Protein AF-0000000069833484 (afdb_homodimer)

Foldseek 3Di:
DVVLLVPADPPHDLLSLLVNLLVQLVVPDPVSVVVSLVVLVVQLPDPQRVLPQSSLCSNLVSCVVVVVNVSSCCSNVVSNCVNVVPLDPVLQVDFLLLLFDDDAAAAELKHFQLVLLVPLVVDDDFKHWYWYDPPVDPHIATQAMATPLVSLLCLQVLPWAADPPDDPDDVLPPDDPVSRPPPPPPPPDGSVVHDDDPSSSGTIDRCNSRGDRDAAEEERGHRSSVVSCVCSVVVHQKYWYAYPDPVDHRTRGIDGPVSSDPVSSCVSVVVCVVVPPVVVVVVVPPPPDPPPPPD/DVVLLVPADPPHDLLSLLVNLLVQLVVPDPVSVVVSLVVLVVQLPDPQRVLPQSSLCSNLVSCVVVVVNVSSCCSNVVSNCVNVVPLDPVLQVDFLLLLFDDDAAAAELKHFQLVLLVPLVVDVDFKHWYWYDPPVDPHIATQAMATPLLSLLCLQVLPWAADPPDDPDDVLPPDDPVSRPPPPPPPPDGSVVHDDDPSSSNTIDRCNSRGDRDAAEEERGHRSSVVSCVCSVVVHQKYWYAYPDPVDHRTRGIDGPVSSDPVSSCVSVVVCVVVPPPVVVVVVPPPPDPPPPPD

Secondary structure (DSSP, 8-state):
-HHHHHHS-TTS-HHHHHHHHHHHHHHS-HHHHHHHHHHHHHHHH-TTTTT-HHHHHHHHHHHHHTT-HHHHHHHHHTS-TTTT----GGGGG-BGGGT--S----EESEEEHHHHHHHHHH---SEEEEEE-TTS-SS-EEEEEEEHHHHHHHHHHT--BS-TT--S-SGGGS--HHHHH----S----GGG----HHHHTSEEE-GGGSBSS--EEETTSBHHHHHHHHHHHT-S-EEEE-SSTTS-S--EEE-GGGGSHHHHHHH-GGGHHHHHHHHHHHHH----------/-HHHHHHS-TTS-HHHHHHHHHHHHHHS-HHHHHHHHHHHHHHHH-TTTTT-HHHHHHHHHHHHHTT-HHHHHHHHHTS-TTTT----GGGGG-BGGGT--S----EESEEEHHHHHHHHHH---SEEEEEE-TTS-SS-EEEEEEEHHHHHHHHHHT--BS-TT--S-SGGGS--HHHHH----S----GGG----HHHHTSEEE-GGGSBSS--EEETTSBHHHHHHHHHHHT-S-EEEE-SSTTS-S--EEE-GGGGSHHHHHHH-GGGHHHHHHHHHHHHH----------

Radius of gyration: 27.24 Å; Cα contacts (8 Å, |Δi|>4): 853; chains: 2; bounding box: 87×78×77 Å

pLDDT: mean 72.56, std 21.11, range [20.94, 98.06]

Structure (mmCIF, N/CA/C/O backbone):
data_AF-0000000069833484-model_v1
#
loop_
_entity.id
_entity.type
_entity.pdbx_description
1 polymer 'CBS domain-containing protein'
#
loop_
_atom_site.group_PDB
_atom_site.id
_atom_site.type_symbol
_atom_site.label_atom_id
_atom_site.label_alt_id
_atom_site.label_comp_id
_atom_site.label_asym_id
_atom_site.label_entity_id
_atom_site.label_seq_id
_atom_site.pdbx_PDB_ins_code
_atom_site.Cartn_x
_atom_site.Cartn_y
_atom_site.Cartn_z
_atom_site.occupancy
_atom_site.B_iso_or_equiv
_atom_site.auth_seq_id
_atom_site.auth_comp_id
_atom_site.auth_asym_id
_atom_site.auth_atom_id
_atom_site.pdbx_PDB_model_num
ATOM 1 N N . MET A 1 1 ? 12.836 12.969 -30.562 1 39.91 1 MET A N 1
ATOM 2 C CA . MET A 1 1 ? 12 11.773 -30.484 1 39.91 1 MET A CA 1
ATOM 3 C C . MET A 1 1 ? 12.836 10.508 -30.641 1 39.91 1 MET A C 1
ATOM 5 O O . MET A 1 1 ? 12.68 9.547 -29.891 1 39.91 1 MET A O 1
ATOM 9 N N . GLN A 1 2 ? 13.781 10.656 -31.484 1 46.72 2 GLN A N 1
ATOM 10 C CA . GLN A 1 2 ? 14.656 9.516 -31.719 1 46.72 2 GLN A CA 1
ATOM 11 C C . GLN A 1 2 ? 15.492 9.188 -30.5 1 46.72 2 GLN A C 1
ATOM 13 O O . GLN A 1 2 ? 15.742 8.016 -30.203 1 46.72 2 GLN A O 1
ATOM 18 N N . LEU A 1 3 ? 15.805 10.141 -29.75 1 40.72 3 LEU A N 1
ATOM 19 C CA . LEU A 1 3 ? 16.625 9.914 -28.562 1 40.72 3 LEU A CA 1
ATOM 20 C C . LEU A 1 3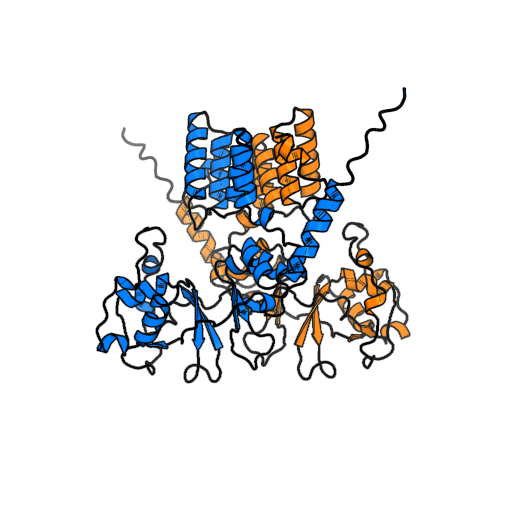 ? 15.852 9.148 -27.5 1 40.72 3 LEU A C 1
ATOM 22 O O . LEU A 1 3 ? 16.391 8.258 -26.844 1 40.72 3 LEU A O 1
ATOM 26 N N . VAL A 1 4 ? 14.672 9.508 -27.328 1 44.38 4 VAL A N 1
ATOM 27 C CA . VAL A 1 4 ? 13.844 8.781 -26.359 1 44.38 4 VAL A CA 1
ATOM 28 C C . VAL A 1 4 ? 13.727 7.32 -26.797 1 44.38 4 VAL A C 1
ATOM 30 O O . VAL A 1 4 ? 13.836 6.414 -25.953 1 44.38 4 VAL A O 1
ATOM 33 N N . ILE A 1 5 ? 13.609 7.148 -28.047 1 51.56 5 ILE A N 1
ATOM 34 C CA . ILE A 1 5 ? 13.414 5.816 -28.625 1 51.56 5 ILE A CA 1
ATOM 35 C C . ILE A 1 5 ? 14.68 4.98 -28.406 1 51.56 5 ILE A C 1
ATOM 37 O O . ILE A 1 5 ? 14.594 3.799 -28.078 1 51.56 5 ILE A O 1
ATOM 41 N N . ASP A 1 6 ? 15.727 5.656 -28.484 1 53.41 6 ASP A N 1
ATOM 42 C CA . ASP A 1 6 ? 17 4.941 -28.422 1 53.41 6 ASP A CA 1
ATOM 43 C C . ASP A 1 6 ? 17.391 4.629 -26.984 1 53.41 6 ASP A C 1
ATOM 45 O O . ASP A 1 6 ? 18.078 3.646 -26.719 1 53.41 6 ASP A O 1
ATOM 49 N N . GLU A 1 7 ? 16.922 5.387 -26.125 1 49.72 7 GLU A N 1
ATOM 50 C CA . GLU A 1 7 ? 17.359 5.262 -24.734 1 49.72 7 GLU A CA 1
ATOM 51 C C . GLU A 1 7 ? 16.531 4.207 -24 1 49.72 7 GLU A C 1
ATOM 53 O O . GLU A 1 7 ? 17.016 3.611 -23.031 1 49.72 7 GLU A O 1
ATOM 58 N N . ILE A 1 8 ? 15.383 4.039 -24.484 1 50.69 8 ILE A N 1
ATOM 59 C CA . ILE A 1 8 ? 14.547 3.057 -23.812 1 50.69 8 ILE A CA 1
ATOM 60 C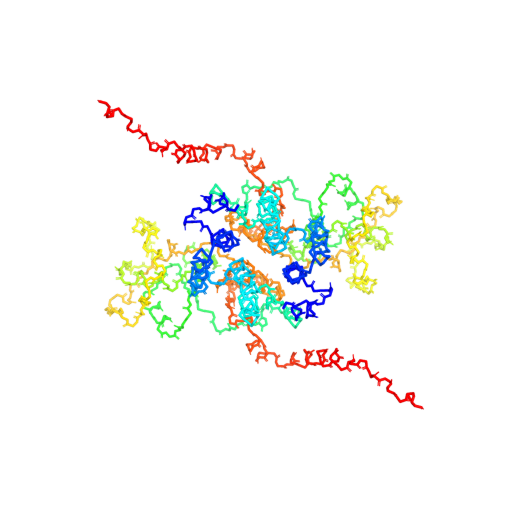 C . ILE A 1 8 ? 14.742 1.684 -24.453 1 50.69 8 ILE A C 1
ATOM 62 O O . ILE A 1 8 ? 14.383 1.475 -25.609 1 50.69 8 ILE A O 1
ATOM 66 N N . GLY A 1 9 ? 15.516 0.885 -23.781 1 49.94 9 GLY A N 1
ATOM 67 C CA . GLY A 1 9 ? 15.797 -0.454 -24.266 1 49.94 9 GLY A CA 1
ATOM 68 C C . GLY A 1 9 ? 14.578 -1.359 -24.266 1 49.94 9 GLY A C 1
ATOM 69 O O . GLY A 1 9 ? 13.578 -1.057 -23.609 1 49.94 9 GLY A O 1
ATOM 70 N N . PRO A 1 10 ? 14.594 -2.424 -25.141 1 53.91 10 PRO A N 1
ATOM 71 C CA . PRO A 1 10 ? 13.477 -3.365 -25.25 1 53.91 10 PRO A CA 1
ATOM 72 C C . PRO A 1 10 ? 13.117 -4.008 -23.906 1 53.91 10 PRO A C 1
ATOM 74 O O . PRO A 1 10 ? 11.977 -4.434 -23.719 1 53.91 10 PRO A O 1
ATOM 77 N N . GLY A 1 11 ? 13.914 -3.965 -22.984 1 54.5 11 GLY A N 1
ATOM 78 C CA . GLY A 1 11 ? 13.68 -4.574 -21.688 1 54.5 11 GLY A CA 1
ATOM 79 C C . GLY A 1 11 ? 13.227 -3.576 -20.641 1 54.5 11 GLY A C 1
ATOM 80 O O . GLY A 1 11 ? 13.172 -3.904 -19.453 1 54.5 11 GLY A O 1
ATOM 81 N N . ALA A 1 12 ? 12.93 -2.473 -21.156 1 54.59 12 ALA A N 1
ATOM 82 C CA . ALA A 1 12 ? 12.547 -1.417 -20.219 1 54.59 12 ALA A CA 1
ATOM 83 C C . ALA A 1 12 ? 11.18 -1.691 -19.609 1 54.59 12 ALA A C 1
ATOM 85 O O . ALA A 1 12 ? 10.375 -2.438 -20.172 1 54.59 12 ALA A O 1
ATOM 86 N N . ALA A 1 13 ? 10.953 -1.166 -18.406 1 57.19 13 ALA A N 1
ATOM 87 C CA . ALA A 1 13 ? 9.664 -1.297 -17.734 1 57.19 13 ALA A CA 1
ATOM 88 C C . ALA A 1 13 ? 8.523 -0.827 -18.641 1 57.19 13 ALA A C 1
ATOM 90 O O . ALA A 1 13 ? 8.734 -0.029 -19.547 1 57.19 13 ALA A O 1
ATOM 91 N N . THR A 1 14 ? 7.348 -1.363 -18.453 1 63.31 14 THR A N 1
ATOM 92 C CA . THR A 1 14 ? 6.176 -1.159 -19.297 1 63.31 14 THR A CA 1
ATOM 93 C C . THR A 1 14 ? 5.914 0.329 -19.516 1 63.31 14 THR A C 1
ATOM 95 O O . THR A 1 14 ? 5.68 0.77 -20.641 1 63.31 14 THR A O 1
ATOM 98 N N . PRO A 1 15 ? 6.02 1.162 -18.469 1 59.78 15 PRO A N 1
ATOM 99 C CA . PRO A 1 15 ? 5.766 2.586 -18.703 1 59.78 15 PRO A CA 1
ATOM 100 C C . PRO A 1 15 ? 6.762 3.215 -19.672 1 59.78 15 PRO A C 1
ATOM 102 O O . PRO A 1 15 ? 6.383 4.035 -20.5 1 59.78 15 PRO A O 1
ATOM 105 N N . LEU A 1 16 ? 7.98 2.787 -19.531 1 57.44 16 LEU A N 1
ATOM 106 C CA . LEU A 1 16 ? 8.992 3.328 -20.438 1 57.44 16 LEU A CA 1
ATOM 107 C C . LEU A 1 16 ? 8.773 2.83 -21.859 1 57.44 16 LEU A C 1
ATOM 109 O O . LEU A 1 16 ? 8.969 3.58 -22.812 1 57.44 16 LEU A O 1
ATOM 113 N N . GLN A 1 17 ? 8.484 1.567 -21.953 1 66.44 17 GLN A N 1
ATOM 114 C CA . GLN A 1 17 ? 8.156 1.037 -23.266 1 66.44 17 GLN A CA 1
ATOM 115 C C . GLN A 1 17 ? 6.984 1.794 -23.891 1 66.44 17 GLN A C 1
ATOM 117 O O . GLN A 1 17 ? 6.977 2.059 -25.094 1 66.44 17 GLN A O 1
ATOM 122 N N . ALA A 1 18 ? 6.078 2.104 -23.062 1 71.06 18 ALA A N 1
ATOM 123 C CA . ALA A 1 18 ? 4.922 2.854 -23.531 1 71.06 18 ALA A CA 1
ATOM 124 C C . ALA A 1 18 ? 5.336 4.227 -24.062 1 71.06 18 ALA A C 1
ATOM 126 O O . ALA A 1 18 ? 4.875 4.66 -25.125 1 71.06 18 ALA A O 1
ATOM 127 N N . VAL A 1 19 ? 6.191 4.859 -23.328 1 62.53 19 VAL A N 1
ATOM 128 C CA . VAL A 1 19 ? 6.664 6.18 -23.734 1 62.53 19 VAL A CA 1
ATOM 129 C C . VAL A 1 19 ? 7.445 6.07 -25.047 1 62.53 19 VAL A C 1
ATOM 131 O O . VAL A 1 19 ? 7.305 6.914 -25.922 1 62.53 19 VAL A O 1
ATOM 134 N N . ARG A 1 20 ? 8.258 5.113 -25.109 1 66.69 20 ARG A N 1
ATOM 135 C CA . ARG A 1 20 ? 8.977 4.867 -26.359 1 66.69 20 ARG A CA 1
ATOM 136 C C . ARG A 1 20 ? 8.016 4.691 -27.531 1 66.69 20 ARG A C 1
ATOM 138 O O . ARG A 1 20 ? 8.234 5.238 -28.609 1 66.69 20 ARG A O 1
ATOM 145 N N . LEU A 1 21 ? 7.016 3.908 -27.281 1 74.06 21 LEU A N 1
ATOM 146 C CA . LEU A 1 21 ? 6.035 3.662 -28.344 1 74.06 21 LEU A CA 1
ATOM 147 C C . LEU A 1 21 ? 5.332 4.953 -28.734 1 74.06 21 LEU A C 1
ATOM 149 O O . LEU A 1 21 ? 5.062 5.176 -29.922 1 74.06 21 LEU A O 1
ATOM 153 N N . LEU A 1 22 ? 5.082 5.75 -27.734 1 70.25 22 LEU A N 1
ATOM 154 C CA . LEU A 1 22 ? 4.48 7.047 -28.047 1 70.25 22 LEU A CA 1
ATOM 155 C C . LEU A 1 22 ? 5.43 7.906 -28.859 1 70.25 22 LEU A C 1
ATOM 157 O O . LEU A 1 22 ? 5.012 8.547 -29.828 1 70.25 22 LEU A O 1
ATOM 161 N N . ALA A 1 23 ? 6.625 7.91 -28.453 1 63.12 23 ALA A N 1
ATOM 162 C CA . ALA A 1 23 ? 7.625 8.664 -29.203 1 63.12 23 ALA A CA 1
ATOM 163 C C . ALA A 1 23 ? 7.73 8.164 -30.641 1 63.12 23 ALA A C 1
ATOM 165 O O . ALA A 1 23 ? 7.805 8.953 -31.578 1 63.12 23 ALA A O 1
ATOM 166 N N . VAL A 1 24 ? 7.828 6.875 -30.859 1 70.19 24 VAL A N 1
ATOM 167 C CA . VAL A 1 24 ? 7.887 6.277 -32.188 1 70.19 24 VAL A CA 1
ATOM 168 C C . VAL A 1 24 ? 6.648 6.664 -32.969 1 70.19 24 VAL A C 1
ATOM 170 O O . VAL A 1 24 ? 6.746 7 -34.156 1 70.19 24 VAL A O 1
ATOM 173 N N . TYR A 1 25 ? 5.496 6.629 -32.312 1 73.38 25 TYR A N 1
ATOM 174 C CA . TYR A 1 25 ? 4.238 6.988 -32.938 1 73.38 25 TYR A CA 1
ATOM 175 C C . TYR A 1 25 ? 4.258 8.438 -33.406 1 73.38 25 TYR A C 1
ATOM 177 O O . TYR A 1 25 ? 3.848 8.742 -34.531 1 73.38 25 TYR A O 1
ATOM 185 N N . LEU A 1 26 ? 4.719 9.25 -32.5 1 64.44 26 LEU A N 1
ATOM 186 C CA . LEU A 1 26 ? 4.652 10.68 -32.781 1 64.44 26 LEU A CA 1
ATOM 187 C C . LEU A 1 26 ? 5.738 11.094 -33.781 1 64.44 26 LEU A C 1
ATOM 189 O O . LEU A 1 26 ? 5.566 12.055 -34.531 1 64.44 26 LEU A O 1
ATOM 193 N N . SER A 1 27 ? 6.816 10.406 -33.688 1 61.88 27 SER A N 1
ATOM 194 C CA . SER A 1 27 ? 7.941 10.82 -34.531 1 61.88 27 SER A CA 1
ATOM 195 C C . SER A 1 27 ? 8.016 10 -35.812 1 61.88 27 SER A C 1
ATOM 197 O O . SER A 1 27 ? 8.633 10.422 -36.781 1 61.88 27 SER A O 1
ATOM 199 N N . GLY A 1 28 ? 7.43 8.883 -35.75 1 62.91 28 GLY A N 1
ATOM 200 C CA . GLY A 1 28 ? 7.586 7.953 -36.844 1 62.91 28 GLY A CA 1
ATOM 201 C C . GLY A 1 28 ? 6.695 8.281 -38.031 1 62.91 28 GLY A C 1
ATOM 202 O O . GLY A 1 28 ? 5.734 9.039 -37.906 1 62.91 28 GLY A O 1
ATOM 203 N N . GLY A 1 29 ? 7.207 8.039 -39.156 1 69.69 29 GLY A N 1
ATOM 204 C CA . GLY A 1 29 ? 6.375 8.078 -40.344 1 69.69 29 GLY A CA 1
ATOM 205 C C . GLY A 1 29 ? 5.25 7.059 -40.312 1 69.69 29 GLY A C 1
ATOM 206 O O . GLY A 1 29 ? 4.945 6.492 -39.25 1 69.69 29 GLY A O 1
ATOM 207 N N . ALA A 1 30 ? 4.543 6.898 -41.406 1 73.5 30 ALA A N 1
ATOM 208 C CA . ALA A 1 30 ? 3.41 5.984 -41.5 1 73.5 30 ALA A CA 1
ATOM 209 C C . ALA A 1 30 ? 3.785 4.594 -41 1 73.5 30 ALA A C 1
ATOM 211 O O . ALA A 1 30 ? 3.008 3.955 -40.281 1 73.5 30 ALA A O 1
ATOM 212 N N . GLY A 1 31 ? 4.914 4.172 -41.344 1 78.81 31 GLY A N 1
ATOM 213 C CA . GLY A 1 31 ? 5.383 2.869 -40.906 1 78.81 31 GLY A CA 1
ATOM 214 C C . GLY A 1 31 ? 5.641 2.811 -39.406 1 78.81 31 GLY A C 1
ATOM 215 O O . GLY A 1 31 ? 5.27 1.839 -38.75 1 78.81 31 GLY A O 1
ATOM 216 N N . GLY A 1 32 ? 6.305 3.812 -38.938 1 76.38 32 GLY A N 1
ATOM 217 C CA . GLY A 1 32 ? 6.547 3.904 -37.5 1 76.38 32 GLY A CA 1
ATOM 218 C C . GLY A 1 32 ? 5.27 3.939 -36.688 1 76.38 32 GLY A C 1
ATOM 219 O O . GLY A 1 32 ? 5.176 3.287 -35.656 1 76.38 32 GLY A O 1
ATOM 220 N N . LYS A 1 33 ? 4.312 4.664 -37.188 1 77.5 33 LYS A N 1
ATOM 221 C CA . LYS A 1 33 ? 3.018 4.746 -36.531 1 77.5 33 LYS A CA 1
ATOM 222 C C . LYS A 1 33 ? 2.355 3.375 -36.438 1 77.5 33 LYS A C 1
ATOM 224 O O . LYS A 1 33 ? 1.887 2.977 -35.344 1 77.5 33 LYS A O 1
ATOM 229 N N . GLU A 1 34 ? 2.396 2.732 -37.562 1 83.25 34 GLU A N 1
ATOM 230 C CA . GLU A 1 34 ? 1.765 1.418 -37.625 1 83.25 34 GLU A CA 1
ATOM 231 C C . GLU A 1 34 ? 2.465 0.435 -36.688 1 83.25 34 GLU A C 1
ATOM 233 O O . GLU A 1 34 ? 1.809 -0.357 -36 1 83.25 34 GLU A O 1
ATOM 238 N N . SER A 1 35 ? 3.734 0.513 -36.688 1 83.44 35 SER A N 1
ATOM 239 C CA . SER A 1 35 ? 4.512 -0.369 -35.844 1 83.44 35 SER A CA 1
ATOM 240 C C . SER A 1 35 ? 4.246 -0.075 -34.375 1 83.44 35 SER A C 1
ATOM 242 O O . SER A 1 35 ? 4.113 -0.996 -33.562 1 83.44 35 SER A O 1
ATOM 244 N N . ALA A 1 36 ? 4.172 1.163 -34 1 80.12 36 ALA A N 1
ATOM 245 C CA . ALA A 1 36 ? 3.9 1.571 -32.625 1 80.12 36 ALA A CA 1
ATOM 246 C C . ALA A 1 36 ? 2.52 1.099 -32.188 1 80.12 36 ALA A C 1
ATOM 248 O O . ALA A 1 36 ? 2.363 0.592 -31.062 1 80.12 36 ALA A O 1
ATOM 249 N N . ILE A 1 37 ? 1.583 1.216 -33.094 1 82.31 37 ILE A N 1
ATOM 250 C CA . ILE A 1 37 ? 0.22 0.812 -32.75 1 82.31 37 ILE A CA 1
ATOM 251 C C . ILE A 1 37 ? 0.161 -0.701 -32.562 1 82.31 37 ILE A C 1
ATOM 253 O O . ILE A 1 37 ? -0.467 -1.19 -31.625 1 82.31 37 ILE A O 1
ATOM 257 N N . ARG A 1 38 ? 0.78 -1.396 -33.469 1 86.19 38 ARG A N 1
ATOM 258 C CA . ARG A 1 38 ? 0.807 -2.85 -33.344 1 86.19 38 ARG A CA 1
ATOM 259 C C . ARG A 1 38 ? 1.414 -3.287 -32 1 86.19 38 ARG A C 1
ATOM 261 O O . ARG A 1 38 ? 0.869 -4.16 -31.328 1 86.19 38 ARG A O 1
ATOM 268 N N . LYS A 1 39 ? 2.506 -2.709 -31.672 1 84.31 39 LYS A N 1
ATOM 269 C CA . LYS A 1 39 ? 3.178 -3.076 -30.422 1 84.31 39 LYS A CA 1
ATOM 270 C C . LYS A 1 39 ? 2.346 -2.67 -29.219 1 84.31 39 LYS A C 1
ATOM 272 O O . LYS A 1 39 ? 2.303 -3.391 -28.219 1 84.31 39 LYS A O 1
ATOM 277 N N . LEU A 1 40 ? 1.738 -1.553 -29.281 1 81.06 40 LEU A N 1
ATOM 278 C CA . LEU A 1 40 ? 0.847 -1.105 -28.219 1 81.06 40 LEU A CA 1
ATOM 279 C C . LEU A 1 40 ? -0.273 -2.113 -27.984 1 81.06 40 LEU A C 1
ATOM 281 O O . LEU A 1 40 ? -0.575 -2.461 -26.844 1 81.06 40 LEU A O 1
ATOM 285 N N . ASN A 1 41 ? -0.803 -2.578 -29.094 1 81.75 41 ASN A N 1
ATOM 286 C CA . ASN A 1 41 ? -1.88 -3.559 -29 1 81.75 41 ASN A CA 1
ATOM 287 C C . ASN A 1 41 ? -1.395 -4.867 -28.375 1 81.75 41 ASN A C 1
ATOM 289 O O . ASN A 1 41 ? -2.113 -5.492 -27.594 1 81.75 41 ASN A O 1
ATOM 293 N N . GLU A 1 42 ? -0.273 -5.172 -28.688 1 83.12 42 GLU A N 1
ATOM 294 C CA . GLU A 1 42 ? 0.322 -6.379 -28.125 1 83.12 42 GLU A CA 1
ATOM 295 C C . GLU A 1 42 ? 0.49 -6.254 -26.609 1 83.12 42 GLU A C 1
ATOM 297 O O . GLU A 1 42 ? 0.167 -7.184 -25.875 1 83.12 42 GLU A O 1
ATOM 302 N N . LEU A 1 43 ? 0.992 -5.164 -26.219 1 77.5 43 LEU A N 1
ATOM 303 C CA . LEU A 1 43 ? 1.213 -4.945 -24.797 1 77.5 43 LEU A CA 1
ATOM 304 C C . LEU A 1 43 ? -0.113 -4.848 -24.047 1 77.5 43 LEU A C 1
ATOM 306 O O . LEU A 1 43 ? -0.238 -5.344 -22.922 1 77.5 43 LEU A O 1
ATOM 310 N N . LEU A 1 44 ? -1.067 -4.289 -24.703 1 75.06 44 LEU A N 1
ATOM 311 C CA . LEU A 1 44 ? -2.377 -4.109 -24.078 1 75.06 44 LEU A CA 1
ATOM 312 C C . LEU A 1 44 ? -3.082 -5.453 -23.906 1 75.06 44 LEU A C 1
ATOM 314 O O . LEU A 1 44 ? -3.887 -5.617 -22.984 1 75.06 44 LEU A O 1
ATOM 318 N N . ALA A 1 45 ? -2.727 -6.34 -24.703 1 73.31 45 ALA A N 1
ATOM 319 C CA . ALA A 1 45 ? -3.346 -7.664 -24.672 1 73.31 45 ALA A CA 1
ATOM 320 C C . ALA A 1 45 ? -2.691 -8.547 -23.609 1 73.31 45 ALA A C 1
ATOM 322 O O . ALA A 1 45 ? -3.221 -9.602 -23.266 1 73.31 45 ALA A O 1
ATOM 323 N N . ASP A 1 46 ? -1.554 -8.047 -23.156 1 67.06 46 ASP A N 1
ATOM 324 C CA . ASP A 1 46 ? -0.838 -8.82 -22.156 1 67.06 46 ASP A CA 1
ATOM 325 C C . ASP A 1 46 ? -1.466 -8.633 -20.766 1 67.06 46 ASP A C 1
ATOM 327 O O . ASP A 1 46 ? -1.605 -7.5 -20.297 1 67.06 46 ASP A O 1
ATOM 331 N N . ASP A 1 47 ? -1.826 -9.742 -20.125 1 60.28 47 ASP A N 1
ATOM 332 C CA . ASP A 1 47 ? -2.523 -9.719 -18.844 1 60.28 47 ASP A CA 1
ATOM 333 C C . ASP A 1 47 ? -1.651 -9.094 -17.75 1 60.28 47 ASP A C 1
ATOM 335 O O . ASP A 1 47 ? -2.166 -8.508 -16.797 1 60.28 47 ASP A O 1
ATOM 339 N N . ALA A 1 48 ? -0.312 -9.219 -17.953 1 56 48 ALA A N 1
ATOM 340 C CA . ALA A 1 48 ? 0.604 -8.773 -16.922 1 56 48 ALA A CA 1
ATOM 341 C C . ALA A 1 48 ? 0.831 -7.262 -17 1 56 48 ALA A C 1
ATOM 343 O O . ALA A 1 48 ? 0.948 -6.59 -15.969 1 56 48 ALA A O 1
ATOM 344 N N . VAL A 1 49 ? 0.815 -6.781 -18.266 1 61.38 49 VAL A N 1
ATOM 345 C CA . VAL A 1 49 ? 1.259 -5.395 -18.391 1 61.38 49 VAL A CA 1
ATOM 346 C C . VAL A 1 49 ? 0.135 -4.543 -18.969 1 61.38 49 VAL A C 1
ATOM 348 O O . VAL A 1 49 ? 0.183 -3.311 -18.906 1 61.38 49 VAL A O 1
ATOM 351 N N . GLY A 1 50 ? -0.889 -5.207 -19.453 1 64.62 50 GLY A N 1
ATOM 352 C CA . GLY A 1 50 ? -1.919 -4.5 -20.203 1 64.62 50 GLY A CA 1
ATOM 353 C C . GLY A 1 50 ? -2.686 -3.502 -19.359 1 64.62 50 GLY A C 1
ATOM 354 O O . GLY A 1 50 ? -3.266 -2.551 -19.875 1 64.62 50 GLY A O 1
ATOM 355 N N . SER A 1 51 ? -2.537 -3.758 -18.109 1 58.78 51 SER A N 1
ATOM 356 C CA . SER A 1 51 ? -3.297 -2.873 -17.234 1 58.78 51 SER A CA 1
ATOM 357 C C . SER A 1 51 ? -2.432 -1.725 -16.734 1 58.78 51 SER A C 1
ATOM 359 O O . SER A 1 51 ? -2.898 -0.888 -15.953 1 58.78 51 SER A O 1
ATOM 361 N N . ASN A 1 52 ? -1.262 -1.631 -17.203 1 58.94 52 ASN A N 1
ATOM 362 C CA . ASN A 1 52 ? -0.379 -0.548 -16.781 1 58.94 52 ASN A CA 1
ATOM 363 C C . ASN A 1 52 ? -0.946 0.817 -17.172 1 58.94 52 ASN A C 1
ATOM 365 O O . ASN A 1 52 ? -1.265 1.062 -18.328 1 58.94 52 ASN A O 1
ATOM 369 N N . PRO A 1 53 ? -1.074 1.69 -16.234 1 58.66 53 PRO A N 1
ATOM 370 C CA . PRO A 1 53 ? -1.762 2.957 -16.484 1 58.66 53 PRO A CA 1
ATOM 371 C C . PRO A 1 53 ? -1.053 3.811 -17.531 1 58.66 53 PRO A C 1
ATOM 373 O O . PRO A 1 53 ? -1.708 4.496 -18.328 1 58.66 53 PRO A O 1
ATOM 376 N N . ILE A 1 54 ? 0.214 3.719 -17.484 1 59.81 54 ILE A N 1
ATOM 377 C CA . ILE A 1 54 ? 0.945 4.52 -18.453 1 59.81 54 ILE A CA 1
ATOM 378 C C . ILE A 1 54 ? 0.736 3.949 -19.859 1 59.81 54 ILE A C 1
ATOM 380 O O . ILE A 1 54 ? 0.53 4.699 -20.812 1 59.81 54 ILE A O 1
ATOM 384 N N . LEU A 1 55 ? 0.8 2.676 -19.953 1 68.38 55 LEU A N 1
ATOM 385 C CA . LEU A 1 55 ? 0.535 2.018 -21.219 1 68.38 55 LEU A CA 1
ATOM 386 C C . LEU A 1 55 ? -0.854 2.377 -21.734 1 68.38 55 LEU A C 1
ATOM 388 O O . LEU A 1 55 ? -1.02 2.684 -22.922 1 68.38 55 LEU A O 1
ATOM 392 N N . ARG A 1 56 ? -1.726 2.326 -20.875 1 67.19 56 ARG A N 1
ATOM 393 C CA . ARG A 1 56 ? -3.102 2.615 -21.266 1 67.19 56 ARG A CA 1
ATOM 394 C C . ARG A 1 56 ? -3.264 4.082 -21.656 1 67.19 56 ARG A C 1
ATOM 396 O O . ARG A 1 56 ? -4.008 4.402 -22.578 1 67.19 56 ARG A O 1
ATOM 403 N N . LEU A 1 57 ? -2.641 4.938 -20.938 1 63.34 57 LEU A N 1
ATOM 404 C CA . LEU A 1 57 ? -2.68 6.352 -21.297 1 63.34 57 LEU A CA 1
ATOM 405 C C . LEU A 1 57 ? -2.068 6.586 -22.672 1 63.34 57 LEU A C 1
ATOM 407 O O . LEU A 1 57 ? -2.611 7.344 -23.469 1 63.34 57 LEU A O 1
ATOM 411 N N . VAL A 1 58 ? -0.908 5.996 -22.828 1 67.69 58 VAL A N 1
ATOM 412 C CA . VAL A 1 58 ? -0.257 6.133 -24.125 1 67.69 58 VAL A CA 1
ATOM 413 C C . VAL A 1 58 ? -1.165 5.574 -25.219 1 67.69 58 VAL A C 1
ATOM 415 O O . VAL A 1 58 ? -1.336 6.195 -26.266 1 67.69 58 VAL A O 1
ATOM 418 N N . ALA A 1 59 ? -1.729 4.406 -24.938 1 72.12 59 ALA A N 1
ATOM 419 C CA . ALA A 1 59 ? -2.662 3.822 -25.891 1 72.12 59 ALA A CA 1
ATOM 420 C C . ALA A 1 59 ? -3.83 4.766 -26.172 1 72.12 59 ALA A C 1
ATOM 422 O O . ALA A 1 59 ? -4.207 4.973 -27.328 1 72.12 59 ALA A O 1
ATOM 423 N N . GLY A 1 60 ? -4.367 5.254 -25.109 1 64.38 60 GLY A N 1
ATOM 424 C CA . GLY A 1 60 ? -5.449 6.215 -25.281 1 64.38 60 GLY A CA 1
ATOM 425 C C . GLY A 1 60 ? -5.055 7.414 -26.125 1 64.38 60 GLY A C 1
ATOM 426 O O . GLY A 1 60 ? -5.816 7.844 -27 1 64.38 60 GLY A O 1
ATOM 427 N N . THR A 1 61 ? -3.891 7.98 -25.797 1 61.53 61 THR A N 1
ATOM 428 C CA . THR A 1 61 ? -3.387 9.133 -26.531 1 61.53 61 THR A CA 1
ATOM 429 C C . THR A 1 61 ? -3.217 8.797 -28.016 1 61.53 61 THR A C 1
ATOM 431 O O . THR A 1 61 ? -3.596 9.586 -28.891 1 61.53 61 THR A O 1
ATOM 434 N N . VAL A 1 62 ? -2.621 7.668 -28.234 1 67.56 62 VAL A N 1
ATOM 435 C CA . VAL A 1 62 ? -2.389 7.242 -29.609 1 67.56 62 VAL A CA 1
ATOM 436 C C . VAL A 1 62 ? -3.725 7.035 -30.312 1 67.56 62 VAL A C 1
ATOM 438 O O . VAL A 1 62 ? -3.91 7.488 -31.453 1 67.56 62 VAL A O 1
ATOM 441 N N . LEU A 1 63 ? -4.605 6.395 -29.625 1 68.31 63 LEU A N 1
ATOM 442 C CA . LEU A 1 63 ? -5.902 6.121 -30.219 1 68.31 63 LEU A CA 1
ATOM 443 C C . LEU A 1 63 ? -6.691 7.41 -30.438 1 68.31 63 LEU A C 1
ATOM 445 O O . LEU A 1 63 ? -7.43 7.543 -31.406 1 68.31 63 LEU A O 1
ATOM 449 N N . MET A 1 64 ? -6.484 8.32 -29.516 1 57.88 64 MET A N 1
ATOM 450 C CA . MET A 1 64 ? -7.082 9.641 -29.688 1 57.88 64 MET A CA 1
ATOM 451 C C . MET A 1 64 ? -6.535 10.32 -30.938 1 57.88 64 MET A C 1
ATOM 453 O O . MET A 1 64 ? -7.285 10.961 -31.672 1 57.88 64 MET A O 1
ATOM 457 N N . HIS A 1 65 ? -5.277 10.188 -31.094 1 59.72 65 HIS A N 1
ATOM 458 C CA . HIS A 1 65 ? -4.641 10.781 -32.25 1 59.72 65 HIS A CA 1
ATOM 459 C C . HIS A 1 65 ? -5.137 10.125 -33.531 1 59.72 65 HIS A C 1
ATOM 461 O O . HIS A 1 65 ? -5.246 10.781 -34.594 1 59.72 65 HIS A O 1
ATOM 467 N N . GLU A 1 66 ? -5.41 8.875 -33.375 1 64.56 66 GLU A N 1
ATOM 468 C CA . GLU A 1 66 ? -5.918 8.125 -34.531 1 64.56 66 GLU A CA 1
ATOM 469 C C . GLU A 1 66 ? -7.418 8.344 -34.719 1 64.56 66 GLU A C 1
ATOM 471 O O . GLU A 1 66 ? -8.047 7.691 -35.531 1 64.56 66 GLU A O 1
ATOM 476 N N . ARG A 1 67 ? -8.047 9.172 -33.875 1 55 67 ARG A N 1
ATOM 477 C CA . ARG A 1 67 ? -9.461 9.539 -33.906 1 55 67 ARG A CA 1
ATOM 478 C C . ARG A 1 67 ? -10.344 8.344 -33.562 1 55 67 ARG A C 1
ATOM 480 O O . ARG A 1 67 ? -11.477 8.25 -34.062 1 55 67 ARG A O 1
ATOM 487 N N . ASP A 1 68 ? -9.703 7.324 -33 1 63 68 ASP A N 1
ATOM 488 C CA . ASP A 1 68 ? -10.477 6.238 -32.406 1 63 68 ASP A CA 1
ATOM 489 C C . ASP A 1 68 ? -10.836 6.555 -30.953 1 63 68 ASP A C 1
ATOM 491 O O . ASP A 1 68 ? -10.211 6.031 -30.031 1 63 68 ASP A O 1
ATOM 495 N N . TYR A 1 69 ? -11.836 7.406 -30.828 1 49.03 69 TYR A N 1
ATOM 496 C CA . TYR A 1 69 ? -12.211 7.938 -29.516 1 49.03 69 TYR A CA 1
ATOM 497 C C . TYR A 1 69 ? -12.773 6.836 -28.625 1 49.03 69 TYR A C 1
ATOM 499 O O . TYR A 1 69 ? -12.523 6.816 -27.422 1 49.03 69 TYR A O 1
ATOM 507 N N . ALA A 1 70 ? -13.555 6.004 -29.312 1 52.97 70 ALA A N 1
ATOM 508 C CA . ALA A 1 70 ? -14.094 4.887 -28.547 1 52.97 70 ALA A CA 1
ATOM 509 C C . ALA A 1 70 ? -12.969 4.02 -27.984 1 52.97 70 ALA A C 1
ATOM 511 O O . ALA A 1 70 ? -13.008 3.641 -26.797 1 52.97 70 ALA A O 1
ATOM 512 N N . GLY A 1 71 ? -12.039 3.701 -28.781 1 58.56 71 GLY A N 1
ATOM 513 C CA . GLY A 1 71 ? -10.891 2.932 -28.312 1 58.56 71 GLY A CA 1
ATOM 514 C C . GLY A 1 71 ? -10.086 3.65 -27.25 1 58.56 71 GLY A C 1
ATOM 515 O O . GLY A 1 71 ? -9.625 3.031 -26.297 1 58.56 71 GLY A O 1
ATOM 516 N N . ALA A 1 72 ? -9.891 4.898 -27.5 1 54.41 72 ALA A N 1
ATOM 517 C CA . ALA A 1 72 ? -9.156 5.707 -26.531 1 54.41 72 ALA A CA 1
ATOM 518 C C . ALA A 1 72 ? -9.828 5.676 -25.156 1 54.41 72 ALA A C 1
ATOM 520 O O . ALA A 1 72 ? -9.164 5.492 -24.141 1 54.41 72 ALA A O 1
ATOM 521 N N . LEU A 1 73 ? -11.148 5.789 -25.234 1 48.09 73 LEU A N 1
ATOM 522 C CA . LEU A 1 73 ? -11.914 5.785 -23.984 1 48.09 73 LEU A CA 1
ATOM 523 C C . LEU A 1 73 ? -11.844 4.418 -23.312 1 48.09 73 LEU A C 1
ATOM 525 O O . LEU A 1 73 ? -11.742 4.332 -22.078 1 48.09 73 LEU A O 1
ATOM 529 N N . LYS A 1 74 ? -12.031 3.396 -24.156 1 55.69 74 LYS A N 1
ATOM 530 C CA . LYS A 1 74 ? -11.961 2.025 -23.656 1 55.69 74 LYS A CA 1
ATOM 531 C C . LYS A 1 74 ? -10.641 1.77 -22.938 1 55.69 74 LYS A C 1
ATOM 533 O O . LYS A 1 74 ? -10.609 1.085 -21.906 1 55.69 74 LYS A O 1
ATOM 538 N N . HIS A 1 75 ? -9.633 2.176 -23.578 1 52.41 75 HIS A N 1
ATOM 539 C CA . HIS A 1 75 ? -8.312 1.878 -23.016 1 52.41 75 HIS A CA 1
ATOM 540 C C . HIS A 1 75 ? -7.957 2.855 -21.906 1 52.41 75 HIS A C 1
ATOM 542 O O . HIS A 1 75 ? -7.141 2.539 -21.031 1 52.41 75 HIS A O 1
ATOM 548 N N . THR A 1 76 ? -8.477 3.98 -22.141 1 46.44 76 THR A N 1
ATOM 549 C CA . THR A 1 76 ? -8.242 4.926 -21.047 1 46.44 76 THR A CA 1
ATOM 550 C C . THR A 1 76 ? -9.203 4.664 -19.891 1 46.44 76 THR A C 1
ATOM 552 O O . THR A 1 76 ? -8.852 4.875 -18.734 1 46.44 76 THR A O 1
ATOM 555 N N . ASN A 1 77 ? -10.484 4.371 -20.25 1 42.06 77 ASN A N 1
ATOM 556 C CA . ASN A 1 77 ? -11.484 4.066 -19.25 1 42.06 77 ASN A CA 1
ATOM 557 C C . ASN A 1 77 ? -11.258 2.689 -18.625 1 42.06 77 ASN A C 1
ATOM 559 O O . ASN A 1 77 ? -11.469 2.504 -17.422 1 42.06 77 ASN A O 1
ATOM 563 N N . SER A 1 78 ? -11.281 1.682 -19.562 1 39.31 78 SER A N 1
ATOM 564 C CA . SER A 1 78 ? -11.25 0.307 -19.062 1 39.31 78 SER A CA 1
ATOM 565 C C . SER A 1 78 ? -9.992 0.042 -18.25 1 39.31 78 SER A C 1
ATOM 567 O O . SER A 1 78 ? -10.016 -0.734 -17.297 1 39.31 78 SER A O 1
ATOM 569 N N . GLY A 1 79 ? -8.852 0.229 -18.828 1 34.91 79 GLY A N 1
ATOM 570 C CA . GLY A 1 79 ? -7.547 -0.113 -18.266 1 34.91 79 GLY A CA 1
ATOM 571 C C . GLY A 1 79 ? -7.047 0.897 -17.266 1 34.91 79 GLY A C 1
ATOM 572 O O . GLY A 1 79 ? -5.945 0.753 -16.719 1 34.91 79 GLY A O 1
ATOM 573 N N . PHE A 1 80 ? -7.367 2.104 -17.625 1 31.95 80 PHE A N 1
ATOM 574 C CA . PHE A 1 80 ? -6.863 3.008 -16.594 1 31.95 80 PHE A CA 1
ATOM 575 C C . PHE A 1 80 ? -7.508 2.717 -15.25 1 31.95 80 PHE A C 1
ATOM 577 O O . PHE A 1 80 ? -8.617 3.172 -14.977 1 31.95 80 PHE A O 1
ATOM 584 N N . PRO A 1 81 ? -7.273 1.745 -14.797 1 35.28 81 PRO A N 1
ATOM 585 C CA . PRO A 1 81 ? -7.805 1.589 -13.438 1 35.28 81 PRO A CA 1
ATOM 586 C C . PRO A 1 81 ? -7.855 2.906 -12.672 1 35.28 81 PRO A C 1
ATOM 588 O O . PRO A 1 81 ? -8.547 3.006 -11.648 1 35.28 81 PRO A O 1
ATOM 591 N N . TYR A 1 82 ? -7.023 3.779 -12.992 1 34.38 82 TYR A N 1
ATOM 592 C CA . TYR A 1 82 ? -6.977 5.102 -12.375 1 34.38 82 TYR A CA 1
ATOM 593 C C . TYR A 1 82 ? -8.188 5.934 -12.789 1 34.38 82 TYR A C 1
ATOM 595 O O . TYR A 1 82 ? -8.641 6.797 -12.031 1 34.38 82 TYR A O 1
ATOM 603 N N . LEU A 1 83 ? -8.734 5.84 -14.023 1 34.44 83 LEU A N 1
ATOM 604 C CA . LEU A 1 83 ? -10.008 6.469 -14.359 1 34.44 83 LEU A CA 1
ATOM 605 C C . LEU A 1 83 ? -11.172 5.703 -13.75 1 34.44 83 LEU A C 1
ATOM 607 O O . LEU A 1 83 ? -12.164 6.305 -13.328 1 34.44 83 LEU A O 1
ATOM 611 N N . GLU A 1 84 ? -11.242 4.422 -14.023 1 40.03 84 GLU A N 1
ATOM 612 C CA . GLU A 1 84 ? -12.258 3.641 -13.336 1 40.03 84 GLU A CA 1
ATOM 613 C C . GLU A 1 84 ? -11.945 3.508 -11.844 1 40.03 84 GLU A C 1
ATOM 615 O O . GLU A 1 84 ? -12.742 2.967 -11.078 1 40.03 84 GLU A O 1
ATOM 620 N N . GLY A 1 85 ? -10.719 3.584 -11.547 1 46.84 85 GLY A N 1
ATOM 621 C CA . GLY A 1 85 ? -10.125 3.498 -10.219 1 46.84 85 GLY A CA 1
ATOM 622 C C . GLY A 1 85 ? -10.742 4.469 -9.227 1 46.84 85 GLY A C 1
ATOM 623 O O . GLY A 1 85 ? -10.125 4.805 -8.219 1 46.84 85 GLY A O 1
ATOM 624 N N . HIS A 1 86 ? -11.727 5.051 -9.883 1 52.41 86 HIS A N 1
ATOM 625 C CA . HIS A 1 86 ? -12.445 5.949 -8.977 1 52.41 86 HIS A CA 1
ATOM 626 C C . HIS A 1 86 ? -13.031 5.188 -7.793 1 52.41 86 HIS A C 1
ATOM 628 O O . HIS A 1 86 ? -13.641 4.133 -7.969 1 52.41 86 HIS A O 1
ATOM 634 N N . VAL A 1 87 ? -12.398 5.379 -6.902 1 66.06 87 VAL A N 1
ATOM 635 C CA . VAL A 1 87 ? -13.047 4.918 -5.68 1 66.06 87 VAL A CA 1
ATOM 636 C C . VAL A 1 87 ? -14.508 5.375 -5.668 1 66.06 87 VAL A C 1
ATOM 638 O O . VAL A 1 87 ? -14.789 6.574 -5.715 1 66.06 87 VAL A O 1
ATOM 641 N N . GLU A 1 88 ? -15.391 4.406 -5.93 1 71.75 88 GLU A N 1
ATOM 642 C CA . GLU A 1 88 ? -16.797 4.75 -5.793 1 71.75 88 GLU A CA 1
ATOM 643 C C . GLU A 1 88 ? -17.109 5.277 -4.395 1 71.75 88 GLU A C 1
ATOM 645 O O . GLU A 1 88 ? -16.562 4.785 -3.408 1 71.75 88 GLU A O 1
ATOM 650 N N . PRO A 1 89 ? -17.953 6.219 -4.367 1 72.38 89 PRO A N 1
ATOM 651 C CA . PRO A 1 89 ? -18.25 6.824 -3.066 1 72.38 89 PRO A CA 1
ATOM 652 C C . PRO A 1 89 ? -18.656 5.797 -2.016 1 72.38 89 PRO A C 1
ATOM 654 O O . PRO A 1 89 ? -18.312 5.934 -0.842 1 72.38 89 PRO A O 1
ATOM 657 N N . TYR A 1 90 ? -19.359 4.801 -2.48 1 82 90 TYR A N 1
ATOM 658 C CA . TYR A 1 90 ? -19.844 3.824 -1.509 1 82 90 TYR A CA 1
ATOM 659 C C . TYR A 1 90 ? -18.688 3.055 -0.885 1 82 90 TYR A C 1
ATOM 661 O O . TYR A 1 90 ? -18.828 2.477 0.195 1 82 90 TYR A O 1
ATOM 669 N N . MET A 1 91 ? -17.594 3.02 -1.573 1 86.12 91 MET A N 1
ATOM 670 C CA . MET A 1 91 ? -16.438 2.277 -1.059 1 86.12 91 MET A CA 1
ATOM 671 C C . MET A 1 91 ? -15.891 2.934 0.203 1 86.12 91 MET A C 1
ATOM 673 O O . MET A 1 91 ? -15.242 2.275 1.017 1 86.12 91 MET A O 1
ATOM 677 N N . ARG A 1 92 ? -16.109 4.191 0.318 1 83.31 92 ARG A N 1
ATOM 678 C CA . ARG A 1 92 ? -15.633 4.91 1.493 1 83.31 92 ARG A CA 1
ATOM 679 C C . ARG A 1 92 ? -16.438 4.535 2.732 1 83.31 92 ARG A C 1
ATOM 681 O O . ARG A 1 92 ? -15.984 4.73 3.859 1 83.31 92 ARG A O 1
ATOM 688 N N . GLN A 1 93 ? -17.609 3.992 2.479 1 86.19 93 GLN A N 1
ATOM 689 C CA . GLN A 1 93 ? -18.5 3.625 3.578 1 86.19 93 GLN A CA 1
ATOM 690 C C . GLN A 1 93 ? -18.266 2.176 4.004 1 86.19 93 GLN A C 1
ATOM 692 O O . GLN A 1 93 ? -18.844 1.72 4.992 1 86.19 93 GLN A O 1
ATOM 697 N N . LEU A 1 94 ? -17.484 1.524 3.25 1 92.19 94 LEU A N 1
ATOM 698 C CA . LEU A 1 94 ? -17.234 0.111 3.52 1 92.19 94 LEU A CA 1
ATOM 699 C C . LEU A 1 94 ? -15.812 -0.113 3.994 1 92.19 94 LEU A C 1
ATOM 701 O O . LEU A 1 94 ? -14.898 0.621 3.604 1 92.19 94 LEU A O 1
ATOM 705 N N . SER A 1 95 ? -15.68 -1.075 4.832 1 93.5 95 SER A N 1
ATOM 706 C CA . SER A 1 95 ? -14.352 -1.554 5.195 1 93.5 95 SER A CA 1
ATOM 707 C C . SER A 1 95 ? -13.961 -2.773 4.371 1 93.5 95 SER A C 1
ATOM 709 O O . SER A 1 95 ? -14.805 -3.379 3.705 1 93.5 95 SER A O 1
ATOM 711 N N . VAL A 1 96 ? -12.719 -3.072 4.434 1 94.19 96 VAL A N 1
ATOM 712 C CA . VAL A 1 96 ? -12.188 -4.25 3.758 1 94.19 96 VAL A CA 1
ATOM 713 C C . VAL A 1 96 ? -12.938 -5.496 4.223 1 94.19 96 VAL A C 1
ATOM 715 O O . VAL A 1 96 ? -13.289 -6.355 3.412 1 94.19 96 VAL A O 1
ATOM 718 N N . SER A 1 97 ? -13.273 -5.559 5.473 1 93.12 97 SER A N 1
ATOM 719 C CA . SER A 1 97 ? -13.953 -6.719 6.039 1 93.12 97 SER A CA 1
ATOM 720 C C . SER A 1 97 ? -15.344 -6.898 5.434 1 93.12 97 SER A C 1
ATOM 722 O O . SER A 1 97 ? -15.891 -8.008 5.43 1 93.12 97 SER A O 1
ATOM 724 N N . ASP A 1 98 ? -15.891 -5.852 4.93 1 93.88 98 ASP A N 1
ATOM 725 C CA . ASP A 1 98 ? -17.25 -5.879 4.398 1 93.88 98 ASP A CA 1
ATOM 726 C C . ASP A 1 98 ? -17.297 -6.605 3.059 1 93.88 98 ASP A C 1
ATOM 728 O O . ASP A 1 98 ? -18.391 -6.965 2.582 1 93.88 98 ASP A O 1
ATOM 732 N N . VAL A 1 99 ? -16.141 -6.832 2.482 1 93.31 99 VAL A N 1
ATOM 733 C CA . VAL A 1 99 ? -16.188 -7.41 1.144 1 93.31 99 VAL A CA 1
ATOM 734 C C . VAL A 1 99 ? -15.406 -8.727 1.118 1 93.31 99 VAL A C 1
ATOM 736 O O . VAL A 1 99 ? -15.453 -9.461 0.128 1 93.31 99 VAL A O 1
ATOM 739 N N . VAL A 1 100 ? -14.633 -8.852 2.133 1 87.94 100 VAL A N 1
ATOM 740 C CA . VAL A 1 100 ? -13.867 -10.094 2.191 1 87.94 100 VAL A CA 1
ATOM 741 C C . VAL A 1 100 ? -14.805 -11.273 2.387 1 87.94 100 VAL A C 1
ATOM 743 O O . VAL A 1 100 ? -15.664 -11.258 3.273 1 87.94 100 VAL A O 1
ATOM 746 N N . THR A 1 101 ? -14.734 -12.141 1.41 1 76.75 101 THR A N 1
ATOM 747 C CA . THR A 1 101 ? -15.617 -13.297 1.502 1 76.75 101 THR A CA 1
ATOM 748 C C . THR A 1 101 ? -14.828 -14.555 1.835 1 76.75 101 THR A C 1
ATOM 750 O O . THR A 1 101 ? -13.633 -14.641 1.545 1 76.75 101 THR A O 1
ATOM 753 N N . GLY A 1 102 ? -15.492 -15.328 2.695 1 73.88 102 GLY A N 1
ATOM 754 C CA . GLY A 1 102 ? -14.883 -16.547 3.211 1 73.88 102 GLY A CA 1
ATOM 755 C C . GLY A 1 102 ? -15.117 -17.75 2.33 1 73.88 102 GLY A C 1
ATOM 756 O O . GLY A 1 102 ? -15.711 -17.641 1.253 1 73.88 102 GLY A O 1
ATOM 757 N N . PRO A 1 103 ? -14.469 -18.953 2.756 1 80.12 103 PRO A N 1
ATOM 758 C CA . PRO A 1 103 ? -13.344 -19.375 3.598 1 80.12 103 PRO A CA 1
ATOM 759 C C . PRO A 1 103 ? -11.984 -19.125 2.936 1 80.12 103 PRO A C 1
ATOM 761 O O . PRO A 1 103 ? -11.836 -19.344 1.73 1 80.12 103 PRO A O 1
ATOM 764 N N . LEU A 1 104 ? -11.148 -18.609 3.66 1 91.56 104 LEU A N 1
ATOM 765 C CA . LEU A 1 104 ? -9.781 -18.391 3.211 1 91.56 104 LEU A CA 1
ATOM 766 C C . LEU A 1 104 ? -9.023 -19.703 3.104 1 91.56 104 LEU A C 1
ATOM 768 O O . LEU A 1 104 ? -9.016 -20.5 4.047 1 91.56 104 LEU A O 1
ATOM 772 N N . GLN A 1 105 ? -8.562 -20.047 1.948 1 94.81 105 GLN A N 1
ATOM 773 C CA . GLN A 1 105 ? -7.699 -21.219 1.773 1 94.81 105 GLN A CA 1
ATOM 774 C C . GLN A 1 105 ? -6.234 -20.844 1.991 1 94.81 105 GLN A C 1
ATOM 776 O O . GLN A 1 105 ? -5.676 -20.031 1.257 1 94.81 105 GLN A O 1
ATOM 781 N N . ALA A 1 106 ? -5.676 -21.422 3.008 1 96.19 106 ALA A N 1
ATOM 782 C CA . ALA A 1 106 ? -4.273 -21.188 3.342 1 96.19 106 ALA A CA 1
ATOM 783 C C . ALA A 1 106 ? -3.506 -22.5 3.463 1 96.19 106 ALA A C 1
ATOM 785 O O . ALA A 1 106 ? -4.105 -23.547 3.66 1 96.19 106 ALA A O 1
ATOM 786 N N . PHE A 1 107 ? -2.189 -22.422 3.283 1 96.94 107 PHE A N 1
ATOM 787 C CA . PHE A 1 107 ? -1.329 -23.578 3.447 1 96.94 107 PHE A CA 1
ATOM 788 C C . PHE A 1 107 ? -0.359 -23.375 4.605 1 96.94 107 PHE A C 1
ATOM 790 O O . PHE A 1 107 ? 0.022 -22.25 4.914 1 96.94 107 PHE A O 1
ATOM 797 N N . ASN A 1 108 ? 0.024 -24.516 5.141 1 94.56 108 ASN A N 1
ATOM 798 C CA . ASN A 1 108 ? 1.15 -24.484 6.066 1 94.56 108 ASN A CA 1
ATOM 799 C C . ASN A 1 108 ? 2.482 -24.406 5.328 1 94.56 108 ASN A C 1
ATOM 801 O O . ASN A 1 108 ? 2.58 -24.828 4.172 1 94.56 108 ASN A O 1
ATOM 805 N N . GLY A 1 109 ? 3.416 -23.859 6.016 1 93.62 109 GLY A N 1
ATOM 806 C CA . GLY A 1 109 ? 4.742 -23.812 5.418 1 93.62 109 GLY A CA 1
ATOM 807 C C . GLY A 1 109 ? 5.199 -25.141 4.875 1 93.62 109 GLY A C 1
ATOM 808 O O . GLY A 1 109 ? 5.797 -25.219 3.799 1 93.62 109 GLY A O 1
ATOM 809 N N . ILE A 1 110 ? 5.027 -26.078 5.656 1 93.5 110 ILE A N 1
ATOM 810 C CA . ILE A 1 110 ? 5.164 -27.453 5.219 1 93.5 110 ILE A CA 1
ATOM 811 C C . ILE A 1 110 ? 3.787 -28.109 5.129 1 93.5 110 ILE A C 1
ATOM 813 O O . ILE A 1 110 ? 3.094 -28.25 6.137 1 93.5 110 ILE A O 1
ATOM 817 N N . GLU A 1 111 ? 3.467 -28.469 3.896 1 95.38 111 GLU A N 1
ATOM 818 C CA . GLU A 1 111 ? 2.094 -28.891 3.662 1 95.38 111 GLU A CA 1
ATOM 819 C C . GLU A 1 111 ? 2.053 -30.266 2.98 1 95.38 111 GLU A C 1
ATOM 821 O O . GLU A 1 111 ? 2.932 -30.594 2.18 1 95.38 111 GLU A O 1
ATOM 826 N N . LYS A 1 112 ? 1.044 -31 3.357 1 96.19 112 LYS A N 1
ATOM 827 C CA . LYS A 1 112 ? 0.838 -32.281 2.709 1 96.19 112 LYS A CA 1
ATOM 828 C C . LYS A 1 112 ? 0.479 -32.125 1.236 1 96.19 112 LYS A C 1
ATOM 830 O O . LYS A 1 112 ? -0.351 -31.266 0.89 1 96.19 112 LYS A O 1
ATOM 835 N N . VAL A 1 113 ? 1.101 -32.938 0.397 1 97.19 113 VAL A N 1
ATOM 836 C CA . VAL A 1 113 ? 0.885 -32.875 -1.044 1 97.19 113 VAL A CA 1
ATOM 837 C C . VAL A 1 113 ? -0.596 -33.094 -1.355 1 97.19 113 VAL A C 1
ATOM 839 O O . VAL A 1 113 ? -1.183 -32.344 -2.133 1 97.19 113 VAL A O 1
ATOM 842 N N . GLY A 1 114 ? -1.18 -34 -0.739 1 97.81 114 GLY A N 1
ATOM 843 C CA . GLY A 1 114 ? -2.582 -34.312 -0.974 1 97.81 114 GLY A CA 1
ATOM 844 C C . GLY A 1 114 ? -3.5 -33.125 -0.719 1 97.81 114 GLY A C 1
ATOM 845 O O . GLY A 1 114 ? -4.477 -32.938 -1.442 1 97.81 114 GLY A O 1
ATOM 846 N N . HIS A 1 115 ? -3.223 -32.438 0.261 1 97.69 115 HIS A N 1
ATOM 847 C CA . HIS A 1 115 ? -4.043 -31.266 0.588 1 97.69 115 HIS A CA 1
ATOM 848 C C . HIS A 1 115 ? -3.908 -30.188 -0.473 1 97.69 115 HIS A C 1
ATOM 850 O O . HIS A 1 115 ? -4.902 -29.578 -0.881 1 97.69 115 HIS A O 1
ATOM 856 N N . ILE A 1 116 ? -2.713 -29.922 -0.869 1 98 116 ILE A N 1
ATOM 857 C CA . ILE A 1 116 ? -2.484 -28.922 -1.912 1 98 116 ILE A CA 1
ATOM 858 C C . ILE A 1 116 ? -3.238 -29.328 -3.178 1 98 116 ILE A C 1
ATOM 860 O O . ILE A 1 116 ? -3.932 -28.5 -3.783 1 98 116 ILE A O 1
ATOM 864 N N . VAL A 1 117 ? -3.115 -30.562 -3.535 1 97.75 117 VAL A N 1
ATOM 865 C CA . VAL A 1 117 ? -3.781 -31.078 -4.723 1 97.75 117 VAL A CA 1
ATOM 866 C C . VAL A 1 117 ? -5.293 -30.891 -4.594 1 97.75 117 VAL A C 1
ATOM 868 O O . VAL A 1 117 ? -5.945 -30.422 -5.531 1 97.75 117 VAL A O 1
ATOM 871 N N . HIS A 1 118 ? -5.785 -31.234 -3.488 1 97.94 118 HIS A N 1
ATOM 872 C CA . HIS A 1 118 ? -7.215 -31.094 -3.248 1 97.94 118 HIS A CA 1
ATOM 873 C C . HIS A 1 118 ? -7.672 -29.656 -3.428 1 97.94 118 HIS A C 1
ATOM 875 O O . HIS A 1 118 ? -8.648 -29.391 -4.129 1 97.94 118 HIS A O 1
ATOM 881 N N . VAL A 1 119 ? -6.984 -28.766 -2.826 1 97.62 119 VAL A N 1
ATOM 882 C CA . VAL A 1 119 ? -7.352 -27.359 -2.881 1 97.62 119 VAL A CA 1
ATOM 883 C C . VAL A 1 119 ? -7.277 -26.859 -4.32 1 97.62 119 VAL A C 1
ATOM 885 O O . VAL A 1 119 ? -8.18 -26.156 -4.789 1 97.62 119 VAL A O 1
ATOM 888 N N . LEU A 1 120 ? -6.25 -27.25 -5.031 1 96.81 120 LEU A N 1
ATOM 889 C CA . LEU A 1 120 ? -6.078 -26.781 -6.402 1 96.81 120 LEU A CA 1
ATOM 890 C C . LEU A 1 120 ? -7.148 -27.359 -7.316 1 96.81 120 LEU A C 1
ATOM 892 O O . LEU A 1 120 ? -7.57 -26.703 -8.273 1 96.81 120 LEU A O 1
ATOM 896 N N . ARG A 1 121 ? -7.605 -28.484 -6.984 1 96.62 121 ARG A N 1
ATOM 897 C CA . ARG A 1 121 ? -8.625 -29.109 -7.812 1 96.62 121 ARG A CA 1
ATOM 898 C C . ARG A 1 121 ? -10.008 -28.562 -7.508 1 96.62 121 ARG A C 1
ATOM 900 O O . ARG A 1 121 ? -10.891 -28.562 -8.367 1 96.62 121 ARG A O 1
ATOM 907 N N . THR A 1 122 ? -10.156 -28.031 -6.355 1 95.69 122 THR A N 1
ATOM 908 C CA . THR A 1 122 ? -11.5 -27.641 -5.93 1 95.69 122 THR A CA 1
ATOM 909 C C . THR A 1 122 ? -11.656 -26.125 -5.965 1 95.69 122 THR A C 1
ATOM 911 O O . THR A 1 122 ? -12.742 -25.609 -5.691 1 95.69 122 THR A O 1
ATOM 914 N N . THR A 1 123 ? -10.609 -25.453 -6.191 1 93.88 123 THR A N 1
ATOM 915 C CA . THR A 1 123 ? -10.719 -24.016 -6.277 1 93.88 123 THR A CA 1
ATOM 916 C C . THR A 1 123 ? -9.953 -23.484 -7.488 1 93.88 123 THR A C 1
ATOM 918 O O . THR A 1 123 ? -9.078 -24.172 -8.031 1 93.88 123 THR A O 1
ATOM 921 N N . GLY A 1 124 ? -10.281 -22.219 -7.879 1 91.94 124 GLY A N 1
ATOM 922 C CA . GLY A 1 124 ? -9.586 -21.547 -8.961 1 91.94 124 GLY A CA 1
ATOM 923 C C . GLY A 1 124 ? -8.711 -20.406 -8.484 1 91.94 124 GLY A C 1
ATOM 924 O O . GLY A 1 124 ? -8.336 -19.531 -9.273 1 91.94 124 GLY A O 1
ATOM 925 N N . HIS A 1 125 ? -8.398 -20.422 -7.238 1 93.69 125 HIS A N 1
ATOM 926 C CA . HIS A 1 125 ? -7.609 -19.328 -6.68 1 93.69 125 HIS A CA 1
ATOM 927 C C . HIS A 1 125 ? -6.18 -19.344 -7.211 1 93.69 125 HIS A C 1
ATOM 929 O O . HIS A 1 125 ? -5.621 -20.422 -7.449 1 93.69 125 HIS A O 1
ATOM 935 N N . ASN A 1 126 ? -5.578 -18.172 -7.301 1 91.62 126 ASN A N 1
ATOM 936 C CA . ASN A 1 126 ? -4.238 -18.078 -7.867 1 91.62 126 ASN A CA 1
ATOM 937 C C . ASN A 1 126 ? -3.203 -17.703 -6.809 1 91.62 126 ASN A C 1
ATOM 939 O O . ASN A 1 126 ? -2.002 -17.703 -7.086 1 91.62 126 ASN A O 1
ATOM 943 N N . GLY A 1 127 ? -3.615 -17.359 -5.656 1 94.56 127 GLY A N 1
ATOM 944 C CA . GLY A 1 127 ? -2.752 -17.047 -4.531 1 94.56 127 GLY A CA 1
ATOM 945 C C . GLY A 1 127 ? -3.264 -17.609 -3.215 1 94.56 127 GLY A C 1
ATOM 946 O O . GLY A 1 127 ? -4.473 -17.625 -2.969 1 94.56 127 GLY A O 1
ATOM 947 N N . PHE A 1 128 ? -2.279 -18.047 -2.371 1 97.25 128 PHE A N 1
ATOM 948 C CA . PHE A 1 128 ? -2.633 -18.672 -1.104 1 97.25 128 PHE A CA 1
ATOM 949 C C . PHE A 1 128 ? -1.722 -18.188 0.016 1 97.25 128 PHE A C 1
ATOM 951 O O . PHE A 1 128 ? -0.496 -18.234 -0.109 1 97.25 128 PHE A O 1
ATOM 958 N N . PRO A 1 129 ? -2.338 -17.688 1.061 1 96.5 129 PRO A N 1
ATOM 959 C CA . PRO A 1 129 ? -1.49 -17.422 2.225 1 96.5 129 PRO A CA 1
ATOM 960 C C . PRO A 1 129 ? -0.805 -18.672 2.762 1 96.5 129 PRO A C 1
ATOM 962 O O . PRO A 1 129 ? -1.371 -19.766 2.695 1 96.5 129 PRO A O 1
ATOM 965 N N . VAL A 1 130 ? 0.406 -18.469 3.213 1 96.19 130 VAL A N 1
ATOM 966 C CA . VAL A 1 130 ? 1.147 -19.516 3.912 1 96.19 130 VAL A CA 1
ATOM 967 C C . VAL A 1 130 ? 1.32 -19.125 5.383 1 96.19 130 VAL A C 1
ATOM 969 O O . VAL A 1 130 ? 1.77 -18.016 5.691 1 96.19 130 VAL A O 1
ATOM 972 N N . VAL A 1 131 ? 0.948 -20.062 6.23 1 94.5 131 VAL A N 1
ATOM 973 C CA . VAL A 1 131 ? 0.994 -19.812 7.664 1 94.5 131 VAL A CA 1
ATOM 974 C C . VAL A 1 131 ? 1.901 -20.828 8.344 1 94.5 131 VAL A C 1
ATOM 976 O O . VAL A 1 131 ? 1.878 -22.016 8 1 94.5 131 VAL A O 1
ATOM 979 N N . ASP A 1 132 ? 2.67 -20.266 9.258 1 91.19 132 ASP A N 1
ATOM 980 C CA . ASP A 1 132 ? 3.475 -21.156 10.086 1 91.19 132 ASP A CA 1
ATOM 981 C C . ASP A 1 132 ? 2.816 -21.391 11.445 1 91.19 132 ASP A C 1
ATOM 983 O O . ASP A 1 132 ? 2.324 -20.453 12.07 1 91.19 132 ASP A O 1
ATOM 987 N N . GLU A 1 133 ? 2.771 -22.562 11.797 1 87.19 133 GLU A N 1
ATOM 988 C CA . GLU A 1 133 ? 2.287 -23.016 13.102 1 87.19 133 GLU A CA 1
ATOM 989 C C . GLU A 1 133 ? 3.332 -23.859 13.82 1 87.19 133 GLU A C 1
ATOM 991 O O . GLU A 1 133 ? 4.371 -24.203 13.242 1 87.19 133 GLU A O 1
ATOM 996 N N . PRO A 1 134 ? 3.061 -24.078 15.18 1 80.06 134 PRO A N 1
ATOM 997 C CA . PRO A 1 134 ? 3.992 -24.984 15.836 1 80.06 134 PRO A CA 1
ATOM 998 C C . PRO A 1 134 ? 4.246 -26.25 15.023 1 80.06 134 PRO A C 1
ATOM 1000 O O . PRO A 1 134 ? 3.326 -26.781 14.391 1 80.06 134 PRO A O 1
ATOM 1003 N N . PRO A 1 135 ? 5.512 -26.656 14.938 1 78 135 PRO A N 1
ATOM 1004 C CA . PRO A 1 135 ? 6.688 -26.297 15.727 1 78 135 PRO A CA 1
ATOM 1005 C C . PRO A 1 135 ? 7.48 -25.141 15.125 1 78 135 PRO A C 1
ATOM 1007 O O . PRO A 1 135 ? 8.477 -24.703 15.703 1 78 135 PRO A O 1
ATOM 1010 N N . PHE A 1 136 ? 7.09 -24.625 14.047 1 76 136 PHE A N 1
ATOM 1011 C CA . PHE A 1 136 ? 7.879 -23.609 13.359 1 76 136 PHE A CA 1
ATOM 1012 C C . PHE A 1 136 ? 7.762 -22.266 14.07 1 76 136 PHE A C 1
ATOM 1014 O O . PHE A 1 136 ? 8.68 -21.453 14.008 1 76 136 PHE A O 1
ATOM 1021 N N . SER A 1 137 ? 6.57 -22.078 14.656 1 78.25 137 SER A N 1
ATOM 1022 C CA . SER A 1 137 ? 6.324 -20.859 15.43 1 78.25 137 SER A CA 1
ATOM 1023 C C . SER A 1 137 ? 5.449 -21.156 16.641 1 78.25 137 SER A C 1
ATOM 1025 O O . SER A 1 137 ? 4.551 -22 16.578 1 78.25 137 SER A O 1
ATOM 1027 N N . ASP A 1 138 ? 5.711 -20.5 17.656 1 79.94 138 ASP A N 1
ATOM 1028 C CA . ASP A 1 138 ? 4.949 -20.703 18.891 1 79.94 138 ASP A CA 1
ATOM 1029 C C . ASP A 1 138 ? 3.473 -20.391 18.688 1 79.94 138 ASP A C 1
ATOM 1031 O O . ASP A 1 138 ? 2.602 -21.062 19.234 1 79.94 138 ASP A O 1
ATOM 1035 N N . SER A 1 139 ? 3.223 -19.422 17.844 1 82.06 139 SER A N 1
ATOM 1036 C CA . SER A 1 139 ? 1.873 -19.016 17.469 1 82.06 139 SER A CA 1
ATOM 1037 C C . SER A 1 139 ? 1.738 -18.891 15.945 1 82.06 139 SER A C 1
ATOM 1039 O O . SER A 1 139 ? 2.738 -18.75 15.242 1 82.06 139 SER A O 1
ATOM 1041 N N . PRO A 1 140 ? 0.535 -19.109 15.516 1 87.44 140 PRO A N 1
ATOM 1042 C CA . PRO A 1 140 ? 0.352 -18.969 14.062 1 87.44 140 PRO A CA 1
ATOM 1043 C C . PRO A 1 140 ? 0.793 -17.609 13.539 1 87.44 140 PRO A C 1
ATOM 1045 O O . PRO A 1 140 ? 0.446 -16.578 14.117 1 87.44 140 PRO A O 1
ATOM 1048 N N . VAL A 1 141 ? 1.607 -17.688 12.5 1 88.19 141 VAL A N 1
ATOM 1049 C CA . VAL A 1 141 ? 2.088 -16.453 11.898 1 88.19 141 VAL A CA 1
ATOM 1050 C C . VAL A 1 141 ? 1.956 -16.531 10.383 1 88.19 141 VAL A C 1
ATOM 1052 O O . VAL A 1 141 ? 2.145 -17.594 9.789 1 88.19 141 VAL A O 1
ATOM 1055 N N . LEU A 1 142 ? 1.63 -15.391 9.891 1 90.44 142 LEU A N 1
ATOM 1056 C CA . LEU A 1 142 ? 1.623 -15.305 8.438 1 90.44 142 LEU A CA 1
ATOM 1057 C C . LEU A 1 142 ? 3.045 -15.32 7.887 1 90.44 142 LEU A C 1
ATOM 1059 O O . LEU A 1 142 ? 3.836 -14.422 8.172 1 90.44 142 LEU A O 1
ATOM 1063 N N . PHE A 1 143 ? 3.361 -16.359 7.121 1 91.38 143 PHE A N 1
ATOM 1064 C CA . PHE A 1 143 ? 4.695 -16.484 6.543 1 91.38 143 PHE A CA 1
ATOM 1065 C C . PHE A 1 143 ? 4.785 -15.727 5.223 1 91.38 143 PHE A C 1
ATOM 1067 O O . PHE A 1 143 ? 5.812 -15.125 4.914 1 91.38 143 PHE A O 1
ATOM 1074 N N . GLY A 1 144 ? 3.672 -15.836 4.473 1 93.12 144 GLY A N 1
ATOM 1075 C CA . GLY A 1 144 ? 3.697 -15.133 3.203 1 93.12 144 GLY A CA 1
ATOM 1076 C C . GLY A 1 144 ? 2.596 -15.57 2.256 1 93.12 144 GLY A C 1
ATOM 1077 O O . GLY A 1 144 ? 1.486 -15.883 2.689 1 93.12 144 GLY A O 1
ATOM 1078 N N . LEU A 1 145 ? 2.939 -15.438 0.946 1 93.81 145 LEU A N 1
ATOM 1079 C CA . LEU A 1 145 ? 1.993 -15.742 -0.121 1 93.81 145 LEU A CA 1
ATOM 1080 C C . LEU A 1 145 ? 2.646 -16.609 -1.196 1 93.81 145 LEU A C 1
ATOM 1082 O O . LEU A 1 145 ? 3.736 -16.281 -1.678 1 93.81 145 LEU A O 1
ATOM 1086 N N . VAL A 1 146 ? 2.02 -17.734 -1.531 1 94.81 146 VAL A N 1
ATOM 1087 C CA . VAL A 1 146 ? 2.516 -18.594 -2.598 1 94.81 146 VAL A CA 1
ATOM 1088 C C . VAL A 1 146 ? 1.524 -18.594 -3.76 1 94.81 146 VAL A C 1
ATOM 1090 O O . VAL A 1 146 ? 0.31 -18.609 -3.547 1 94.81 146 VAL A O 1
ATOM 1093 N N . LEU A 1 147 ? 2.045 -18.609 -4.926 1 92.31 147 LEU A N 1
ATOM 1094 C CA . LEU A 1 147 ? 1.195 -18.562 -6.109 1 92.31 147 LEU A CA 1
ATOM 1095 C C . LEU A 1 147 ? 0.868 -19.953 -6.605 1 92.31 147 LEU A C 1
ATOM 1097 O O . LEU A 1 147 ? 1.685 -20.875 -6.477 1 92.31 147 LEU A O 1
ATOM 1101 N N . ARG A 1 148 ? -0.328 -20.078 -7.172 1 94.31 148 ARG A N 1
ATOM 1102 C CA . ARG A 1 148 ? -0.754 -21.328 -7.797 1 94.31 148 ARG A CA 1
ATOM 1103 C C . ARG A 1 148 ? 0.275 -21.797 -8.82 1 94.31 148 ARG A C 1
ATOM 1105 O O . ARG A 1 148 ? 0.619 -22.984 -8.852 1 94.31 148 ARG A O 1
ATOM 1112 N N . ALA A 1 149 ? 0.797 -20.891 -9.602 1 88.69 149 ALA A N 1
ATOM 1113 C CA . ALA A 1 149 ? 1.772 -21.234 -10.633 1 88.69 149 ALA A CA 1
ATOM 1114 C C . ALA A 1 149 ? 3.012 -21.875 -10.031 1 88.69 149 ALA A C 1
ATOM 1116 O O . ALA A 1 149 ? 3.566 -22.828 -10.602 1 88.69 149 ALA A O 1
ATOM 1117 N N . HIS A 1 150 ? 3.449 -21.375 -8.922 1 90 150 HIS A N 1
ATOM 1118 C CA . HIS A 1 150 ? 4.617 -21.922 -8.25 1 90 150 HIS A CA 1
ATOM 1119 C C . HIS A 1 150 ? 4.32 -23.312 -7.695 1 90 150 HIS A C 1
ATOM 1121 O O . HIS A 1 150 ? 5.16 -24.219 -7.77 1 90 150 HIS A O 1
ATOM 1127 N N . LEU A 1 151 ? 3.148 -23.469 -7.203 1 94.5 151 LEU A N 1
ATOM 1128 C CA . LEU A 1 151 ? 2.746 -24.766 -6.668 1 94.5 151 LEU A CA 1
ATOM 1129 C C . LEU A 1 151 ? 2.742 -25.828 -7.762 1 94.5 151 LEU A C 1
ATOM 1131 O O . LEU A 1 151 ? 3.188 -26.953 -7.539 1 94.5 151 LEU A O 1
ATOM 1135 N N . LEU A 1 152 ? 2.244 -25.484 -8.883 1 92.44 152 LEU A N 1
ATOM 1136 C CA . LEU A 1 152 ? 2.174 -26.422 -9.992 1 92.44 152 LEU A CA 1
ATOM 1137 C C . LEU A 1 152 ? 3.57 -26.859 -10.422 1 92.44 152 LEU A C 1
ATOM 1139 O O . LEU A 1 152 ? 3.787 -28.047 -10.719 1 92.44 152 LEU A O 1
ATOM 1143 N N . VAL A 1 153 ? 4.461 -25.922 -10.414 1 87.94 153 VAL A N 1
ATOM 1144 C CA . VAL A 1 153 ? 5.844 -26.25 -10.734 1 87.94 153 VAL A CA 1
ATOM 1145 C C . VAL A 1 153 ? 6.406 -27.219 -9.703 1 87.94 153 VAL A C 1
ATOM 1147 O O . VAL A 1 153 ? 7.039 -28.219 -10.055 1 87.94 153 VAL A O 1
ATOM 1150 N N . LEU A 1 154 ? 6.145 -26.984 -8.461 1 90.25 154 LEU A N 1
ATOM 1151 C CA . LEU A 1 154 ? 6.633 -27.812 -7.375 1 90.25 154 LEU A CA 1
ATOM 1152 C C . LEU A 1 154 ? 6.043 -29.219 -7.457 1 90.25 154 LEU A C 1
ATOM 1154 O O . LEU A 1 154 ? 6.758 -30.219 -7.27 1 90.25 154 LEU A O 1
ATOM 1158 N N . LEU A 1 155 ? 4.797 -29.281 -7.75 1 94.31 155 LEU A N 1
ATOM 1159 C CA . LEU A 1 155 ? 4.105 -30.578 -7.816 1 94.31 155 LEU A CA 1
ATOM 1160 C C . LEU A 1 155 ? 4.59 -31.391 -9.008 1 94.31 155 LEU A C 1
ATOM 1162 O O . LEU A 1 155 ? 4.66 -32.625 -8.938 1 94.31 155 LEU A O 1
ATOM 1166 N N . ARG A 1 156 ? 4.906 -30.719 -10.031 1 90.88 156 ARG A N 1
ATOM 1167 C CA . ARG A 1 156 ? 5.406 -31.391 -11.219 1 90.88 156 ARG A CA 1
ATOM 1168 C C . ARG A 1 156 ? 6.797 -31.969 -10.977 1 90.88 156 ARG A C 1
ATOM 1170 O O . ARG A 1 156 ? 7.117 -33.062 -11.461 1 90.88 156 ARG A O 1
ATOM 1177 N N . LYS A 1 157 ? 7.547 -31.25 -10.266 1 87.56 157 LYS A N 1
ATOM 1178 C CA . LYS A 1 157 ? 8.906 -31.688 -9.977 1 87.56 157 LYS A CA 1
ATOM 1179 C C . LYS A 1 157 ? 8.922 -32.844 -8.969 1 87.56 157 LYS A C 1
ATOM 1181 O O . LYS A 1 157 ? 9.891 -33.594 -8.891 1 87.56 157 LYS A O 1
ATOM 1186 N N . LYS A 1 158 ? 7.934 -32.969 -8.125 1 90.56 158 LYS A N 1
ATOM 1187 C CA . LYS A 1 158 ? 7.699 -34.031 -7.16 1 90.56 158 LYS A CA 1
ATOM 1188 C C . LYS A 1 158 ? 8.852 -34.125 -6.168 1 90.56 158 LYS A C 1
ATOM 1190 O O . LYS A 1 158 ? 9.273 -35.25 -5.82 1 90.56 158 LYS A O 1
ATOM 1195 N N . ASP A 1 159 ? 9.43 -32.969 -5.902 1 84.88 159 ASP A N 1
ATOM 1196 C CA . ASP A 1 159 ? 10.438 -32.969 -4.848 1 84.88 159 ASP A CA 1
ATOM 1197 C C . ASP A 1 159 ? 9.789 -32.875 -3.467 1 84.88 159 ASP A C 1
ATOM 1199 O O . ASP A 1 159 ? 9.852 -31.844 -2.807 1 84.88 159 ASP A O 1
ATOM 1203 N N . PHE A 1 160 ? 9.328 -34.094 -3.043 1 92.81 160 PHE A N 1
ATOM 1204 C CA . PHE A 1 160 ? 8.539 -34.156 -1.815 1 92.81 160 PHE A CA 1
ATOM 1205 C C . PHE A 1 160 ? 9.391 -34.688 -0.664 1 92.81 160 PHE A C 1
ATOM 1207 O O . PHE A 1 160 ? 10.398 -35.375 -0.887 1 92.81 160 PHE A O 1
ATOM 1214 N N . ILE A 1 161 ? 8.953 -34.281 0.502 1 90.81 161 ILE A N 1
ATOM 1215 C CA . ILE A 1 161 ? 9.617 -34.781 1.705 1 90.81 161 ILE A CA 1
ATOM 1216 C C . ILE A 1 161 ? 8.672 -35.719 2.467 1 90.81 161 ILE A C 1
ATOM 1218 O O . ILE A 1 161 ? 7.457 -35.531 2.465 1 90.81 161 ILE A O 1
ATOM 1222 N N . PRO A 1 162 ? 9.242 -36.719 3.092 1 87.56 162 PRO A N 1
ATOM 1223 C CA . PRO A 1 162 ? 8.414 -37.75 3.695 1 87.56 162 PRO A CA 1
ATOM 1224 C C . PRO A 1 162 ? 7.691 -37.281 4.957 1 87.56 162 PRO A C 1
ATOM 1226 O O . PRO A 1 162 ? 6.633 -37.812 5.305 1 87.56 162 PRO A O 1
ATOM 1229 N N . ASN A 1 163 ? 8.289 -36.438 5.852 1 77.88 163 ASN A N 1
ATOM 1230 C CA . ASN A 1 163 ? 7.66 -36 7.098 1 77.88 163 ASN A CA 1
ATOM 1231 C C . ASN A 1 163 ? 7.762 -34.5 7.285 1 77.88 163 ASN A C 1
ATOM 1233 O O . ASN A 1 163 ? 8.516 -33.812 6.578 1 77.88 163 ASN A O 1
ATOM 1237 N N . CYS A 1 164 ? 6.777 -33.938 8.094 1 65.06 164 CYS A N 1
ATOM 1238 C CA . CYS A 1 164 ? 6.66 -32.531 8.352 1 65.06 164 CYS A CA 1
ATOM 1239 C C . CYS A 1 164 ? 7.848 -32 9.164 1 65.06 164 CYS A C 1
ATOM 1241 O O . CYS A 1 164 ? 8.07 -30.812 9.266 1 65.06 164 CYS A O 1
ATOM 1243 N N . SER A 1 165 ? 8.492 -32.938 9.961 1 59.62 165 SER A N 1
ATOM 1244 C CA . SER A 1 165 ? 9.586 -32.562 10.844 1 59.62 165 SER A CA 1
ATOM 1245 C C . SER A 1 165 ? 10.812 -32.125 10.047 1 59.62 165 SER A C 1
ATOM 1247 O O . SER A 1 165 ? 11.906 -31.969 10.609 1 59.62 165 SER A O 1
ATOM 1249 N N . ALA A 1 166 ? 10.711 -32.156 8.844 1 50.97 166 ALA A N 1
ATOM 1250 C CA . ALA A 1 166 ? 11.93 -32.031 8.055 1 50.97 166 ALA A CA 1
ATOM 1251 C C . ALA A 1 166 ? 12.711 -30.781 8.477 1 50.97 166 ALA A C 1
ATOM 1253 O O . ALA A 1 166 ? 12.125 -29.734 8.773 1 50.97 166 ALA A O 1
ATOM 1254 N N . SER A 1 167 ? 13.836 -30.938 9.141 1 44.75 167 SER A N 1
ATOM 1255 C CA . SER A 1 167 ? 14.906 -29.953 9.312 1 44.75 167 SER A CA 1
ATOM 1256 C C . SER A 1 167 ? 14.945 -28.984 8.141 1 44.75 167 SER A C 1
ATOM 1258 O O . SER A 1 167 ? 14.602 -29.328 7.016 1 44.75 167 SER A O 1
ATOM 1260 N N . ALA A 1 168 ? 14.719 -27.703 8.32 1 43.5 168 ALA A N 1
ATOM 1261 C CA . ALA A 1 168 ? 14.938 -26.516 7.504 1 43.5 168 ALA A CA 1
ATOM 1262 C C . ALA A 1 168 ? 15.945 -26.781 6.395 1 43.5 168 ALA A C 1
ATOM 1264 O O . ALA A 1 168 ? 17.109 -26.375 6.492 1 43.5 168 ALA A O 1
ATOM 1265 N N . LEU A 1 169 ? 16.391 -27.891 6.133 1 41.28 169 LEU A N 1
ATOM 1266 C CA . LEU A 1 169 ? 17.562 -28.016 5.281 1 41.28 169 LEU A CA 1
ATOM 1267 C C . LEU A 1 169 ? 17.391 -27.188 4.004 1 41.28 169 LEU A C 1
ATOM 1269 O O . LEU A 1 169 ? 16.281 -26.766 3.682 1 41.28 169 LEU A O 1
ATOM 1273 N N . ASP A 1 170 ? 18.391 -27.469 2.814 1 41.5 170 ASP A N 1
ATOM 1274 C CA . ASP A 1 170 ? 19.047 -26.828 1.682 1 41.5 170 ASP A CA 1
ATOM 1275 C C . ASP A 1 170 ? 18.094 -26.656 0.506 1 41.5 170 ASP A C 1
ATOM 1277 O O . ASP A 1 170 ? 18.406 -27.031 -0.625 1 41.5 170 ASP A O 1
ATOM 1281 N N . ALA A 1 171 ? 16.938 -26.797 0.691 1 39.06 171 ALA A N 1
ATOM 1282 C CA . ALA A 1 171 ? 16.125 -26.859 -0.531 1 39.06 171 ALA A CA 1
ATOM 1283 C C . ALA A 1 171 ? 16.328 -25.594 -1.376 1 39.06 171 ALA A C 1
ATOM 1285 O O . ALA A 1 171 ? 15.75 -25.484 -2.461 1 39.06 171 ALA A O 1
ATOM 1286 N N . SER A 1 172 ? 16.656 -24.516 -0.805 1 41.25 172 SER A N 1
ATOM 1287 C CA . SER A 1 172 ? 16.781 -23.312 -1.635 1 41.25 172 SER A CA 1
ATOM 1288 C C . SER A 1 172 ? 17.562 -23.609 -2.91 1 41.25 172 SER A C 1
ATOM 1290 O O . SER A 1 172 ? 17.766 -22.719 -3.746 1 41.25 172 SER A O 1
ATOM 1292 N N . LYS A 1 173 ? 18.422 -24.656 -2.852 1 41.09 173 LYS A N 1
ATOM 1293 C CA . LYS A 1 173 ? 19.453 -24.766 -3.879 1 41.09 173 LYS A CA 1
ATOM 1294 C C . LYS A 1 173 ? 18.844 -24.922 -5.266 1 41.09 173 LYS A C 1
ATOM 1296 O O . LYS A 1 173 ? 19.531 -24.781 -6.277 1 41.09 173 LYS A O 1
ATOM 1301 N N . GLN A 1 174 ? 17.703 -25.688 -5.387 1 41.94 174 GLN A N 1
ATOM 1302 C CA . GLN A 1 174 ? 17.516 -26.219 -6.73 1 41.94 174 GLN A CA 1
ATOM 1303 C C . GLN A 1 174 ? 16.672 -25.266 -7.578 1 41.94 174 GLN A C 1
ATOM 1305 O O . GLN A 1 174 ? 16.453 -25.516 -8.766 1 41.94 174 GLN A O 1
ATOM 1310 N N . PHE A 1 175 ? 15.883 -24.406 -7 1 44.25 175 PHE A N 1
ATOM 1311 C CA . PHE A 1 175 ? 15.016 -23.719 -7.949 1 44.25 175 PHE A CA 1
ATOM 1312 C C . PHE A 1 175 ? 15.672 -22.453 -8.484 1 44.25 175 PHE A C 1
ATOM 1314 O O . PHE A 1 175 ? 16.312 -21.719 -7.734 1 44.25 175 PHE A O 1
ATOM 1321 N N . LEU A 1 176 ? 16.031 -22.406 -9.734 1 43.22 176 LEU A N 1
ATOM 1322 C CA . LEU A 1 176 ? 16.516 -21.234 -10.43 1 43.22 176 LEU A CA 1
ATOM 1323 C C . LEU A 1 176 ? 15.398 -20.234 -10.695 1 43.22 176 LEU A C 1
ATOM 1325 O O . LEU A 1 176 ? 14.234 -20.625 -10.812 1 43.22 176 LEU A O 1
ATOM 1329 N N . PRO A 1 177 ? 15.648 -18.969 -10.469 1 46.22 177 PRO A N 1
ATOM 1330 C CA . PRO A 1 177 ? 14.688 -17.922 -10.789 1 46.22 177 PRO A CA 1
ATOM 1331 C C . PRO A 1 177 ? 13.93 -18.188 -12.094 1 46.22 177 PRO A C 1
ATOM 1333 O O . PRO A 1 177 ? 12.766 -17.812 -12.227 1 46.22 177 PRO A O 1
ATOM 1336 N N . HIS A 1 178 ? 14.617 -18.891 -13.031 1 44.03 178 HIS A N 1
ATOM 1337 C CA . HIS A 1 178 ? 14.008 -19.141 -14.336 1 44.03 178 HIS A CA 1
ATOM 1338 C C . HIS A 1 178 ? 12.852 -20.109 -14.227 1 44.03 178 HIS A C 1
ATOM 1340 O O . HIS A 1 178 ? 12.008 -20.188 -15.125 1 44.03 178 HIS A O 1
ATOM 1346 N N . ASP A 1 179 ? 12.938 -20.938 -13.227 1 44.84 179 ASP A N 1
ATOM 1347 C CA . ASP A 1 179 ? 11.883 -21.938 -13.117 1 44.84 179 ASP A CA 1
ATOM 1348 C C . ASP A 1 179 ? 10.516 -21.281 -12.93 1 44.84 179 ASP A C 1
ATOM 1350 O O . ASP A 1 179 ? 9.484 -21.859 -13.258 1 44.84 179 ASP A O 1
ATOM 1354 N N . PHE A 1 180 ? 10.578 -20.078 -12.391 1 48.47 180 PHE A N 1
ATOM 1355 C CA . PHE A 1 180 ? 9.32 -19.422 -12.062 1 48.47 180 PHE A CA 1
ATOM 1356 C C . PHE A 1 180 ? 8.984 -18.344 -13.102 1 48.47 180 PHE A C 1
ATOM 1358 O O . PHE A 1 180 ? 7.93 -17.703 -13.016 1 48.47 180 PHE A O 1
ATOM 1365 N N . ALA A 1 181 ? 9.969 -17.922 -13.891 1 40.19 181 ALA A N 1
ATOM 1366 C CA . ALA A 1 181 ? 9.859 -16.75 -14.758 1 40.19 181 ALA A CA 1
ATOM 1367 C C . ALA A 1 181 ? 8.812 -16.969 -15.852 1 40.19 181 ALA A C 1
ATOM 1369 O O . ALA A 1 181 ? 8.492 -16.047 -16.609 1 40.19 181 ALA A O 1
ATOM 1370 N N . LYS A 1 182 ? 8.656 -18.156 -16.453 1 40.44 182 LYS A N 1
ATOM 1371 C CA . LYS A 1 182 ? 8.008 -18.109 -17.766 1 40.44 182 LYS A CA 1
ATOM 1372 C C . LYS A 1 182 ? 6.527 -17.766 -17.625 1 40.44 182 LYS A C 1
ATOM 1374 O O . LYS A 1 182 ? 5.695 -18.641 -17.391 1 40.44 182 LYS A O 1
ATOM 1379 N N . PRO A 1 183 ? 6.223 -16.672 -17.172 1 40.88 183 PRO A N 1
ATOM 1380 C CA . PRO A 1 183 ? 4.777 -16.453 -17.219 1 40.88 183 PRO A CA 1
ATOM 1381 C C . PRO A 1 183 ? 4.156 -16.891 -18.531 1 40.88 183 PRO A C 1
ATOM 1383 O O . PRO A 1 183 ? 2.953 -17.156 -18.609 1 40.88 183 PRO A O 1
ATOM 1386 N N . GLY A 1 184 ? 4.691 -16.375 -19.641 1 34.12 184 GLY A N 1
ATOM 1387 C CA . GLY A 1 184 ? 4.059 -16.359 -20.953 1 34.12 184 GLY A CA 1
ATOM 1388 C C . GLY A 1 184 ? 3.766 -17.734 -21.5 1 34.12 184 GLY A C 1
ATOM 1389 O O . GLY A 1 184 ? 3.352 -17.891 -22.656 1 34.12 184 GLY A O 1
ATOM 1390 N N . SER A 1 185 ? 4.488 -18.75 -21.219 1 35.06 185 SER A N 1
ATOM 1391 C CA . SER A 1 185 ? 4.066 -19.875 -22.047 1 35.06 185 SER A CA 1
ATOM 1392 C C . SER A 1 185 ? 2.611 -20.25 -21.781 1 35.06 185 SER A C 1
ATOM 1394 O O . SER A 1 185 ? 2.182 -20.297 -20.625 1 35.06 185 SER A O 1
ATOM 1396 N N . GLY A 1 186 ? 1.655 -19.703 -22.391 1 39.84 186 GLY A N 1
ATOM 1397 C CA . GLY A 1 186 ? 0.248 -20.031 -22.547 1 39.84 186 GLY A CA 1
ATOM 1398 C C . GLY A 1 186 ? -0.112 -21.406 -22.016 1 39.84 186 GLY A C 1
ATOM 1399 O O . GLY A 1 186 ? -1.272 -21.812 -22.078 1 39.84 186 GLY A O 1
ATOM 1400 N N . LYS A 1 187 ? 0.762 -22.375 -22.062 1 43.69 187 LYS A N 1
ATOM 1401 C CA . LYS A 1 187 ? 0.237 -23.672 -21.625 1 43.69 187 LYS A CA 1
ATOM 1402 C C . LYS A 1 187 ? 0.073 -23.719 -20.109 1 43.69 187 LYS A C 1
ATOM 1404 O O . LYS A 1 187 ? 1.055 -23.859 -19.375 1 43.69 187 LYS A O 1
ATOM 1409 N N . HIS A 1 188 ? -0.869 -22.922 -19.531 1 53.19 188 HIS A N 1
ATOM 1410 C CA . HIS A 1 188 ? -1.293 -22.984 -18.141 1 53.19 188 HIS A CA 1
ATOM 1411 C C . HIS A 1 188 ? -1.276 -24.422 -17.625 1 53.19 188 HIS A C 1
ATOM 1413 O O . HIS A 1 188 ? -2.021 -25.281 -18.125 1 53.19 188 HIS A O 1
ATOM 1419 N N . ASP A 1 189 ? -0.249 -24.859 -17.031 1 64.5 189 ASP A N 1
ATOM 1420 C CA . ASP A 1 189 ? -0.242 -26.172 -16.359 1 64.5 189 ASP A CA 1
ATOM 1421 C C . ASP A 1 189 ? -1.441 -26.312 -15.43 1 64.5 189 ASP A C 1
ATOM 1423 O O . ASP A 1 189 ? -1.79 -25.375 -14.703 1 64.5 189 ASP A O 1
ATOM 1427 N N . ARG A 1 190 ? -2.275 -27.328 -15.695 1 84.38 190 ARG A N 1
ATOM 1428 C CA . ARG A 1 190 ? -3.449 -27.625 -14.891 1 84.38 190 ARG A CA 1
ATOM 1429 C C . ARG A 1 190 ? -3.16 -28.766 -13.914 1 84.38 190 ARG A C 1
ATOM 1431 O O . ARG A 1 190 ? -2.42 -29.688 -14.234 1 84.38 190 ARG A O 1
ATOM 1438 N N . ILE A 1 191 ? -3.633 -28.562 -12.781 1 92.81 191 ILE A N 1
ATOM 1439 C CA . ILE A 1 191 ? -3.467 -29.562 -11.727 1 92.81 191 ILE A CA 1
ATOM 1440 C C . ILE A 1 191 ? -3.957 -30.922 -12.219 1 92.81 191 ILE A C 1
ATOM 1442 O O . ILE A 1 191 ? -3.412 -31.953 -11.836 1 92.81 191 ILE A O 1
ATOM 1446 N N . GLU A 1 192 ? -4.852 -30.922 -13.195 1 91.12 192 GLU A N 1
ATOM 1447 C CA . GLU A 1 192 ? -5.449 -32.156 -13.711 1 91.12 192 GLU A CA 1
ATOM 1448 C C . GLU A 1 192 ? -4.441 -32.938 -14.547 1 91.12 192 GLU A C 1
ATOM 1450 O O . GLU A 1 192 ? -4.617 -34.156 -14.766 1 91.12 192 GLU A O 1
ATOM 1455 N N . GLU A 1 193 ? -3.457 -32.281 -14.945 1 90.62 193 GLU A N 1
ATOM 1456 C CA . GLU A 1 193 ? -2.484 -32.906 -15.828 1 90.62 193 GLU A CA 1
ATOM 1457 C C . GLU A 1 193 ? -1.396 -33.625 -15.031 1 90.62 193 GLU A C 1
ATOM 1459 O O . GLU A 1 193 ? -0.583 -34.344 -15.602 1 90.62 193 GLU A O 1
ATOM 1464 N N . ILE A 1 194 ? -1.395 -33.438 -13.812 1 92.94 194 ILE A N 1
ATOM 1465 C CA . ILE A 1 194 ? -0.373 -34.031 -12.961 1 92.94 194 ILE A CA 1
ATOM 1466 C C . ILE A 1 194 ? -0.94 -35.281 -12.273 1 92.94 194 ILE A C 1
ATOM 1468 O O . ILE A 1 194 ? -1.995 -35.219 -11.641 1 92.94 194 ILE A O 1
ATOM 1472 N N . GLN A 1 195 ? -0.259 -36.375 -12.477 1 94.19 195 GLN A N 1
ATOM 1473 C CA . GLN A 1 195 ? -0.67 -37.625 -11.836 1 94.19 195 GLN A CA 1
ATOM 1474 C C . GLN A 1 195 ? 0.125 -37.875 -10.555 1 94.19 195 GLN A C 1
ATOM 1476 O O . GLN A 1 195 ? 1.329 -37.625 -10.508 1 94.19 195 GLN A O 1
ATOM 1481 N N . PHE A 1 196 ? -0.588 -38.344 -9.547 1 95.75 196 PHE A N 1
ATOM 1482 C CA . PHE A 1 196 ? 0.034 -38.625 -8.25 1 95.75 196 PHE A CA 1
ATOM 1483 C C . PHE A 1 196 ? -0.248 -40.062 -7.809 1 95.75 196 PHE A C 1
ATOM 1485 O O . PHE A 1 196 ? -1.354 -40.562 -8 1 95.75 196 PHE A O 1
ATOM 1492 N N . SER A 1 197 ? 0.76 -40.688 -7.25 1 96.25 197 SER A N 1
ATOM 1493 C CA . SER A 1 197 ? 0.529 -41.969 -6.566 1 96.25 197 SER A CA 1
ATOM 1494 C C . SER A 1 197 ? -0.042 -41.75 -5.168 1 96.25 197 SER A C 1
ATOM 1496 O O . SER A 1 197 ? 0.014 -40.625 -4.641 1 96.25 197 SER A O 1
ATOM 1498 N N . ALA A 1 198 ? -0.567 -42.812 -4.602 1 95.94 198 ALA A N 1
ATOM 1499 C CA . ALA A 1 198 ? -1.097 -42.75 -3.242 1 95.94 198 ALA A CA 1
ATOM 1500 C C . ALA A 1 198 ? -0.008 -42.344 -2.246 1 95.94 198 ALA A C 1
ATOM 1502 O O . ALA A 1 198 ? -0.263 -41.625 -1.297 1 95.94 198 ALA A O 1
ATOM 1503 N N . GLU A 1 199 ? 1.176 -42.812 -2.441 1 95.38 199 GLU A N 1
ATOM 1504 C CA . GLU A 1 199 ? 2.307 -42.531 -1.571 1 95.38 199 GLU A CA 1
ATOM 1505 C C . GLU A 1 199 ? 2.689 -41.031 -1.658 1 95.38 199 GLU A C 1
ATOM 1507 O O . GLU A 1 199 ? 2.994 -40.406 -0.643 1 95.38 199 GLU A O 1
ATOM 1512 N N . GLU A 1 200 ? 2.664 -40.531 -2.855 1 95.56 200 GLU A N 1
ATOM 1513 C CA . GLU A 1 200 ? 3.02 -39.125 -3.076 1 95.56 200 GLU A CA 1
ATOM 1514 C C . GLU A 1 200 ? 2.045 -38.188 -2.365 1 95.56 200 GLU A C 1
ATOM 1516 O O . GLU A 1 200 ? 2.451 -37.188 -1.812 1 95.56 200 GLU A O 1
ATOM 1521 N N . LEU A 1 201 ? 0.814 -38.562 -2.385 1 96.69 201 LEU A N 1
ATOM 1522 C CA . LEU A 1 201 ? -0.222 -37.719 -1.783 1 96.69 201 LEU A CA 1
ATOM 1523 C C . LEU A 1 201 ? -0.061 -37.656 -0.268 1 96.69 201 LEU A C 1
ATOM 1525 O O . LEU A 1 201 ? -0.588 -36.75 0.381 1 96.69 201 LEU A O 1
ATOM 1529 N N . GLU A 1 202 ? 0.702 -38.594 0.282 1 95.88 202 GLU A N 1
ATOM 1530 C CA . GLU A 1 202 ? 0.917 -38.625 1.726 1 95.88 202 GLU A CA 1
ATOM 1531 C C . GLU A 1 202 ? 2.193 -37.875 2.117 1 95.88 202 GLU A C 1
ATOM 1533 O O . GLU A 1 202 ? 2.449 -37.656 3.301 1 95.88 202 GLU A O 1
ATOM 1538 N N . MET A 1 203 ? 2.961 -37.469 1.139 1 95.75 203 MET A N 1
ATOM 1539 C CA . MET A 1 203 ? 4.211 -36.75 1.387 1 95.75 203 MET A CA 1
ATOM 1540 C C . MET A 1 203 ? 3.959 -35.281 1.589 1 95.75 203 MET A C 1
ATOM 1542 O O . MET A 1 203 ? 2.807 -34.844 1.631 1 95.75 203 MET A O 1
ATOM 1546 N N . PHE A 1 204 ? 5.105 -34.531 1.76 1 95.38 204 PHE A N 1
ATOM 1547 C CA . PHE A 1 204 ? 4.996 -33.125 2.088 1 95.38 204 PHE A CA 1
ATOM 1548 C C . PHE A 1 204 ? 5.852 -32.281 1.148 1 95.38 204 PHE A C 1
ATOM 1550 O O . PHE A 1 204 ? 6.77 -32.781 0.506 1 95.38 204 PHE A O 1
ATOM 1557 N N . VAL A 1 205 ? 5.461 -31.031 1.097 1 94.69 205 VAL A N 1
ATOM 1558 C CA . VAL A 1 205 ? 6.242 -30.047 0.355 1 94.69 205 VAL A CA 1
ATOM 1559 C C . VAL A 1 205 ? 6.605 -28.875 1.271 1 94.69 205 VAL A C 1
ATOM 1561 O O . VAL A 1 205 ? 5.773 -28.406 2.047 1 94.69 205 VAL A O 1
ATOM 1564 N N . ASP A 1 206 ? 7.859 -28.484 1.215 1 92.88 206 ASP A N 1
ATOM 1565 C CA . ASP A 1 206 ? 8.281 -27.266 1.883 1 92.88 206 ASP A CA 1
ATOM 1566 C C . ASP A 1 206 ? 8.031 -26.047 0.998 1 92.88 206 ASP A C 1
ATOM 1568 O O . ASP A 1 206 ? 8.703 -25.859 -0.016 1 92.88 206 ASP A O 1
ATOM 1572 N N . LEU A 1 207 ? 7.148 -25.219 1.414 1 94.06 207 LEU A N 1
ATOM 1573 C CA . LEU A 1 207 ? 6.738 -24.078 0.593 1 94.06 207 LEU A CA 1
ATOM 1574 C C . LEU A 1 207 ? 7.59 -22.844 0.9 1 94.06 207 LEU A C 1
ATOM 1576 O O . LEU A 1 207 ? 7.559 -21.875 0.157 1 94.06 207 LEU A O 1
ATOM 1580 N N . HIS A 1 208 ? 8.391 -22.828 1.932 1 91.06 208 HIS A N 1
ATOM 1581 C CA . HIS A 1 208 ? 9.086 -21.656 2.447 1 91.06 208 HIS A CA 1
ATOM 1582 C C . HIS A 1 208 ? 9.969 -21.031 1.377 1 91.06 208 HIS A C 1
ATOM 1584 O O . HIS A 1 208 ? 9.898 -19.828 1.136 1 91.06 208 HIS A O 1
ATOM 1590 N N . PRO A 1 209 ? 10.648 -21.875 0.636 1 87.56 209 PRO A N 1
ATOM 1591 C CA . PRO A 1 209 ? 11.57 -21.281 -0.342 1 87.56 209 PRO A CA 1
ATOM 1592 C C . PRO A 1 209 ? 10.844 -20.625 -1.516 1 87.56 209 PRO A C 1
ATOM 1594 O O . PRO A 1 209 ? 11.438 -19.844 -2.258 1 87.56 209 PRO A O 1
ATOM 1597 N N . PHE A 1 210 ? 9.586 -20.875 -1.63 1 88.81 210 PHE A N 1
ATOM 1598 C CA . PHE A 1 210 ? 8.867 -20.422 -2.82 1 88.81 210 PHE A CA 1
ATOM 1599 C C . PHE A 1 210 ? 7.797 -19.406 -2.461 1 88.81 210 PHE A C 1
ATOM 1601 O O . PHE A 1 210 ? 6.977 -19.031 -3.303 1 88.81 210 PHE A O 1
ATOM 1608 N N . THR A 1 211 ? 7.82 -19.031 -1.297 1 90.25 211 THR A N 1
ATOM 1609 C CA . THR A 1 211 ? 6.816 -18.109 -0.778 1 90.25 211 THR A CA 1
ATOM 1610 C C . THR A 1 211 ? 7.352 -16.688 -0.75 1 90.25 211 THR A C 1
ATOM 1612 O O . THR A 1 211 ? 8.5 -16.453 -0.357 1 90.25 211 THR A O 1
ATOM 1615 N N . ASN A 1 212 ? 6.535 -15.773 -1.263 1 87.75 212 ASN A N 1
ATOM 1616 C CA . ASN A 1 212 ? 6.824 -14.359 -1.028 1 87.75 212 ASN A CA 1
ATOM 1617 C C . ASN A 1 212 ? 6.605 -13.984 0.433 1 87.75 212 ASN A C 1
ATOM 1619 O O . ASN A 1 212 ? 5.469 -13.953 0.91 1 87.75 212 ASN A O 1
ATOM 1623 N N . THR A 1 213 ? 7.625 -13.602 1.104 1 86.44 213 THR A N 1
ATOM 1624 C CA . THR A 1 213 ? 7.566 -13.414 2.549 1 86.44 213 THR A CA 1
ATOM 1625 C C . THR A 1 213 ? 7.117 -11.992 2.893 1 86.44 213 THR A C 1
ATOM 1627 O O . THR A 1 213 ? 6.91 -11.672 4.062 1 86.44 213 THR A O 1
ATOM 1630 N N . SER A 1 214 ? 6.93 -11.188 1.925 1 84.25 214 SER A N 1
ATOM 1631 C CA . SER A 1 214 ? 6.551 -9.805 2.211 1 84.25 214 SER A CA 1
ATOM 1632 C C . SER A 1 214 ? 5.414 -9.344 1.305 1 84.25 214 SER A C 1
ATOM 1634 O O . SER A 1 214 ? 5.527 -8.312 0.639 1 84.25 214 SER A O 1
ATOM 1636 N N . PRO A 1 215 ? 4.363 -10.055 1.378 1 89.12 215 PRO A N 1
ATOM 1637 C CA . PRO A 1 215 ? 3.223 -9.578 0.589 1 89.12 215 PRO A CA 1
ATOM 1638 C C . PRO A 1 215 ? 2.637 -8.281 1.126 1 89.12 215 PRO A C 1
ATOM 1640 O O . PRO A 1 215 ? 2.848 -7.934 2.291 1 89.12 215 PRO A O 1
ATOM 1643 N N . TYR A 1 216 ? 2.016 -7.535 0.244 1 89.88 216 TYR A N 1
ATOM 1644 C CA . TYR A 1 216 ? 1.265 -6.383 0.726 1 89.88 216 TYR A CA 1
ATOM 1645 C C . TYR A 1 216 ? 0.049 -6.824 1.534 1 89.88 216 TYR A C 1
ATOM 1647 O O . TYR A 1 216 ? -0.631 -7.785 1.17 1 89.88 216 TYR A O 1
ATOM 1655 N N . THR A 1 217 ? -0.143 -6.094 2.592 1 91.19 217 THR A N 1
ATOM 1656 C CA . THR A 1 217 ? -1.263 -6.418 3.469 1 91.19 217 THR A CA 1
ATOM 1657 C C . THR A 1 217 ? -2.02 -5.152 3.871 1 91.19 217 THR A C 1
ATOM 1659 O O . THR A 1 217 ? -1.49 -4.047 3.76 1 91.19 217 THR A O 1
ATOM 1662 N N . VAL A 1 218 ? -3.275 -5.359 4.246 1 90.69 218 VAL A N 1
ATOM 1663 C CA . VAL A 1 218 ? -4.082 -4.309 4.859 1 90.69 218 VAL A CA 1
ATOM 1664 C C . VAL A 1 218 ? -4.816 -4.859 6.078 1 90.69 218 VAL A C 1
ATOM 1666 O O . VAL A 1 218 ? -5.047 -6.066 6.176 1 90.69 218 VAL A O 1
ATOM 1669 N N . VAL A 1 219 ? -5.098 -3.963 6.965 1 87.75 219 VAL A N 1
ATOM 1670 C CA . VAL A 1 219 ? -5.898 -4.363 8.117 1 87.75 219 VAL A CA 1
ATOM 1671 C C . VAL A 1 219 ? -7.375 -4.406 7.734 1 87.75 219 VAL A C 1
ATOM 1673 O O . VAL A 1 219 ? -7.824 -3.625 6.891 1 87.75 219 VAL A O 1
ATOM 1676 N N . GLU A 1 220 ? -8.102 -5.23 8.359 1 91.31 220 GLU A N 1
ATOM 1677 C CA . GLU A 1 220 ? -9.484 -5.504 7.98 1 91.31 220 GLU A CA 1
ATOM 1678 C C . GLU A 1 220 ? -10.367 -4.27 8.172 1 91.31 220 GLU A C 1
ATOM 1680 O O . GLU A 1 220 ? -11.422 -4.156 7.555 1 91.31 220 GLU A O 1
ATOM 1685 N N . THR A 1 221 ? -9.969 -3.314 8.961 1 88.69 221 THR A N 1
ATOM 1686 C CA . THR A 1 221 ? -10.789 -2.146 9.273 1 88.69 221 THR A CA 1
ATOM 1687 C C . THR A 1 221 ? -10.508 -1.013 8.289 1 88.69 221 THR A C 1
ATOM 1689 O O . THR A 1 221 ? -11.172 0.021 8.32 1 88.69 221 THR A O 1
ATOM 1692 N N . MET A 1 222 ? -9.562 -1.225 7.426 1 89.94 222 MET A N 1
ATOM 1693 C CA . MET A 1 222 ? -9.258 -0.186 6.445 1 89.94 222 MET A CA 1
ATOM 1694 C C . MET A 1 222 ? -10.445 0.044 5.512 1 89.94 222 MET A C 1
ATOM 1696 O O . MET A 1 222 ? -11.148 -0.901 5.152 1 89.94 222 MET A O 1
ATOM 1700 N N . SER A 1 223 ? -10.586 1.316 5.16 1 89.81 223 SER A N 1
ATOM 1701 C CA . SER A 1 223 ? -11.648 1.616 4.199 1 89.81 223 SER A CA 1
ATOM 1702 C C . SER A 1 223 ? -11.414 0.893 2.877 1 89.81 223 SER A C 1
ATOM 1704 O O . SER A 1 223 ? -10.273 0.773 2.42 1 89.81 223 SER A O 1
ATOM 1706 N N . LEU A 1 224 ? -12.484 0.462 2.285 1 92.69 224 LEU A N 1
ATOM 1707 C CA . LEU A 1 224 ? -12.398 -0.227 1.002 1 92.69 224 LEU A CA 1
ATOM 1708 C C . LEU A 1 224 ? -11.828 0.695 -0.072 1 92.69 224 LEU A C 1
ATOM 1710 O O . LEU A 1 224 ? -11.102 0.247 -0.96 1 92.69 224 LEU A O 1
ATOM 1714 N N . ALA A 1 225 ? -12.109 1.928 0.034 1 86.12 225 ALA A N 1
ATOM 1715 C CA . ALA A 1 225 ? -11.594 2.92 -0.906 1 86.12 225 ALA A CA 1
ATOM 1716 C C . ALA A 1 225 ? -10.07 2.963 -0.879 1 86.12 225 ALA A C 1
ATOM 1718 O O . ALA A 1 225 ? -9.422 2.928 -1.928 1 86.12 225 ALA A O 1
ATOM 1719 N N . LYS A 1 226 ? -9.539 3.02 0.259 1 87.12 226 LYS A N 1
ATOM 1720 C CA . LYS A 1 226 ? -8.086 3.068 0.412 1 87.12 226 LYS A CA 1
ATOM 1721 C C . LYS A 1 226 ? -7.438 1.777 -0.08 1 87.12 226 LYS A C 1
ATOM 1723 O O . LYS A 1 226 ? -6.41 1.812 -0.759 1 87.12 226 LYS A O 1
ATOM 1728 N N . ALA A 1 227 ? -8.047 0.715 0.283 1 93.12 227 ALA A N 1
ATOM 1729 C CA . ALA A 1 227 ? -7.531 -0.569 -0.185 1 93.12 227 ALA A CA 1
ATOM 1730 C C . ALA A 1 227 ? -7.555 -0.647 -1.709 1 93.12 227 ALA A C 1
ATOM 1732 O O . ALA A 1 227 ? -6.629 -1.178 -2.324 1 93.12 227 ALA A O 1
ATOM 1733 N N . HIS A 1 228 ? -8.641 -0.131 -2.217 1 89.44 228 HIS A N 1
ATOM 1734 C CA . HIS A 1 228 ? -8.781 -0.139 -3.668 1 89.44 228 HIS A CA 1
ATOM 1735 C C . HIS A 1 228 ? -7.68 0.685 -4.332 1 89.44 228 HIS A C 1
ATOM 1737 O O . HIS A 1 228 ? -7.109 0.27 -5.344 1 89.44 228 HIS A O 1
ATOM 1743 N N . VAL A 1 229 ? -7.41 1.758 -3.777 1 81.38 229 VAL A N 1
ATOM 1744 C CA . VAL A 1 229 ? -6.348 2.609 -4.305 1 81.38 229 VAL A CA 1
ATOM 1745 C C . VAL A 1 229 ? -5.02 1.858 -4.277 1 81.38 229 VAL A C 1
ATOM 1747 O O . VAL A 1 229 ? -4.305 1.816 -5.281 1 81.38 229 VAL A O 1
ATOM 1750 N N . LEU A 1 230 ? -4.742 1.277 -3.18 1 85.88 230 LEU A N 1
ATOM 1751 C CA . LEU A 1 230 ? -3.518 0.498 -3.037 1 85.88 230 LEU A CA 1
ATOM 1752 C C . LEU A 1 230 ? -3.453 -0.611 -4.082 1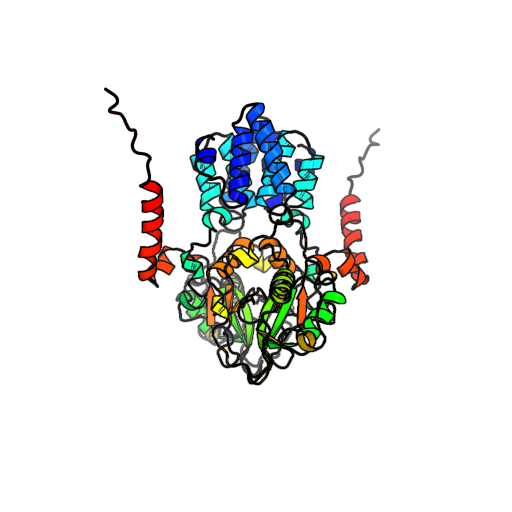 85.88 230 LEU A C 1
ATOM 1754 O O . LEU A 1 230 ? -2.449 -0.752 -4.785 1 85.88 230 LEU A O 1
ATOM 1758 N N . PHE A 1 231 ? -4.535 -1.307 -4.172 1 87.44 231 PHE A N 1
ATOM 1759 C CA . PHE A 1 231 ? -4.617 -2.449 -5.074 1 87.44 231 PHE A CA 1
ATOM 1760 C C . PHE A 1 231 ? -4.363 -2.023 -6.516 1 87.44 231 PHE A C 1
ATOM 1762 O O . PHE A 1 231 ? -3.557 -2.639 -7.215 1 87.44 231 PHE A O 1
ATOM 1769 N N . ARG A 1 232 ? -4.934 -1.008 -6.766 1 77.62 232 ARG A N 1
ATOM 1770 C CA . ARG A 1 232 ? -4.895 -0.549 -8.148 1 77.62 232 ARG A CA 1
ATOM 1771 C C . ARG A 1 232 ? -3.578 0.16 -8.453 1 77.62 232 ARG A C 1
ATOM 1773 O O . ARG A 1 232 ? -2.934 -0.126 -9.469 1 77.62 232 ARG A O 1
ATOM 1780 N N . GLU A 1 233 ? -3.242 1.039 -7.633 1 73.5 233 GLU A N 1
ATOM 1781 C CA . GLU A 1 233 ? -2.082 1.881 -7.91 1 73.5 233 GLU A CA 1
ATOM 1782 C C . GLU A 1 233 ? -0.793 1.065 -7.902 1 73.5 233 GLU A C 1
ATOM 1784 O O . GLU A 1 233 ? 0.108 1.313 -8.703 1 73.5 233 GLU A O 1
ATOM 1789 N N . VAL A 1 234 ? -0.704 0.101 -7.09 1 75.31 234 VAL A N 1
ATOM 1790 C CA . VAL A 1 234 ? 0.49 -0.735 -7.016 1 75.31 234 VAL A CA 1
ATOM 1791 C C . VAL A 1 234 ? 0.41 -1.842 -8.062 1 75.31 234 VAL A C 1
ATOM 1793 O O . VAL A 1 234 ? 1.429 -2.43 -8.438 1 75.31 234 VAL A O 1
ATOM 1796 N N . GLY A 1 235 ? -0.767 -2.119 -8.484 1 75.56 235 GLY A N 1
ATOM 1797 C CA . GLY A 1 235 ? -0.946 -3.182 -9.461 1 75.56 235 GLY A CA 1
ATOM 1798 C C . GLY A 1 235 ? -0.888 -4.57 -8.852 1 75.56 235 GLY A C 1
ATOM 1799 O O . GLY A 1 235 ? -0.182 -5.445 -9.352 1 75.56 235 GLY A O 1
ATOM 1800 N N . LEU A 1 236 ? -1.671 -4.707 -7.793 1 81.62 236 LEU A N 1
ATOM 1801 C CA . LEU A 1 236 ? -1.625 -5.961 -7.047 1 81.62 236 LEU A CA 1
ATOM 1802 C C . LEU A 1 236 ? -2.588 -6.984 -7.641 1 81.62 236 LEU A C 1
ATOM 1804 O O . LEU A 1 236 ? -3.6 -6.613 -8.242 1 81.62 236 LEU A O 1
ATOM 1808 N N . ARG A 1 237 ? -2.227 -8.25 -7.52 1 82.56 237 ARG A N 1
ATOM 1809 C CA . ARG A 1 237 ? -3.156 -9.328 -7.848 1 82.56 237 ARG A CA 1
ATOM 1810 C C . ARG A 1 237 ? -3.828 -9.875 -6.59 1 82.56 237 ARG A C 1
ATOM 1812 O O . ARG A 1 237 ? -4.941 -10.398 -6.656 1 82.56 237 ARG A O 1
ATOM 1819 N N . HIS A 1 238 ? -3.084 -9.797 -5.551 1 89.38 238 HIS A N 1
ATOM 1820 C CA . HIS A 1 238 ? -3.559 -10.242 -4.246 1 89.38 238 HIS A CA 1
ATOM 1821 C C . HIS A 1 238 ? -3.215 -9.234 -3.158 1 89.38 238 HIS A C 1
ATOM 1823 O O . HIS A 1 238 ? -2.123 -8.656 -3.162 1 89.38 238 HIS A O 1
ATOM 1829 N N . LEU A 1 239 ? -4.117 -9.016 -2.279 1 93.44 239 LEU A N 1
ATOM 1830 C CA . LEU A 1 239 ? -3.93 -8.18 -1.099 1 93.44 239 LEU A CA 1
ATOM 1831 C C . LEU A 1 239 ? -4.43 -8.891 0.155 1 93.44 239 LEU A C 1
ATOM 1833 O O . LEU A 1 239 ? -5.629 -9.141 0.296 1 93.44 239 LEU A O 1
ATOM 1837 N N . LEU A 1 240 ? -3.451 -9.211 1.031 1 94.62 240 LEU A N 1
ATOM 1838 C CA . LEU A 1 240 ? -3.82 -9.977 2.217 1 94.62 240 LEU A CA 1
ATOM 1839 C C . LEU A 1 240 ? -4.422 -9.07 3.285 1 94.62 240 LEU A C 1
ATOM 1841 O O . LEU A 1 240 ? -3.988 -7.926 3.451 1 94.62 240 LEU A O 1
ATOM 1845 N N . VAL A 1 241 ? -5.387 -9.641 3.965 1 93.81 241 VAL A N 1
ATOM 1846 C CA . VAL A 1 241 ? -6.094 -8.891 4.996 1 93.81 241 VAL A CA 1
ATOM 1847 C C . VAL A 1 241 ? -5.727 -9.43 6.375 1 93.81 241 VAL A C 1
ATOM 1849 O O . VAL A 1 241 ? -5.902 -10.617 6.648 1 93.81 241 VAL A O 1
ATOM 1852 N N . LEU A 1 242 ? -5.227 -8.562 7.18 1 89.44 242 LEU A N 1
ATOM 1853 C CA . LEU A 1 242 ? -4.852 -8.93 8.539 1 89.44 242 LEU A CA 1
ATOM 1854 C C . LEU A 1 242 ? -5.953 -8.562 9.531 1 89.44 242 LEU A C 1
ATOM 1856 O O . LEU A 1 242 ? -6.711 -7.617 9.297 1 89.44 242 LEU A O 1
ATOM 1860 N N . PRO A 1 243 ? -5.938 -9.305 10.594 1 87.38 243 PRO A N 1
ATOM 1861 C CA . PRO A 1 243 ? -6.914 -8.969 11.633 1 87.38 243 PRO A CA 1
ATOM 1862 C C . PRO A 1 243 ? -6.543 -7.703 12.406 1 87.38 243 PRO A C 1
ATOM 1864 O O . PRO A 1 243 ? -5.367 -7.332 12.453 1 87.38 243 PRO A O 1
ATOM 1867 N N . LYS A 1 244 ? -7.598 -7.062 12.922 1 78.62 244 LYS A N 1
ATOM 1868 C CA . LYS A 1 244 ? -7.375 -5.891 13.766 1 78.62 244 LYS A CA 1
ATOM 1869 C C . LYS A 1 244 ? -6.633 -6.27 15.047 1 78.62 244 LYS A C 1
ATOM 1871 O O . LYS A 1 244 ? -5.777 -5.516 15.516 1 78.62 244 LYS A O 1
ATOM 1876 N N . SER A 1 245 ? -6.988 -7.391 15.57 1 74.38 245 SER A N 1
ATOM 1877 C CA . SER A 1 245 ? -6.387 -7.852 16.812 1 74.38 245 SER A CA 1
ATOM 1878 C C . SER A 1 245 ? -5.574 -9.125 16.594 1 74.38 245 SER A C 1
ATOM 1880 O O . SER A 1 245 ? -5.941 -9.969 15.781 1 74.38 245 SER A O 1
ATOM 1882 N N . SER A 1 246 ? -4.469 -9.242 17.328 1 68.62 246 SER A N 1
ATOM 1883 C CA . SER A 1 246 ? -3.529 -10.352 17.172 1 68.62 246 SER A CA 1
ATOM 1884 C C . SER A 1 246 ? -4.102 -11.648 17.75 1 68.62 246 SER A C 1
ATOM 1886 O O . SER A 1 246 ? -3.551 -12.727 17.531 1 68.62 246 SER A O 1
ATOM 1888 N N . LYS A 1 247 ? -5.18 -11.586 18.359 1 71.31 247 LYS A N 1
ATOM 1889 C CA . LYS A 1 247 ? -5.723 -12.773 19.016 1 71.31 247 LYS A CA 1
ATOM 1890 C C . LYS A 1 247 ? -6.402 -13.688 18 1 71.31 247 LYS A C 1
ATOM 1892 O O . LYS A 1 247 ? -6.793 -14.812 18.328 1 71.31 247 LYS A O 1
ATOM 1897 N N . ARG A 1 248 ? -6.457 -13.32 16.828 1 76.38 248 ARG A N 1
ATOM 1898 C CA . ARG A 1 248 ? -7.129 -14.07 15.781 1 76.38 248 ARG A CA 1
ATOM 1899 C C . ARG A 1 248 ? -6.117 -14.672 14.805 1 76.38 248 ARG A C 1
ATOM 1901 O O . ARG A 1 248 ? -4.906 -14.602 15.031 1 76.38 248 ARG A O 1
ATOM 1908 N N . ALA A 1 249 ? -6.691 -15.344 13.828 1 85.5 249 ALA A N 1
ATOM 1909 C CA . ALA A 1 249 ? -5.859 -15.891 12.758 1 85.5 249 ALA A CA 1
ATOM 1910 C C . ALA A 1 249 ? -4.969 -14.812 12.148 1 85.5 249 ALA A C 1
ATOM 1912 O O . ALA A 1 249 ? -5.355 -13.648 12.07 1 85.5 249 ALA A O 1
ATOM 1913 N N . PRO A 1 250 ? -3.799 -15.195 11.867 1 88.75 250 PRO A N 1
ATOM 1914 C CA . PRO A 1 250 ? -2.832 -14.219 11.375 1 88.75 250 PRO A CA 1
ATOM 1915 C C . PRO A 1 250 ? -3.266 -13.57 10.062 1 88.75 250 PRO A C 1
ATOM 1917 O O . PRO A 1 250 ? -2.727 -12.523 9.672 1 88.75 250 PRO A O 1
ATOM 1920 N N . VAL A 1 251 ? -4.168 -14.164 9.383 1 91.88 251 VAL A N 1
ATOM 1921 C CA . VAL A 1 251 ? -4.73 -13.648 8.141 1 91.88 251 VAL A CA 1
ATOM 1922 C C . VAL A 1 251 ? -6.219 -13.984 8.07 1 91.88 251 VAL A C 1
ATOM 1924 O O . VAL A 1 251 ? -6.621 -15.117 8.375 1 91.88 251 VAL A O 1
ATOM 1927 N N . VAL A 1 252 ? -7.035 -12.953 7.664 1 92.62 252 VAL A N 1
ATOM 1928 C CA . VAL A 1 252 ? -8.477 -13.188 7.75 1 92.62 252 VAL A CA 1
ATOM 1929 C C . VAL A 1 252 ? -9.094 -13.141 6.352 1 92.62 252 VAL A C 1
ATOM 1931 O O . VAL A 1 252 ? -10.281 -13.398 6.184 1 92.62 252 VAL A O 1
ATOM 1934 N N . GLY A 1 253 ? -8.273 -12.758 5.383 1 94.38 253 GLY A N 1
ATOM 1935 C CA . GLY A 1 253 ? -8.82 -12.742 4.035 1 94.38 253 GLY A CA 1
ATOM 1936 C C . GLY A 1 253 ? -7.789 -12.383 2.98 1 94.38 253 GLY A C 1
ATOM 1937 O O . GLY A 1 253 ? -6.625 -12.133 3.303 1 94.38 253 GLY A O 1
ATOM 1938 N N . ILE A 1 254 ? -8.234 -12.469 1.778 1 95.19 254 ILE A N 1
ATOM 1939 C CA . ILE A 1 254 ? -7.461 -12.078 0.607 1 95.19 254 ILE A CA 1
ATOM 1940 C C . ILE A 1 254 ? -8.359 -11.32 -0.377 1 95.19 254 ILE A C 1
ATOM 1942 O O . ILE A 1 254 ? -9.477 -11.75 -0.653 1 95.19 254 ILE A O 1
ATOM 1946 N N . LEU A 1 255 ? -7.902 -10.172 -0.743 1 94.25 255 LEU A N 1
ATOM 1947 C CA . LEU A 1 255 ? -8.625 -9.391 -1.739 1 94.25 255 LEU A CA 1
ATOM 1948 C C . LEU A 1 255 ? -8.023 -9.594 -3.129 1 94.25 255 LEU A C 1
ATOM 1950 O O . LEU A 1 255 ? -6.805 -9.648 -3.281 1 94.25 255 LEU A O 1
ATOM 1954 N N . THR A 1 256 ? -8.852 -9.781 -4.113 1 88.88 256 THR A N 1
ATOM 1955 C CA . THR A 1 256 ? -8.508 -9.805 -5.531 1 88.88 256 THR A CA 1
ATOM 1956 C C . THR A 1 256 ? -9.289 -8.734 -6.293 1 88.88 256 THR A C 1
ATOM 1958 O O . THR A 1 256 ? -10.109 -8.023 -5.711 1 88.88 256 THR A O 1
ATOM 1961 N N . ARG A 1 257 ? -9.031 -8.641 -7.5 1 83.38 257 ARG A N 1
ATOM 1962 C CA . ARG A 1 257 ? -9.719 -7.652 -8.328 1 83.38 257 ARG A CA 1
ATOM 1963 C C . ARG A 1 257 ? -11.227 -7.828 -8.258 1 83.38 257 ARG A C 1
ATOM 1965 O O . ARG A 1 257 ? -11.977 -6.844 -8.25 1 83.38 257 ARG A O 1
ATOM 1972 N N . HIS A 1 258 ? -11.703 -9.008 -8.109 1 86.06 258 HIS A N 1
ATOM 1973 C CA . HIS A 1 258 ? -13.125 -9.344 -8.062 1 86.06 258 HIS A CA 1
ATOM 1974 C C . HIS A 1 258 ? -13.805 -8.688 -6.871 1 86.06 258 HIS A C 1
ATOM 1976 O O . HIS A 1 258 ? -14.969 -8.289 -6.961 1 86.06 258 HIS A O 1
ATOM 1982 N N . ASP A 1 259 ? -13.141 -8.547 -5.836 1 90.06 259 ASP A N 1
ATOM 1983 C CA . ASP A 1 259 ? -13.719 -8.062 -4.59 1 90.06 259 ASP A CA 1
ATOM 1984 C C . ASP A 1 259 ? -14.016 -6.562 -4.672 1 90.06 259 ASP A C 1
ATOM 1986 O O . ASP A 1 259 ? -14.766 -6.027 -3.854 1 90.06 259 ASP A O 1
ATOM 1990 N N . PHE A 1 260 ? -13.406 -5.922 -5.617 1 86.88 260 PHE A N 1
ATOM 1991 C CA . PHE A 1 260 ? -13.594 -4.484 -5.758 1 86.88 260 PHE A CA 1
ATOM 1992 C C . PHE A 1 260 ? -14.609 -4.176 -6.852 1 86.88 260 PHE A C 1
ATOM 1994 O O . PHE A 1 260 ? -14.984 -3.02 -7.047 1 86.88 260 PHE A O 1
ATOM 2001 N N . MET A 1 261 ? -15.086 -5.16 -7.492 1 82.81 261 MET A N 1
ATOM 2002 C CA . MET A 1 261 ? -16.031 -4.961 -8.586 1 82.81 261 MET A CA 1
ATOM 2003 C C . MET A 1 261 ? -17.406 -4.566 -8.055 1 82.81 261 MET A C 1
ATOM 2005 O O . MET A 1 261 ? -17.875 -5.125 -7.062 1 82.81 261 MET A O 1
ATOM 2009 N N . PRO A 1 262 ? -17.984 -3.648 -8.688 1 77.81 262 PRO A N 1
ATOM 2010 C CA . PRO A 1 262 ? -19.312 -3.199 -8.25 1 77.81 262 PRO A CA 1
ATOM 2011 C C . PRO A 1 262 ? -20.312 -4.348 -8.109 1 77.81 262 PRO A C 1
ATOM 2013 O O . PRO A 1 262 ? -21.094 -4.371 -7.16 1 77.81 262 PRO A O 1
ATOM 2016 N N . GLU A 1 263 ? -20.266 -5.297 -9.039 1 82 263 GLU A N 1
ATOM 2017 C CA . GLU A 1 263 ? -21.188 -6.426 -9 1 82 263 GLU A CA 1
ATOM 2018 C C . GLU A 1 263 ? -21.047 -7.215 -7.703 1 82 263 GLU A C 1
ATOM 2020 O O . GLU A 1 263 ? -22.031 -7.645 -7.113 1 82 263 GLU A O 1
ATOM 2025 N N . HIS A 1 264 ? -19.875 -7.387 -7.305 1 85.75 264 HIS A N 1
ATOM 2026 C CA . HIS A 1 264 ? -19.641 -8.133 -6.074 1 85.75 264 HIS A CA 1
ATOM 2027 C C . HIS A 1 264 ? -20.031 -7.32 -4.848 1 85.75 264 HIS A C 1
ATOM 2029 O O . HIS A 1 264 ? -20.734 -7.828 -3.965 1 85.75 264 HIS A O 1
ATOM 2035 N N . ILE A 1 265 ? -19.641 -6.082 -4.801 1 86.56 265 ILE A N 1
ATOM 2036 C CA . ILE A 1 265 ? -19.891 -5.219 -3.648 1 86.56 265 ILE A CA 1
ATOM 2037 C C . ILE A 1 265 ? -21.391 -4.996 -3.473 1 86.56 265 ILE A C 1
ATOM 2039 O O . ILE A 1 265 ? -21.906 -5.129 -2.365 1 86.56 265 ILE A O 1
ATOM 2043 N N . LEU A 1 266 ? -22.031 -4.73 -4.559 1 81.25 266 LEU A N 1
ATOM 2044 C CA . LEU A 1 266 ? -23.453 -4.445 -4.488 1 81.25 266 LEU A CA 1
ATOM 2045 C C . LEU A 1 266 ? -24.25 -5.723 -4.227 1 81.25 266 LEU A C 1
ATOM 2047 O O . LEU A 1 266 ? -25.344 -5.676 -3.648 1 81.25 266 LEU A O 1
ATOM 2051 N N . GLY A 1 267 ? -23.719 -6.793 -4.688 1 84.62 267 GLY A N 1
ATOM 2052 C CA . GLY A 1 267 ? -24.328 -8.062 -4.32 1 84.62 267 GLY A CA 1
ATOM 2053 C C . GLY A 1 267 ? -24.281 -8.336 -2.83 1 84.62 267 GLY A C 1
ATOM 2054 O O . GLY A 1 267 ? -25.25 -8.828 -2.256 1 84.62 267 GLY A O 1
ATOM 2055 N N . LEU A 1 268 ? -23.25 -7.949 -2.211 1 87.12 268 LEU A N 1
ATOM 2056 C CA . LEU A 1 268 ? -23.062 -8.141 -0.776 1 87.12 268 LEU A CA 1
ATOM 2057 C C . LEU A 1 268 ? -23.812 -7.074 0.013 1 87.12 268 LEU A C 1
ATOM 2059 O O . LEU A 1 268 ? -24.281 -7.332 1.128 1 87.12 268 LEU A O 1
ATOM 2063 N N . HIS A 1 269 ? -23.859 -5.902 -0.621 1 88.94 269 HIS A N 1
ATOM 2064 C CA . HIS A 1 269 ? -24.484 -4.766 0.041 1 88.94 269 HIS A CA 1
ATOM 2065 C C . HIS A 1 269 ? -25.5 -4.09 -0.874 1 88.94 269 HIS A C 1
ATOM 2067 O O . HIS A 1 269 ? -25.297 -2.961 -1.317 1 88.94 269 HIS A O 1
ATOM 2073 N N . PRO A 1 270 ? -26.562 -4.652 -1.081 1 81 270 PRO A N 1
ATOM 2074 C CA . PRO A 1 270 ? -27.562 -4.16 -2.033 1 81 270 PRO A CA 1
ATOM 2075 C C . PRO A 1 270 ? -28.125 -2.793 -1.646 1 81 270 PRO A C 1
ATOM 2077 O O . PRO A 1 270 ? -28.609 -2.055 -2.504 1 81 270 PRO A O 1
ATOM 2080 N N . PHE A 1 271 ? -28.031 -2.438 -0.382 1 79.31 271 PHE A N 1
ATOM 2081 C CA . PHE A 1 271 ? -28.594 -1.182 0.093 1 79.31 271 PHE A CA 1
ATOM 2082 C C . PHE A 1 271 ? -27.797 0.006 -0.432 1 79.31 271 PHE A C 1
ATOM 2084 O O . PHE A 1 271 ? -28.281 1.138 -0.432 1 79.31 271 PHE A O 1
ATOM 2091 N N . LEU A 1 272 ? -26.609 -0.228 -0.785 1 73.19 272 LEU A N 1
ATOM 2092 C CA . LEU A 1 272 ? -25.75 0.844 -1.292 1 73.19 272 LEU A CA 1
ATOM 2093 C C . LEU A 1 272 ? -26.188 1.257 -2.697 1 73.19 272 LEU A C 1
ATOM 2095 O O . LEU A 1 272 ? -25.75 2.299 -3.197 1 73.19 272 LEU A O 1
ATOM 2099 N N . PHE A 1 273 ? -26.875 0.494 -3.443 1 60.03 273 PHE A N 1
ATOM 2100 C CA . PHE A 1 273 ? -27.359 0.771 -4.789 1 60.03 273 PHE A CA 1
ATOM 2101 C C . PHE A 1 273 ? -28.172 2.059 -4.82 1 60.03 273 PHE A C 1
ATOM 2103 O O . PHE A 1 273 ? -28.125 2.801 -5.805 1 60.03 273 PHE A O 1
ATOM 2110 N N . LYS A 1 274 ? -28.859 2.344 -3.861 1 51.72 274 LYS A N 1
ATOM 2111 C CA . LYS A 1 274 ? -29.75 3.494 -3.916 1 51.72 274 LYS A CA 1
ATOM 2112 C C . LYS A 1 274 ? -28.969 4.805 -3.865 1 51.72 274 LYS A C 1
ATOM 2114 O O . LYS A 1 274 ? -29.422 5.824 -4.395 1 51.72 274 LYS A O 1
ATOM 2119 N N . THR A 1 275 ? -27.969 4.785 -3.34 1 45.47 275 THR A N 1
ATOM 2120 C CA . THR A 1 275 ? -27.25 6.043 -3.16 1 45.47 275 THR A CA 1
ATOM 2121 C C . THR A 1 275 ? -26.578 6.48 -4.461 1 45.47 275 THR A C 1
ATOM 2123 O O . THR A 1 275 ? -26.266 7.66 -4.641 1 45.47 275 THR A O 1
ATOM 2126 N N . ARG A 1 276 ? -26.109 5.66 -5.254 1 43.25 276 ARG A N 1
ATOM 2127 C CA . ARG A 1 276 ? -25.406 6.039 -6.48 1 43.25 276 ARG A CA 1
ATOM 2128 C C . ARG A 1 276 ? -26.359 6.75 -7.445 1 43.25 276 ARG A C 1
ATOM 2130 O O . ARG A 1 276 ? -25.969 7.734 -8.078 1 43.25 276 ARG A O 1
ATOM 2137 N N . TRP A 1 277 ? -27.531 6.113 -7.84 1 38.31 277 TRP A N 1
ATOM 2138 C CA . TRP A 1 277 ? -28.359 6.469 -8.992 1 38.31 277 TRP A CA 1
ATOM 2139 C C . TRP A 1 277 ? -29.078 7.793 -8.758 1 38.31 277 TRP A C 1
ATOM 2141 O O . TRP A 1 277 ? -29.594 8.398 -9.695 1 38.31 277 TRP A O 1
ATOM 2151 N N . LYS A 1 278 ? -29.312 8.062 -7.645 1 35.19 278 LYS A N 1
ATOM 2152 C CA . LYS A 1 278 ? -30.047 9.32 -7.516 1 35.19 278 LYS A CA 1
ATOM 2153 C C . LYS A 1 278 ? -29.156 10.516 -7.84 1 35.19 278 LYS A C 1
ATOM 2155 O O . LYS A 1 278 ? -29.578 11.461 -8.5 1 35.19 278 LYS A O 1
ATOM 2160 N N . LYS A 1 279 ? -27.953 10.438 -7.438 1 36.88 279 LYS A N 1
ATOM 2161 C CA . LYS A 1 279 ? -27.234 11.688 -7.645 1 36.88 279 LYS A CA 1
ATOM 2162 C C . LYS A 1 279 ? -26.797 11.836 -9.102 1 36.88 279 LYS A C 1
ATOM 2164 O O . LYS A 1 279 ? -26.688 12.953 -9.609 1 36.88 279 LYS A O 1
ATOM 2169 N N . VAL A 1 280 ? -26.562 10.844 -9.828 1 34.34 280 VAL A N 1
ATOM 2170 C CA . VAL A 1 280 ? -26.328 10.977 -11.258 1 34.34 280 VAL A CA 1
ATOM 2171 C C . VAL A 1 280 ? -27.625 11.383 -11.961 1 34.34 280 VAL A C 1
ATOM 2173 O O . VAL A 1 280 ? -27.609 12.203 -12.875 1 34.34 280 VAL A O 1
ATOM 2176 N N . ARG A 1 281 ? -28.781 10.93 -11.492 1 33.41 281 ARG A N 1
ATOM 2177 C CA . ARG A 1 281 ? -30.047 11.352 -12.086 1 33.41 281 ARG A CA 1
ATOM 2178 C C . ARG A 1 281 ? -30.344 12.812 -11.773 1 33.41 281 ARG A C 1
ATOM 2180 O O . ARG A 1 281 ? -30.875 13.539 -12.617 1 33.41 281 ARG A O 1
ATOM 2187 N N . LEU A 1 282 ? -29.969 13.219 -10.539 1 34.28 282 LEU A N 1
ATOM 2188 C CA . LEU A 1 282 ? -30.312 14.594 -10.219 1 34.28 282 LEU A CA 1
ATOM 2189 C C . LEU A 1 282 ? -29.406 15.57 -10.945 1 34.28 282 LEU A C 1
ATOM 2191 O O . LEU A 1 282 ? -29.828 16.656 -11.344 1 34.28 282 LEU A O 1
ATOM 2195 N N . ALA A 1 283 ? -28.156 15.219 -11.18 1 34.22 283 ALA A N 1
ATOM 2196 C CA . ALA A 1 283 ? -27.312 16.141 -11.922 1 34.22 283 ALA A CA 1
ATOM 2197 C C . ALA A 1 283 ? -27.688 16.172 -13.398 1 34.22 283 ALA A C 1
ATOM 2199 O O . ALA A 1 283 ? -27.578 17.219 -14.047 1 34.22 283 ALA A O 1
ATOM 2200 N N . SER A 1 284 ? -28.141 15.117 -13.938 1 32.06 284 SER A N 1
ATOM 2201 C CA . SER A 1 284 ? -28.625 15.141 -15.312 1 32.06 284 SER A CA 1
ATOM 2202 C C . SER A 1 284 ? -29.953 15.883 -15.422 1 32.06 284 SER A C 1
ATOM 2204 O O . SER A 1 284 ? -30.328 16.328 -16.5 1 32.06 284 SER A O 1
ATOM 2206 N N . GLN A 1 285 ? -30.734 15.875 -14.367 1 32.94 285 GLN A N 1
ATOM 2207 C CA . GLN A 1 285 ? -32.062 16.422 -14.57 1 32.94 285 GLN A CA 1
ATOM 2208 C C . GLN A 1 285 ? -32.031 17.953 -14.539 1 32.94 285 GLN A C 1
ATOM 2210 O O . GLN A 1 285 ? -33.062 18.609 -14.82 1 32.94 285 GLN A O 1
ATOM 2215 N N . HIS A 1 286 ? -31 18.609 -13.969 1 32.62 286 HIS A N 1
ATOM 2216 C CA . HIS A 1 286 ? -31.156 20.062 -14.016 1 32.62 286 HIS A CA 1
ATOM 2217 C C . HIS A 1 286 ? -30.719 20.609 -15.367 1 32.62 286 HIS A C 1
ATOM 2219 O O . HIS A 1 286 ? -29.562 21 -15.539 1 32.62 286 HIS A O 1
ATOM 2225 N N . SER A 1 287 ? -31.188 19.938 -16.469 1 31.56 287 SER A N 1
ATOM 2226 C CA . SER A 1 287 ? -31.156 20.594 -17.766 1 31.56 287 SER A CA 1
ATOM 2227 C C . SER A 1 287 ? -31.844 21.938 -17.734 1 31.56 287 SER A C 1
ATOM 2229 O O . SER A 1 287 ? -32.938 22.062 -17.188 1 31.56 287 SER A O 1
ATOM 2231 N N . PRO A 1 288 ? -31.141 23.094 -17.844 1 32.75 288 PRO A N 1
ATOM 2232 C CA . PRO A 1 288 ? -31.828 24.375 -17.953 1 32.75 288 PRO A CA 1
ATOM 2233 C C . PRO A 1 288 ? -32.969 24.375 -18.969 1 32.75 288 PRO A C 1
ATOM 2235 O O . PRO A 1 288 ? -32.875 23.672 -19.984 1 32.75 288 PRO A O 1
ATOM 2238 N N . THR A 1 289 ? -34.219 24.406 -18.594 1 31.72 289 THR A N 1
ATOM 2239 C CA . THR A 1 289 ? -35.438 24.641 -19.375 1 31.72 289 THR A CA 1
ATOM 2240 C C . THR A 1 289 ? -35.281 25.859 -20.281 1 31.72 289 THR A C 1
ATOM 2242 O O . THR A 1 289 ? -34.875 26.922 -19.812 1 31.72 289 THR A O 1
ATOM 2245 N N . SER A 1 290 ? -35.031 25.75 -21.578 1 31.52 290 SER A N 1
ATOM 2246 C CA . SER A 1 290 ? -35.094 26.703 -22.688 1 31.52 290 SER A CA 1
ATOM 2247 C C . SER A 1 290 ? -36.406 27.469 -22.672 1 31.52 290 SER A C 1
ATOM 2249 O O . SER A 1 290 ? -37.5 26.875 -22.703 1 31.52 290 SER A O 1
ATOM 2251 N N . SER A 1 291 ? -36.531 28.656 -21.906 1 29.7 291 SER A N 1
ATOM 2252 C CA . SER A 1 291 ? -37.625 29.609 -22 1 29.7 291 SER A CA 1
ATOM 2253 C C . SER A 1 291 ? -37.906 30.031 -23.453 1 29.7 291 SER A C 1
ATOM 2255 O O . SER A 1 291 ? -37.062 30.703 -24.062 1 29.7 291 SER A O 1
ATOM 2257 N N . SER A 1 292 ? -38.5 29.25 -24.328 1 28.42 292 SER A N 1
ATOM 2258 C CA . SER A 1 292 ? -39 29.531 -25.672 1 28.42 292 SER A CA 1
ATOM 2259 C C . SER A 1 292 ? -40 30.656 -25.672 1 28.42 292 SER A C 1
ATOM 2261 O O . SER A 1 292 ? -40.312 31.219 -26.734 1 28.42 292 SER A O 1
ATOM 2263 N N . ASP A 1 293 ? -40.906 30.828 -24.672 1 28.14 293 ASP A N 1
ATOM 2264 C CA . ASP A 1 293 ? -42.156 31.359 -25.203 1 28.14 293 ASP A CA 1
ATOM 2265 C C . ASP A 1 293 ? -42.031 32.844 -25.484 1 28.14 293 ASP A C 1
ATOM 2267 O O . ASP A 1 293 ? -42.469 33.688 -24.672 1 28.14 293 ASP A O 1
ATOM 2271 N N . ALA A 1 294 ? -40.938 33.5 -25.578 1 24.73 294 ALA A N 1
ATOM 2272 C CA . ALA A 1 294 ? -41.094 34.938 -25.828 1 24.73 294 ALA A CA 1
ATOM 2273 C C . ALA A 1 294 ? -41.688 35.188 -27.219 1 24.73 294 ALA A C 1
ATOM 2275 O O . ALA A 1 294 ? -41.406 36.219 -27.828 1 24.73 294 ALA A O 1
ATOM 2276 N N . ARG A 1 295 ? -42.844 34.375 -27.625 1 20.94 295 ARG A N 1
ATOM 2277 C CA . ARG A 1 295 ? -43.719 35.156 -28.5 1 20.94 295 ARG A CA 1
ATOM 2278 C C . ARG A 1 295 ? -44.625 36.094 -27.688 1 20.94 295 ARG A C 1
ATOM 2280 O O . ARG A 1 295 ? -45.031 35.75 -26.594 1 20.94 295 ARG A O 1
ATOM 2287 N N . MET B 1 1 ? -12.516 14.367 -30.047 1 39.97 1 MET B N 1
ATOM 2288 C CA . MET B 1 1 ? -11.688 15.102 -29.109 1 39.97 1 MET B CA 1
ATOM 2289 C C . MET B 1 1 ? -12.523 16.062 -28.266 1 39.97 1 MET B C 1
ATOM 2291 O O . MET B 1 1 ? -12.367 16.141 -27.047 1 39.97 1 MET B O 1
ATOM 2295 N N . GLN B 1 2 ? -13.461 16.594 -28.953 1 46.56 2 GLN B N 1
ATOM 2296 C CA . GLN B 1 2 ? -14.336 17.531 -28.266 1 46.56 2 GLN B CA 1
ATOM 2297 C C . GLN B 1 2 ? -15.18 16.828 -27.203 1 46.56 2 GLN B C 1
ATOM 2299 O O . GLN B 1 2 ? -15.438 17.391 -26.125 1 46.56 2 GLN B O 1
ATOM 2304 N N . LEU B 1 3 ? -15.477 15.641 -27.422 1 40.16 3 LEU B N 1
ATOM 2305 C CA . LEU B 1 3 ? -16.312 14.898 -26.484 1 40.16 3 LEU B CA 1
ATOM 2306 C C . LEU B 1 3 ? -15.539 14.609 -25.203 1 40.16 3 LEU B C 1
ATOM 2308 O O . LEU B 1 3 ? -16.094 14.711 -24.094 1 40.16 3 LEU B O 1
ATOM 2312 N N . VAL B 1 4 ? -14.367 14.234 -25.344 1 44 4 VAL B N 1
ATOM 2313 C CA . VAL B 1 4 ? -13.555 14 -24.156 1 44 4 VAL B CA 1
ATOM 2314 C C . VAL B 1 4 ? -13.438 15.289 -23.344 1 44 4 VAL B C 1
ATOM 2316 O O . VAL B 1 4 ? -13.562 15.273 -22.109 1 44 4 VAL B O 1
ATOM 2319 N N . ILE B 1 5 ? -13.312 16.359 -24.047 1 51.41 5 ILE B N 1
ATOM 2320 C CA . ILE B 1 5 ? -13.117 17.656 -23.422 1 51.41 5 ILE B CA 1
ATOM 2321 C C . ILE B 1 5 ? -14.383 18.062 -22.672 1 51.41 5 ILE B C 1
ATOM 2323 O O . ILE B 1 5 ? -14.312 18.594 -21.562 1 51.41 5 ILE B O 1
ATOM 2327 N N . ASP B 1 6 ? -15.422 17.672 -23.234 1 53.25 6 ASP B N 1
ATOM 2328 C CA . ASP B 1 6 ? -16.703 18.109 -22.672 1 53.25 6 ASP B CA 1
ATOM 2329 C C . ASP B 1 6 ? -17.094 17.234 -21.484 1 53.25 6 ASP B C 1
ATOM 2331 O O . ASP B 1 6 ? -17.812 17.688 -20.594 1 53.25 6 ASP B O 1
ATOM 2335 N N . GLU B 1 7 ? -16.641 16.094 -21.484 1 49.62 7 GLU B N 1
ATOM 2336 C CA . GLU B 1 7 ? -17.078 15.133 -20.469 1 49.62 7 GLU B CA 1
ATOM 2337 C C . GLU B 1 7 ? -16.281 15.273 -19.188 1 49.62 7 GLU B C 1
ATOM 2339 O O . GLU B 1 7 ? -16.766 14.945 -18.109 1 49.62 7 GLU B O 1
ATOM 2344 N N . ILE B 1 8 ? -15.133 15.75 -19.375 1 50.97 8 ILE B N 1
ATOM 2345 C CA . ILE B 1 8 ? -14.305 15.891 -18.188 1 50.97 8 ILE B CA 1
ATOM 2346 C C . ILE B 1 8 ? -14.5 17.281 -17.578 1 50.97 8 ILE B C 1
ATOM 2348 O O . ILE B 1 8 ? -14.133 18.281 -18.188 1 50.97 8 ILE B O 1
ATOM 2352 N N . GLY B 1 9 ? -15.281 17.312 -16.547 1 50.06 9 GLY B N 1
ATOM 2353 C CA . GLY B 1 9 ? -15.57 18.562 -15.867 1 50.06 9 GLY B CA 1
ATOM 2354 C C . GLY B 1 9 ? -14.359 19.156 -15.172 1 50.06 9 GLY B C 1
ATOM 2355 O O . GLY B 1 9 ? -13.359 18.469 -14.961 1 50.06 9 GLY B O 1
ATOM 2356 N N . PRO B 1 10 ? -14.383 20.531 -14.953 1 54.19 10 PRO B N 1
ATOM 2357 C CA . PRO B 1 10 ? -13.266 21.234 -14.305 1 54.19 10 PRO B CA 1
ATOM 2358 C C . PRO B 1 10 ? -12.93 20.656 -12.93 1 54.19 10 PRO B C 1
ATOM 2360 O O . PRO B 1 10 ? -11.789 20.781 -12.469 1 54.19 10 PRO B O 1
ATOM 2363 N N . GLY B 1 11 ? -13.727 19.938 -12.359 1 55.03 11 GLY B N 1
ATOM 2364 C CA . GLY B 1 11 ? -13.508 19.359 -11.039 1 55.03 11 GLY B CA 1
ATOM 2365 C C . GLY B 1 11 ? -13.062 17.906 -11.086 1 55.03 11 GLY B C 1
ATOM 2366 O O . GLY B 1 11 ? -13.016 17.234 -10.055 1 55.03 11 GLY B O 1
ATOM 2367 N N . ALA B 1 12 ? -12.75 17.562 -12.25 1 54.47 12 ALA B N 1
ATOM 2368 C CA . ALA B 1 12 ? -12.367 16.156 -12.414 1 54.47 12 ALA B CA 1
ATOM 2369 C C . ALA B 1 12 ? -11 15.883 -11.797 1 54.47 12 ALA B C 1
ATOM 2371 O O . ALA B 1 12 ? -10.203 16.812 -11.602 1 54.47 12 ALA B O 1
ATOM 2372 N N . ALA B 1 13 ? -10.781 14.641 -11.398 1 57.53 13 ALA B N 1
ATOM 2373 C CA . ALA B 1 13 ? -9.5 14.219 -10.836 1 57.53 13 ALA B CA 1
ATOM 2374 C C . ALA B 1 13 ? -8.352 14.586 -11.773 1 57.53 13 ALA B C 1
ATOM 2376 O O . ALA B 1 13 ? -8.547 14.742 -12.977 1 57.53 13 ALA B O 1
ATOM 2377 N N . THR B 1 14 ? -7.172 14.805 -11.234 1 63.31 14 THR B N 1
ATOM 2378 C CA . THR B 1 14 ? -5.992 15.297 -11.93 1 63.31 14 THR B CA 1
ATOM 2379 C C . THR B 1 14 ? -5.719 14.469 -13.188 1 63.31 14 THR B C 1
ATOM 2381 O O . THR B 1 14 ? -5.473 15.023 -14.258 1 63.31 14 THR B O 1
ATOM 2384 N N . PRO B 1 15 ? -5.824 13.148 -13.125 1 59.59 15 PRO B N 1
ATOM 2385 C CA . PRO B 1 15 ? -5.562 12.375 -14.344 1 59.59 15 PRO B CA 1
ATOM 2386 C C . PRO B 1 15 ? -6.547 12.688 -15.461 1 59.59 15 PRO B C 1
ATOM 2388 O O . PRO B 1 15 ? -6.152 12.773 -16.625 1 59.59 15 PRO B O 1
ATOM 2391 N N . LEU B 1 16 ? -7.766 12.883 -15.078 1 57.44 16 LEU B N 1
ATOM 2392 C CA . LEU B 1 16 ? -8.766 13.203 -16.094 1 57.44 16 LEU B CA 1
ATOM 2393 C C . LEU B 1 16 ? -8.539 14.594 -16.656 1 57.44 16 LEU B C 1
ATOM 2395 O O . LEU B 1 16 ? -8.719 14.812 -17.859 1 57.44 16 LEU B O 1
ATOM 2399 N N . GLN B 1 17 ? -8.258 15.492 -15.773 1 66.31 17 GLN B N 1
ATOM 2400 C CA . GLN B 1 17 ? -7.922 16.828 -16.25 1 66.31 17 GLN B CA 1
ATOM 2401 C C . GLN B 1 17 ? -6.742 16.797 -17.203 1 66.31 17 GLN B C 1
ATOM 2403 O O . GLN B 1 17 ? -6.723 17.516 -18.203 1 66.31 17 GLN B O 1
ATOM 2408 N N . ALA B 1 18 ? -5.84 15.961 -16.891 1 71 18 ALA B N 1
ATOM 2409 C CA . ALA B 1 18 ? -4.672 15.82 -17.75 1 71 18 ALA B CA 1
ATOM 2410 C C . ALA B 1 18 ? -5.074 15.305 -19.125 1 71 18 ALA B C 1
ATOM 2412 O O . ALA B 1 18 ? -4.598 15.805 -20.156 1 71 18 ALA B O 1
ATOM 2413 N N . VAL B 1 19 ? -5.926 14.336 -19.125 1 62.34 19 VAL B N 1
ATOM 2414 C CA . VAL B 1 19 ? -6.383 13.766 -20.391 1 62.34 19 VAL B CA 1
ATOM 2415 C C . VAL B 1 19 ? -7.156 14.82 -21.188 1 62.34 19 VAL B C 1
ATOM 2417 O O . VAL B 1 19 ? -7.004 14.922 -22.406 1 62.34 19 VAL B O 1
ATOM 2420 N N . ARG B 1 20 ? -7.977 15.508 -20.516 1 66.19 20 ARG B N 1
ATOM 2421 C CA . ARG B 1 20 ? -8.695 16.594 -21.172 1 66.19 20 ARG B CA 1
ATOM 2422 C C . ARG B 1 20 ? -7.723 17.594 -21.797 1 66.19 20 ARG B C 1
ATOM 2424 O O . ARG B 1 20 ? -7.93 18.031 -22.922 1 66.19 20 ARG B O 1
ATOM 2431 N N . LEU B 1 21 ? -6.734 17.938 -21.047 1 74.06 21 LEU B N 1
ATOM 2432 C CA . LEU B 1 21 ? -5.75 18.875 -21.562 1 74.06 21 LEU B CA 1
ATOM 2433 C C . LEU B 1 21 ? -5.031 18.328 -22.781 1 74.06 21 LEU B C 1
ATOM 2435 O O . LEU B 1 21 ? -4.75 19.062 -23.734 1 74.06 21 LEU B O 1
ATOM 2439 N N . LEU B 1 22 ? -4.781 17.062 -22.703 1 70.12 22 LEU B N 1
ATOM 2440 C CA . LEU B 1 22 ? -4.164 16.422 -23.859 1 70.12 22 LEU B CA 1
ATOM 2441 C C . LEU B 1 22 ? -5.102 16.469 -25.078 1 70.12 22 LEU B C 1
ATOM 2443 O O . LEU B 1 22 ? -4.668 16.766 -26.188 1 70.12 22 LEU B O 1
ATOM 2447 N N . ALA B 1 23 ? -6.305 16.156 -24.812 1 63 23 ALA B N 1
ATOM 2448 C CA . ALA B 1 23 ? -7.293 16.219 -25.891 1 63 23 ALA B CA 1
ATOM 2449 C C . ALA B 1 23 ? -7.391 17.625 -26.469 1 63 23 ALA B C 1
ATOM 2451 O O . ALA B 1 23 ? -7.449 17.797 -27.688 1 63 23 ALA B O 1
ATOM 2452 N N . VAL B 1 24 ? -7.5 18.625 -25.641 1 70.06 24 VAL B N 1
ATOM 2453 C CA . VAL B 1 24 ? -7.555 20.016 -26.078 1 70.06 24 VAL B CA 1
ATOM 2454 C C . VAL B 1 24 ? -6.309 20.359 -26.891 1 70.06 24 VAL B C 1
ATOM 2456 O O . VAL B 1 24 ? -6.395 21.031 -27.922 1 70.06 24 VAL B O 1
ATOM 2459 N N . TYR B 1 25 ? -5.168 19.875 -26.391 1 73.31 25 TYR B N 1
ATOM 2460 C CA . TYR B 1 25 ? -3.9 20.125 -27.078 1 73.31 25 TYR B CA 1
ATOM 2461 C C . TYR B 1 25 ? -3.904 19.5 -28.469 1 73.31 25 TYR B C 1
ATOM 2463 O O . TYR B 1 25 ? -3.482 20.141 -29.438 1 73.31 25 TYR B O 1
ATOM 2471 N N . LEU B 1 26 ? -4.359 18.281 -28.484 1 64.12 26 LEU B N 1
ATOM 2472 C CA . LEU B 1 26 ? -4.277 17.547 -29.734 1 64.12 26 LEU B CA 1
ATOM 2473 C C . LEU B 1 26 ? -5.352 18.016 -30.719 1 64.12 26 LEU B C 1
ATOM 2475 O O . LEU B 1 26 ? -5.168 17.938 -31.938 1 64.12 26 LEU B O 1
ATOM 2479 N N . SER B 1 27 ? -6.438 18.406 -30.172 1 61.78 27 SER B N 1
ATOM 2480 C CA . SER B 1 27 ? -7.555 18.75 -31.031 1 61.78 27 SER B CA 1
ATOM 2481 C C . SER B 1 27 ? -7.629 20.266 -31.266 1 61.78 27 SER B C 1
ATOM 2483 O O . SER B 1 27 ? -8.234 20.719 -32.25 1 61.78 27 SER B O 1
ATOM 2485 N N . GLY B 1 28 ? -7.055 20.953 -30.375 1 62.78 28 GLY B N 1
ATOM 2486 C CA . GLY B 1 28 ? -7.215 22.391 -30.422 1 62.78 28 GLY B CA 1
ATOM 2487 C C . GLY B 1 28 ? -6.312 23.062 -31.438 1 62.78 28 GLY B C 1
ATOM 2488 O O . GLY B 1 28 ? -5.34 22.469 -31.906 1 62.78 28 GLY B O 1
ATOM 2489 N N . GLY B 1 29 ? -6.812 24.078 -32 1 70.06 29 GLY B N 1
ATOM 2490 C CA . GLY B 1 29 ? -5.973 24.938 -32.812 1 70.06 29 GLY B CA 1
ATOM 2491 C C . GLY B 1 29 ? -4.855 25.594 -32 1 70.06 29 GLY B C 1
ATOM 2492 O O . GLY B 1 29 ? -4.562 25.188 -30.891 1 70.06 29 GLY B O 1
ATOM 2493 N N . ALA B 1 30 ? -4.156 26.516 -32.625 1 73.88 30 ALA B N 1
ATOM 2494 C CA . ALA B 1 30 ? -3.027 27.188 -31.984 1 73.88 30 ALA B CA 1
ATOM 2495 C C . ALA B 1 30 ? -3.414 27.734 -30.609 1 73.88 30 ALA B C 1
ATOM 2497 O O . ALA B 1 30 ? -2.645 27.625 -29.656 1 73.88 30 ALA B O 1
ATOM 2498 N N . GLY B 1 31 ? -4.539 28.297 -30.531 1 78.75 31 GLY B N 1
ATOM 2499 C CA . GLY B 1 31 ? -5.016 28.812 -29.266 1 78.75 31 GLY B CA 1
ATOM 2500 C C . GLY B 1 31 ? -5.285 27.734 -28.234 1 78.75 31 GLY B C 1
ATOM 2501 O O . GLY B 1 31 ? -4.922 27.875 -27.062 1 78.75 31 GLY B O 1
ATOM 2502 N N . GLY B 1 32 ? -5.941 26.703 -28.688 1 76.44 32 GLY B N 1
ATOM 2503 C CA . GLY B 1 32 ? -6.191 25.578 -27.812 1 76.44 32 GLY B CA 1
ATOM 2504 C C . GLY B 1 32 ? -4.918 24.938 -27.281 1 76.44 32 GLY B C 1
ATOM 2505 O O . GLY B 1 32 ? -4.84 24.578 -26.109 1 76.44 32 GLY B O 1
ATOM 2506 N N . LYS B 1 33 ? -3.959 24.844 -28.156 1 77.31 33 LYS B N 1
ATOM 2507 C CA . LYS B 1 33 ? -2.672 24.281 -27.75 1 77.31 33 LYS B CA 1
ATOM 2508 C C . LYS B 1 33 ? -2.016 25.125 -26.656 1 77.31 33 LYS B C 1
ATOM 2510 O O . LYS B 1 33 ? -1.558 24.578 -25.656 1 77.31 33 LYS B O 1
ATOM 2515 N N . GLU B 1 34 ? -2.049 26.391 -26.938 1 83.19 34 GLU B N 1
ATOM 2516 C CA . GLU B 1 34 ? -1.423 27.297 -25.984 1 83.19 34 GLU B CA 1
ATOM 2517 C C . GLU B 1 34 ? -2.133 27.25 -24.625 1 83.19 34 GLU B C 1
ATOM 2519 O O . GLU B 1 34 ? -1.485 27.266 -23.578 1 83.19 34 GLU B O 1
ATOM 2524 N N . SER B 1 35 ? -3.402 27.219 -24.703 1 83.5 35 SER B N 1
ATOM 2525 C CA . SER B 1 35 ? -4.191 27.156 -23.484 1 83.5 35 SER B CA 1
ATOM 2526 C C . SER B 1 35 ? -3.936 25.859 -22.719 1 83.5 35 SER B C 1
ATOM 2528 O O . SER B 1 35 ? -3.816 25.875 -21.5 1 83.5 35 SER B O 1
ATOM 2530 N N . ALA B 1 36 ? -3.852 24.766 -23.422 1 80.06 36 ALA B N 1
ATOM 2531 C CA . ALA B 1 36 ? -3.594 23.469 -22.812 1 80.06 36 ALA B CA 1
ATOM 2532 C C . ALA B 1 36 ? -2.221 23.438 -22.141 1 80.06 36 ALA B C 1
ATOM 2534 O O . ALA B 1 36 ? -2.078 22.938 -21.016 1 80.06 36 ALA B O 1
ATOM 2535 N N . ILE B 1 37 ? -1.279 24.047 -22.828 1 82.38 37 ILE B N 1
ATOM 2536 C CA . ILE B 1 37 ? 0.079 24.062 -22.297 1 82.38 37 ILE B CA 1
ATOM 2537 C C . ILE B 1 37 ? 0.129 24.922 -21.031 1 82.38 37 ILE B C 1
ATOM 2539 O O . ILE B 1 37 ? 0.747 24.531 -20.047 1 82.38 37 ILE B O 1
ATOM 2543 N N . ARG B 1 38 ? -0.483 26.047 -21.094 1 86.19 38 ARG B N 1
ATOM 2544 C CA . ARG B 1 38 ? -0.519 26.922 -19.938 1 86.19 38 ARG B CA 1
ATOM 2545 C C . ARG B 1 38 ? -1.14 26.219 -18.734 1 86.19 38 ARG B C 1
ATOM 2547 O O . ARG B 1 38 ? -0.605 26.297 -17.625 1 86.19 38 ARG B O 1
ATOM 2554 N N . LYS B 1 39 ? -2.232 25.594 -18.953 1 84.44 39 LYS B N 1
ATOM 2555 C CA . LYS B 1 39 ? -2.918 24.906 -17.859 1 84.44 39 LYS B CA 1
ATOM 2556 C C . LYS B 1 39 ? -2.098 23.719 -17.344 1 84.44 39 LYS B C 1
ATOM 2558 O O . LYS B 1 39 ? -2.068 23.453 -16.141 1 84.44 39 LYS B O 1
ATOM 2563 N N . LEU B 1 40 ? -1.479 23.031 -18.234 1 81.06 40 LEU B N 1
ATOM 2564 C CA . LEU B 1 40 ? -0.595 21.938 -17.844 1 81.06 40 LEU B CA 1
ATOM 2565 C C . LEU B 1 40 ? 0.517 22.438 -16.922 1 81.06 40 LEU B C 1
ATOM 2567 O O . LEU B 1 40 ? 0.806 21.812 -15.906 1 81.06 40 LEU B O 1
ATOM 2571 N N . ASN B 1 41 ? 1.058 23.562 -17.297 1 81.94 41 ASN B N 1
ATOM 2572 C CA . ASN B 1 41 ? 2.127 24.141 -16.5 1 81.94 41 ASN B CA 1
ATOM 2573 C C . ASN B 1 41 ? 1.628 24.547 -15.109 1 81.94 41 ASN B C 1
ATOM 2575 O O . ASN B 1 41 ? 2.336 24.375 -14.117 1 81.94 41 ASN B O 1
ATOM 2579 N N . GLU B 1 42 ? 0.5 24.984 -15.109 1 83.31 42 GLU B N 1
ATOM 2580 C CA . GLU B 1 42 ? -0.11 25.375 -13.836 1 83.31 42 GLU B CA 1
ATOM 2581 C C . GLU B 1 42 ? -0.291 24.156 -12.93 1 83.31 42 GLU B C 1
ATOM 2583 O O . GLU B 1 42 ? 0.021 24.219 -11.734 1 83.31 42 GLU B O 1
ATOM 2588 N N . LEU B 1 43 ? -0.774 23.141 -13.492 1 77.94 43 LEU B N 1
ATOM 2589 C CA . LEU B 1 43 ? -1.007 21.938 -12.719 1 77.94 43 LEU B CA 1
ATOM 2590 C C . LEU B 1 43 ? 0.313 21.312 -12.281 1 77.94 43 LEU B C 1
ATOM 2592 O O . LEU B 1 43 ? 0.424 20.797 -11.164 1 77.94 43 LEU B O 1
ATOM 2596 N N . LEU B 1 44 ? 1.273 21.422 -13.109 1 75.38 44 LEU B N 1
ATOM 2597 C CA . LEU B 1 44 ? 2.578 20.844 -12.82 1 75.38 44 LEU B CA 1
ATOM 2598 C C . LEU B 1 44 ? 3.27 21.594 -11.688 1 75.38 44 LEU B C 1
ATOM 2600 O O . LEU B 1 44 ? 4.066 21.016 -10.945 1 75.38 44 LEU B O 1
ATOM 2604 N N . ALA B 1 45 ? 2.922 22.781 -11.547 1 73.75 45 ALA B N 1
ATOM 2605 C CA . ALA B 1 45 ? 3.527 23.625 -10.523 1 73.75 45 ALA B CA 1
ATOM 2606 C C . ALA B 1 45 ? 2.857 23.422 -9.164 1 73.75 45 ALA B C 1
ATOM 2608 O O . ALA B 1 45 ? 3.377 23.844 -8.141 1 73.75 45 ALA B O 1
ATOM 2609 N N . ASP B 1 46 ? 1.723 22.75 -9.258 1 67.88 46 ASP B N 1
ATOM 2610 C CA . ASP B 1 46 ? 0.992 22.5 -8.016 1 67.88 46 ASP B CA 1
ATOM 2611 C C . ASP B 1 46 ? 1.608 21.344 -7.234 1 67.88 46 ASP B C 1
ATOM 2613 O O . ASP B 1 46 ? 1.754 20.234 -7.762 1 67.88 46 ASP B O 1
ATOM 2617 N N . ASP B 1 47 ? 1.96 21.594 -5.961 1 60.62 47 ASP B N 1
ATOM 2618 C CA . ASP B 1 47 ? 2.648 20.609 -5.121 1 60.62 47 ASP B CA 1
ATOM 2619 C C . ASP B 1 47 ? 1.775 19.391 -4.879 1 60.62 47 ASP B C 1
ATOM 2621 O O . ASP B 1 47 ? 2.289 18.281 -4.684 1 60.62 47 ASP B O 1
ATOM 2625 N N . ALA B 1 48 ? 0.442 19.625 -4.926 1 56.41 48 ALA B N 1
ATOM 2626 C CA . ALA B 1 48 ? -0.474 18.531 -4.578 1 56.41 48 ALA B CA 1
ATOM 2627 C C . ALA B 1 48 ? -0.691 17.609 -5.766 1 56.41 48 ALA B C 1
ATOM 2629 O O . ALA B 1 48 ? -0.802 16.391 -5.594 1 56.41 48 ALA B O 1
ATOM 2630 N N . VAL B 1 49 ? -0.667 18.25 -6.965 1 61.81 49 VAL B N 1
ATOM 2631 C CA . VAL B 1 49 ? -1.102 17.422 -8.086 1 61.81 49 VAL B CA 1
ATOM 2632 C C . VAL B 1 49 ? 0.031 17.297 -9.102 1 61.81 49 VAL B C 1
ATOM 2634 O O . VAL B 1 49 ? -0.01 16.438 -9.984 1 61.81 49 VAL B O 1
ATOM 2637 N N . GLY B 1 50 ? 1.057 18.109 -8.914 1 64.88 50 GLY B N 1
ATOM 2638 C CA . GLY B 1 50 ? 2.098 18.188 -9.93 1 64.88 50 GLY B CA 1
ATOM 2639 C C . GLY B 1 50 ? 2.867 16.891 -10.102 1 64.88 50 GLY B C 1
ATOM 2640 O O . GLY B 1 50 ? 3.459 16.656 -11.156 1 64.88 50 GLY B O 1
ATOM 2641 N N . SER B 1 51 ? 2.707 16.141 -9.102 1 58.88 51 SER B N 1
ATOM 2642 C CA . SER B 1 51 ? 3.469 14.898 -9.172 1 58.88 51 SER B CA 1
ATOM 2643 C C . SER B 1 51 ? 2.609 13.75 -9.703 1 58.88 51 SER B C 1
ATOM 2645 O O . SER B 1 51 ? 3.076 12.617 -9.805 1 58.88 51 SER B O 1
ATOM 2647 N N . ASN B 1 52 ? 1.44 14.062 -10.117 1 59.03 52 ASN B N 1
ATOM 2648 C CA . ASN B 1 52 ? 0.562 13.031 -10.656 1 59.03 52 ASN B CA 1
ATOM 2649 C C . ASN B 1 52 ? 1.143 12.406 -11.922 1 59.03 52 ASN B C 1
ATOM 2651 O O . ASN B 1 52 ? 1.474 13.109 -12.867 1 59.03 52 ASN B O 1
ATOM 2655 N N . PRO B 1 53 ? 1.264 11.125 -11.945 1 58.59 53 PRO B N 1
ATOM 2656 C CA . PRO B 1 53 ? 1.962 10.477 -13.062 1 58.59 53 PRO B CA 1
ATOM 2657 C C . PRO B 1 53 ? 1.267 10.703 -14.398 1 58.59 53 PRO B C 1
ATOM 2659 O O . PRO B 1 53 ? 1.933 10.836 -15.43 1 58.59 53 PRO B O 1
ATOM 2662 N N . ILE B 1 54 ? -0.004 10.711 -14.305 1 59.47 54 ILE B N 1
ATOM 2663 C CA . ILE B 1 54 ? -0.723 10.906 -15.562 1 59.47 54 ILE B CA 1
ATOM 2664 C C . ILE B 1 54 ? -0.51 12.336 -16.062 1 59.47 54 ILE B C 1
ATOM 2666 O O . ILE B 1 54 ? -0.288 12.555 -17.25 1 59.47 54 ILE B O 1
ATOM 2670 N N . LEU B 1 55 ? -0.591 13.25 -15.172 1 68.25 55 LEU B N 1
ATOM 2671 C CA . LEU B 1 55 ? -0.32 14.641 -15.523 1 68.25 55 LEU B CA 1
ATOM 2672 C C . LEU B 1 55 ? 1.075 14.789 -16.125 1 68.25 55 LEU B C 1
ATOM 2674 O O . LEU B 1 55 ? 1.251 15.469 -17.141 1 68.25 55 LEU B O 1
ATOM 2678 N N . ARG B 1 56 ? 1.941 14.172 -15.516 1 67.12 56 ARG B N 1
ATOM 2679 C CA . ARG B 1 56 ? 3.322 14.266 -15.977 1 67.12 56 ARG B CA 1
ATOM 2680 C C . ARG B 1 56 ? 3.498 13.586 -17.328 1 67.12 56 ARG B C 1
ATOM 2682 O O . ARG B 1 56 ? 4.25 14.062 -18.172 1 67.12 56 ARG B O 1
ATOM 2689 N N . LEU B 1 57 ? 2.875 12.492 -17.5 1 63.12 57 LEU B N 1
ATOM 2690 C CA . LEU B 1 57 ? 2.924 11.812 -18.797 1 63.12 57 LEU B CA 1
ATOM 2691 C C . LEU B 1 57 ? 2.324 12.688 -19.891 1 63.12 57 LEU B C 1
ATOM 2693 O O . LEU B 1 57 ? 2.877 12.781 -20.984 1 63.12 57 LEU 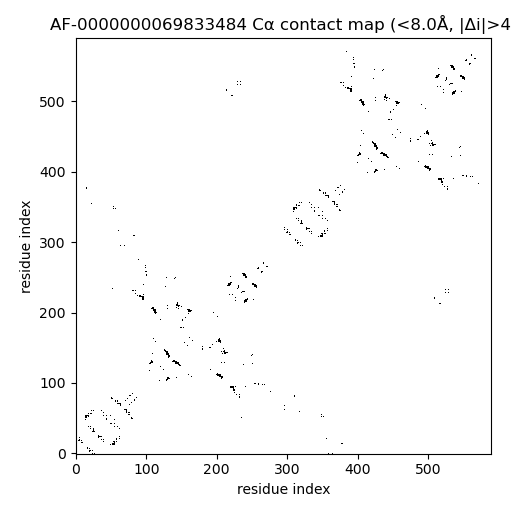B O 1
ATOM 2697 N N . VAL B 1 58 ? 1.164 13.203 -19.562 1 67.5 58 VAL B N 1
ATOM 2698 C CA . VAL B 1 58 ? 0.524 14.086 -20.531 1 67.5 58 VAL B CA 1
ATOM 2699 C C . VAL B 1 58 ? 1.437 15.273 -20.828 1 67.5 58 VAL B C 1
ATOM 2701 O O . VAL B 1 58 ? 1.617 15.641 -22 1 67.5 58 VAL B O 1
ATOM 2704 N N . ALA B 1 59 ? 1.99 15.828 -19.766 1 72.25 59 ALA B N 1
ATOM 2705 C CA . ALA B 1 59 ? 2.926 16.938 -19.953 1 72.25 59 ALA B CA 1
ATOM 2706 C C . ALA B 1 59 ? 4.102 16.516 -20.828 1 72.25 59 ALA B C 1
ATOM 2708 O O . ALA B 1 59 ? 4.492 17.234 -21.75 1 72.25 59 ALA B O 1
ATOM 2709 N N . GLY B 1 60 ? 4.637 15.398 -20.5 1 64.25 60 GLY B N 1
ATOM 2710 C CA . GLY B 1 60 ? 5.719 14.883 -21.312 1 64.25 60 GLY B CA 1
ATOM 2711 C C . GLY B 1 60 ? 5.34 14.711 -22.766 1 64.25 60 GLY B C 1
ATOM 2712 O O . GLY B 1 60 ? 6.109 15.078 -23.656 1 64.25 60 GLY B O 1
ATOM 2713 N N . THR B 1 61 ? 4.184 14.094 -23 1 61.38 61 THR B N 1
ATOM 2714 C CA . THR B 1 61 ? 3.691 13.883 -24.359 1 61.38 61 THR B CA 1
ATOM 2715 C C . THR B 1 61 ? 3.531 15.219 -25.094 1 61.38 61 THR B C 1
ATOM 2717 O O . THR B 1 61 ? 3.922 15.344 -26.25 1 61.38 61 THR B O 1
ATOM 2720 N N . VAL B 1 62 ? 2.92 16.125 -24.375 1 67.12 62 VAL B N 1
ATOM 2721 C CA . VAL B 1 62 ? 2.697 17.438 -24.969 1 67.12 62 VAL B CA 1
ATOM 2722 C C . VAL B 1 62 ? 4.039 18.094 -25.281 1 67.12 62 VAL B C 1
ATOM 2724 O O . VAL B 1 62 ? 4.234 18.641 -26.375 1 67.12 62 VAL B O 1
ATOM 2727 N N . LEU B 1 63 ? 4.914 18 -24.344 1 68.31 63 LEU B N 1
ATOM 2728 C CA . LEU B 1 63 ? 6.219 18.625 -24.531 1 68.31 63 LEU B CA 1
ATOM 2729 C C . LEU B 1 63 ? 7.012 17.922 -25.625 1 68.31 63 LEU B C 1
ATOM 2731 O O . LEU B 1 63 ? 7.758 18.562 -26.359 1 68.31 63 LEU B O 1
ATOM 2735 N N . MET B 1 64 ? 6.805 16.641 -25.688 1 57.69 64 MET B N 1
ATOM 2736 C CA . MET B 1 64 ? 7.406 15.891 -26.797 1 57.69 64 MET B CA 1
ATOM 2737 C C . MET B 1 64 ? 6.875 16.375 -28.141 1 57.69 64 MET B C 1
ATOM 2739 O O . MET B 1 64 ? 7.629 16.5 -29.094 1 57.69 64 MET B O 1
ATOM 2743 N N . HIS B 1 65 ? 5.613 16.578 -28.156 1 59.47 65 HIS B N 1
ATOM 2744 C CA . HIS B 1 65 ? 4.988 17.062 -29.375 1 59.47 65 HIS B CA 1
ATOM 2745 C C . HIS B 1 65 ? 5.496 18.453 -29.734 1 59.47 65 HIS B C 1
ATOM 2747 O O . HIS B 1 65 ? 5.613 18.797 -30.922 1 59.47 65 HIS B O 1
ATOM 2753 N N . GLU B 1 66 ? 5.766 19.156 -28.688 1 64.31 66 GLU B N 1
ATOM 2754 C CA . GLU B 1 66 ? 6.285 20.516 -28.875 1 64.31 66 GLU B CA 1
ATOM 2755 C C . GLU B 1 66 ? 7.785 20.5 -29.141 1 64.31 66 GLU B C 1
ATOM 2757 O O . GLU B 1 66 ? 8.422 21.547 -29.203 1 64.31 66 GLU B O 1
ATOM 2762 N N . ARG B 1 67 ? 8.414 19.297 -29.203 1 55.06 67 ARG B N 1
ATOM 2763 C CA . ARG B 1 67 ? 9.828 19.078 -29.484 1 55.06 67 ARG B CA 1
ATOM 2764 C C . ARG B 1 67 ? 10.703 19.625 -28.359 1 55.06 67 ARG B C 1
ATOM 2766 O O . ARG B 1 67 ? 11.844 20.031 -28.609 1 55.06 67 ARG B O 1
ATOM 2773 N N . ASP B 1 68 ? 10.055 19.891 -27.234 1 63.06 68 ASP B N 1
ATOM 2774 C CA . ASP B 1 68 ? 10.812 20.156 -26.016 1 63.06 68 ASP B CA 1
ATOM 2775 C C . ASP B 1 68 ? 11.164 18.875 -25.281 1 63.06 68 ASP B C 1
ATOM 2777 O O . ASP B 1 68 ? 10.531 18.531 -24.281 1 63.06 68 ASP B O 1
ATOM 2781 N N . TYR B 1 69 ? 12.164 18.203 -25.828 1 48.59 69 TYR B N 1
ATOM 2782 C CA . TYR B 1 69 ? 12.539 16.859 -25.359 1 48.59 69 TYR B CA 1
ATOM 2783 C C . TYR B 1 69 ? 13.086 16.922 -23.938 1 48.59 69 TYR B C 1
ATOM 2785 O O . TYR B 1 69 ? 12.82 16.047 -23.125 1 48.59 69 TYR B O 1
ATOM 2793 N N . ALA B 1 70 ? 13.859 17.984 -23.766 1 52.81 70 ALA B N 1
ATOM 2794 C CA . ALA B 1 70 ? 14.391 18.156 -22.406 1 52.81 70 ALA B CA 1
ATOM 2795 C C . ALA B 1 70 ? 13.266 18.312 -21.391 1 52.81 70 ALA B C 1
ATOM 2797 O O . ALA B 1 70 ? 13.289 17.688 -20.328 1 52.81 70 ALA B O 1
ATOM 2798 N N . GLY B 1 71 ? 12.336 19.125 -21.688 1 58.72 71 GLY B N 1
ATOM 2799 C CA . GLY B 1 71 ? 11.188 19.297 -20.812 1 58.72 71 GLY B CA 1
ATOM 2800 C C . GLY B 1 71 ? 10.367 18.031 -20.656 1 58.72 71 GLY B C 1
ATOM 2801 O O . GLY B 1 71 ? 9.898 17.734 -19.562 1 58.72 71 GLY B O 1
ATOM 2802 N N . ALA B 1 72 ? 10.195 17.375 -21.75 1 54.34 72 ALA B N 1
ATOM 2803 C CA . ALA B 1 72 ? 9.445 16.125 -21.719 1 54.34 72 ALA B CA 1
ATOM 2804 C C . ALA B 1 72 ? 10.102 15.117 -20.781 1 54.34 72 ALA B C 1
ATOM 2806 O O . ALA B 1 72 ? 9.422 14.484 -19.969 1 54.34 72 ALA B O 1
ATOM 2807 N N . LEU B 1 73 ? 11.414 15.086 -20.906 1 47.78 73 LEU B N 1
ATOM 2808 C CA . LEU B 1 73 ? 12.164 14.148 -20.062 1 47.78 73 LEU B CA 1
ATOM 2809 C C . LEU B 1 73 ? 12.094 14.555 -18.594 1 47.78 73 LEU B C 1
ATOM 2811 O O . LEU B 1 73 ? 11.977 13.695 -17.719 1 47.78 73 LEU B O 1
ATOM 2815 N N . LYS B 1 74 ? 12.297 15.875 -18.391 1 55.66 74 LYS B N 1
ATOM 2816 C CA . LYS B 1 74 ? 12.219 16.406 -17.047 1 55.66 74 LYS B CA 1
ATOM 2817 C C . LYS B 1 74 ? 10.898 16.047 -16.375 1 55.66 74 LYS B C 1
ATOM 2819 O O . LYS B 1 74 ? 10.859 15.734 -15.188 1 55.66 74 LYS B O 1
ATOM 2824 N N . HIS B 1 75 ? 9.883 16.25 -17.109 1 52.38 75 HIS B N 1
ATOM 2825 C CA . HIS B 1 75 ? 8.562 16.031 -16.531 1 52.38 75 HIS B CA 1
ATOM 2826 C C . HIS B 1 75 ? 8.203 14.547 -16.516 1 52.38 75 HIS B C 1
ATOM 2828 O O . HIS B 1 75 ? 7.379 14.109 -15.711 1 52.38 75 HIS B O 1
ATOM 2834 N N . THR B 1 76 ? 8.734 13.969 -17.516 1 46.38 76 THR B N 1
ATOM 2835 C CA . THR B 1 76 ? 8.492 12.531 -17.5 1 46.38 76 THR B CA 1
ATOM 2836 C C . THR B 1 76 ? 9.445 11.828 -16.547 1 46.38 76 THR B C 1
ATOM 2838 O O . THR B 1 76 ? 9.094 10.812 -15.938 1 46.38 76 THR B O 1
ATOM 2841 N N . ASN B 1 77 ? 10.727 12.305 -16.547 1 42.12 77 ASN B N 1
ATOM 2842 C CA . ASN B 1 77 ? 11.734 11.742 -15.641 1 42.12 77 ASN B CA 1
ATOM 2843 C C . ASN B 1 77 ? 11.492 12.172 -14.203 1 42.12 77 ASN B C 1
ATOM 2845 O O . ASN B 1 77 ? 11.688 11.391 -13.273 1 42.12 77 ASN B O 1
ATOM 2849 N N . SER B 1 78 ? 11.508 13.547 -14.047 1 39.41 78 SER B N 1
ATOM 2850 C CA . SER B 1 78 ? 11.469 14.086 -12.688 1 39.41 78 SER B CA 1
ATOM 2851 C C . SER B 1 78 ? 10.203 13.648 -11.953 1 39.41 78 SER B C 1
ATOM 2853 O O . SER B 1 78 ? 10.227 13.461 -10.734 1 39.41 78 SER B O 1
ATOM 2855 N N . GLY B 1 79 ? 9.07 13.914 -12.492 1 35.03 79 GLY B N 1
ATOM 2856 C CA . GLY B 1 79 ? 7.762 13.711 -11.883 1 35.03 79 GLY B CA 1
ATOM 2857 C C . GLY B 1 79 ? 7.277 12.281 -11.977 1 35.03 79 GLY B C 1
ATOM 2858 O O . GLY B 1 79 ? 6.18 11.961 -11.516 1 35.03 79 GLY B O 1
ATOM 2859 N N . PHE B 1 80 ? 7.621 11.742 -13.109 1 32 80 PHE B N 1
ATOM 2860 C CA . PHE B 1 80 ? 7.137 10.367 -13.117 1 32 80 PHE B CA 1
ATOM 2861 C C . PHE B 1 80 ? 7.793 9.555 -12.008 1 32 80 PHE B C 1
ATOM 2863 O O . PHE B 1 80 ? 8.922 9.078 -12.164 1 32 80 PHE B O 1
ATOM 2870 N N . PRO B 1 81 ? 7.559 9.844 -10.977 1 35.41 81 PRO B N 1
ATOM 2871 C CA . PRO B 1 81 ? 8.086 8.93 -9.961 1 35.41 81 PRO B CA 1
ATOM 2872 C C . PRO B 1 81 ? 8.164 7.484 -10.461 1 35.41 81 PRO B C 1
ATOM 2874 O O . PRO B 1 81 ? 8.859 6.656 -9.867 1 35.41 81 PRO B O 1
ATOM 2877 N N . TYR B 1 82 ? 7.348 7.145 -11.344 1 34.41 82 TYR B N 1
ATOM 2878 C CA . TYR B 1 82 ? 7.328 5.82 -11.953 1 34.41 82 TYR B CA 1
ATOM 2879 C C . TYR B 1 82 ? 8.547 5.609 -12.836 1 34.41 82 TYR B C 1
ATOM 2881 O O . TYR B 1 82 ? 9.016 4.48 -13 1 34.41 82 TYR B O 1
ATOM 2889 N N . LEU B 1 83 ? 9.086 6.609 -13.562 1 34.31 83 LEU B N 1
ATOM 2890 C CA . LEU B 1 83 ? 10.359 6.469 -14.258 1 34.31 83 LEU B CA 1
ATOM 2891 C C . LEU B 1 83 ? 11.523 6.512 -13.273 1 34.31 83 LEU B C 1
ATOM 2893 O O . LEU B 1 83 ? 12.523 5.812 -13.461 1 34.31 83 LEU B O 1
ATOM 2897 N N . GLU B 1 84 ? 11.586 7.559 -12.5 1 39.72 84 GLU B N 1
ATOM 2898 C CA . GLU B 1 84 ? 12.617 7.539 -11.469 1 39.72 84 GLU B CA 1
ATOM 2899 C C . GLU B 1 84 ? 12.32 6.488 -10.406 1 39.72 84 GLU B C 1
ATOM 2901 O O . GLU B 1 84 ? 13.133 6.258 -9.5 1 39.72 84 GLU B O 1
ATOM 2906 N N . GLY B 1 85 ? 11.078 6.207 -10.25 1 46.69 85 GLY B N 1
ATOM 2907 C CA . GLY B 1 85 ? 10.539 5.25 -9.305 1 46.69 85 GLY B CA 1
ATOM 2908 C C . GLY B 1 85 ? 11.164 3.873 -9.422 1 46.69 85 GLY B C 1
ATOM 2909 O O . GLY B 1 85 ? 10.555 2.875 -9.023 1 46.69 85 GLY B O 1
ATOM 2910 N N . HIS B 1 86 ? 12.141 4.016 -10.297 1 52.31 86 HIS B N 1
ATOM 2911 C CA . HIS B 1 86 ? 12.867 2.756 -10.406 1 52.31 86 HIS B CA 1
ATOM 2912 C C . HIS B 1 86 ? 13.438 2.326 -9.055 1 52.31 86 HIS B C 1
ATOM 2914 O O . HIS B 1 86 ? 14.047 3.135 -8.352 1 52.31 86 HIS B O 1
ATOM 2920 N N . VAL B 1 87 ? 12.789 1.512 -8.648 1 66.19 87 VAL B N 1
ATOM 2921 C CA . VAL B 1 87 ? 13.43 0.867 -7.5 1 66.19 87 VAL B CA 1
ATOM 2922 C C . VAL B 1 87 ? 14.891 0.554 -7.832 1 66.19 87 VAL B C 1
ATOM 2924 O O . VAL B 1 87 ? 15.172 -0.184 -8.773 1 66.19 87 VAL B O 1
ATOM 2927 N N . GLU B 1 88 ? 15.805 1.375 -7.242 1 71.94 88 GLU B N 1
ATOM 2928 C CA . GLU B 1 88 ? 17.219 1.044 -7.406 1 71.94 88 GLU B CA 1
ATOM 2929 C C . GLU B 1 88 ? 17.516 -0.369 -6.914 1 71.94 88 GLU B C 1
ATOM 2931 O O . GLU B 1 88 ? 16.953 -0.809 -5.902 1 71.94 88 GLU B O 1
ATOM 2936 N N . PRO B 1 89 ? 18.328 -1.012 -7.621 1 72.69 89 PRO B N 1
ATOM 2937 C CA . PRO B 1 89 ? 18.625 -2.4 -7.254 1 72.69 89 PRO B CA 1
ATOM 2938 C C . PRO B 1 89 ? 19.031 -2.549 -5.789 1 72.69 89 PRO B C 1
ATOM 2940 O O . PRO B 1 89 ? 18.672 -3.535 -5.145 1 72.69 89 PRO B O 1
ATOM 2943 N N . TYR B 1 90 ? 19.75 -1.551 -5.316 1 82.12 90 TYR B N 1
ATOM 2944 C CA . TYR B 1 90 ? 20.219 -1.674 -3.945 1 82.12 90 TYR B CA 1
ATOM 2945 C C . TYR B 1 90 ? 19.062 -1.656 -2.959 1 82.12 90 TYR B C 1
ATOM 2947 O O . TYR B 1 90 ? 19.203 -2.121 -1.824 1 82.12 90 TYR B O 1
ATOM 2955 N N . MET B 1 91 ? 17.969 -1.105 -3.377 1 86.19 91 MET B N 1
ATOM 2956 C CA . MET B 1 91 ? 16.812 -1.023 -2.482 1 86.19 91 MET B CA 1
ATOM 2957 C C . MET B 1 91 ? 16.25 -2.412 -2.184 1 86.19 91 MET B C 1
ATOM 2959 O O . MET B 1 91 ? 15.602 -2.615 -1.16 1 86.19 91 MET B O 1
ATOM 2963 N N . ARG B 1 92 ? 16.484 -3.305 -3.08 1 83.44 92 ARG B N 1
ATOM 2964 C CA . ARG B 1 92 ? 15.992 -4.668 -2.889 1 83.44 92 ARG B CA 1
ATOM 2965 C C . ARG B 1 92 ? 16.781 -5.387 -1.806 1 83.44 92 ARG B C 1
ATOM 2967 O O . ARG B 1 92 ? 16.328 -6.379 -1.239 1 83.44 92 ARG B O 1
ATOM 2974 N N . GLN B 1 93 ? 17.953 -4.852 -1.545 1 86.31 93 GLN B N 1
ATOM 2975 C CA . GLN B 1 93 ? 18.828 -5.469 -0.556 1 86.31 93 GLN B CA 1
ATOM 2976 C C . GLN B 1 93 ? 18.609 -4.867 0.829 1 86.31 93 GLN B C 1
ATOM 2978 O O . GLN B 1 93 ? 19.172 -5.336 1.814 1 86.31 93 GLN B O 1
ATOM 2983 N N . LEU B 1 94 ? 17.828 -3.873 0.844 1 92.31 94 LEU B N 1
ATOM 2984 C CA . LEU B 1 94 ? 17.578 -3.178 2.104 1 92.31 94 LEU B CA 1
ATOM 2985 C C . LEU B 1 94 ? 16.141 -3.393 2.57 1 92.31 94 LEU B C 1
ATOM 2987 O O . LEU B 1 94 ? 15.242 -3.562 1.75 1 92.31 94 LEU B O 1
ATOM 2991 N N . SER B 1 95 ? 16.016 -3.422 3.852 1 93.56 95 SER B N 1
ATOM 2992 C CA . SER B 1 95 ? 14.672 -3.391 4.441 1 93.56 95 SER B CA 1
ATOM 2993 C C . SER B 1 95 ? 14.281 -1.975 4.852 1 93.56 95 SER B C 1
ATOM 2995 O O . SER B 1 95 ? 15.133 -1.081 4.902 1 93.56 95 SER B O 1
ATOM 2997 N N . VAL B 1 96 ? 13.047 -1.82 5.117 1 94.31 96 VAL B N 1
ATOM 2998 C CA . VAL B 1 96 ? 12.508 -0.547 5.59 1 94.31 96 VAL B CA 1
ATOM 2999 C C . VAL B 1 96 ? 13.258 -0.112 6.852 1 94.31 96 VAL B C 1
ATOM 3001 O O . VAL B 1 96 ? 13.609 1.062 6.996 1 94.31 96 VAL B O 1
ATOM 3004 N N . SER B 1 97 ? 13.578 -1.041 7.699 1 93.12 97 SER B N 1
ATOM 3005 C CA . SER B 1 97 ? 14.25 -0.738 8.953 1 93.12 97 SER B CA 1
ATOM 3006 C C . SER B 1 97 ? 15.641 -0.162 8.719 1 93.12 97 SER B C 1
ATOM 3008 O O . SER B 1 97 ? 16.188 0.54 9.57 1 93.12 97 SER B O 1
ATOM 3010 N N . ASP B 1 98 ? 16.203 -0.443 7.59 1 93.94 98 ASP B N 1
ATOM 3011 C CA . ASP B 1 98 ? 17.562 -0.023 7.277 1 93.94 98 ASP B CA 1
ATOM 3012 C C . ASP B 1 98 ? 17.625 1.475 6.984 1 93.94 98 ASP B C 1
ATOM 3014 O O . ASP B 1 98 ? 18.703 2.064 6.961 1 93.94 98 ASP B O 1
ATOM 3018 N N . VAL B 1 99 ? 16.453 2.062 6.781 1 93.38 99 VAL B N 1
ATOM 3019 C CA . VAL B 1 99 ? 16.516 3.461 6.367 1 93.38 99 VAL B CA 1
ATOM 3020 C C . VAL B 1 99 ? 15.742 4.324 7.359 1 93.38 99 VAL B C 1
ATOM 3022 O O . VAL B 1 99 ? 15.789 5.555 7.293 1 93.38 99 VAL B O 1
ATOM 3025 N N . VAL B 1 100 ? 14.953 3.631 8.102 1 87.88 100 VAL B N 1
ATOM 3026 C CA . VAL B 1 100 ? 14.172 4.379 9.086 1 87.88 100 VAL B CA 1
ATOM 3027 C C . VAL B 1 100 ? 15.109 4.996 10.117 1 87.88 100 VAL B C 1
ATOM 3029 O O . VAL B 1 100 ? 15.969 4.309 10.672 1 87.88 100 VAL B O 1
ATOM 3032 N N . THR B 1 101 ? 15.055 6.293 10.141 1 76.19 101 THR B N 1
ATOM 3033 C CA . THR B 1 101 ? 15.938 6.965 11.086 1 76.19 101 THR B CA 1
ATOM 3034 C C . THR B 1 101 ? 15.141 7.52 12.266 1 76.19 101 THR B C 1
ATOM 3036 O O . THR B 1 101 ? 13.953 7.793 12.148 1 76.19 101 THR B O 1
ATOM 3039 N N . GLY B 1 102 ? 15.82 7.387 13.398 1 73.81 102 GLY B N 1
ATOM 3040 C CA . GLY B 1 102 ? 15.211 7.75 14.672 1 73.81 102 GLY B CA 1
ATOM 3041 C C . GLY B 1 102 ? 15.414 9.211 15.031 1 73.81 102 GLY B C 1
ATOM 3042 O O . GLY B 1 102 ? 15.969 9.977 14.242 1 73.81 102 GLY B O 1
ATOM 3043 N N . PRO B 1 103 ? 14.766 9.625 16.234 1 80.06 103 PRO B N 1
ATOM 3044 C CA . PRO B 1 103 ? 13.641 9.25 17.094 1 80.06 103 PRO B CA 1
ATOM 3045 C C . PRO B 1 103 ? 12.289 9.609 16.484 1 80.06 103 PRO B C 1
ATOM 3047 O O . PRO B 1 103 ? 12.141 10.672 15.867 1 80.06 103 PRO B O 1
ATOM 3050 N N . LEU B 1 104 ? 11.445 8.719 16.562 1 91.44 104 LEU B N 1
ATOM 3051 C CA . LEU B 1 104 ? 10.078 8.922 16.094 1 91.44 104 LEU B CA 1
ATOM 3052 C C . LEU B 1 104 ? 9.312 9.852 17.031 1 91.44 104 LEU B C 1
ATOM 3054 O O . LEU B 1 104 ? 9.305 9.641 18.25 1 91.44 104 LEU B O 1
ATOM 3058 N N . GLN B 1 105 ? 8.844 10.961 16.562 1 94.81 105 GLN B N 1
ATOM 3059 C CA . GLN B 1 105 ? 7.98 11.844 17.328 1 94.81 105 GLN B CA 1
ATOM 3060 C C . GLN B 1 105 ? 6.512 11.445 17.188 1 94.81 105 GLN B C 1
ATOM 3062 O O . GLN B 1 105 ? 5.961 11.484 16.078 1 94.81 105 GLN B O 1
ATOM 3067 N N . ALA B 1 106 ? 5.945 11.031 18.281 1 96.19 106 ALA B N 1
ATOM 3068 C CA . ALA B 1 106 ? 4.547 10.617 18.297 1 96.19 106 ALA B CA 1
ATOM 3069 C C . ALA B 1 106 ? 3.773 11.367 19.375 1 96.19 106 ALA B C 1
ATOM 3071 O O . ALA B 1 106 ? 4.367 11.891 20.328 1 96.19 106 ALA B O 1
ATOM 3072 N N . PHE B 1 107 ? 2.459 11.453 19.203 1 96.94 107 PHE B N 1
ATOM 3073 C CA . PHE B 1 107 ? 1.594 12.078 20.188 1 96.94 107 PHE B CA 1
ATOM 3074 C C . PHE B 1 107 ? 0.618 11.062 20.766 1 96.94 107 PHE B C 1
ATOM 3076 O O . PHE B 1 107 ? 0.239 10.102 20.094 1 96.94 107 PHE B O 1
ATOM 3083 N N . ASN B 1 108 ? 0.227 11.383 21.984 1 94.5 108 ASN B N 1
ATOM 3084 C CA . ASN B 1 108 ? -0.906 10.656 22.547 1 94.5 108 ASN B CA 1
ATOM 3085 C C . ASN B 1 108 ? -2.232 11.18 22 1 94.5 108 ASN B C 1
ATOM 3087 O O . ASN B 1 108 ? -2.324 12.336 21.578 1 94.5 108 ASN B O 1
ATOM 3091 N N . GLY B 1 109 ? -3.184 10.289 22.016 1 93.56 109 GLY B N 1
ATOM 3092 C CA . GLY B 1 109 ? -4.504 10.727 21.594 1 93.56 109 GLY B CA 1
ATOM 3093 C C . GLY B 1 109 ? -4.961 12 22.281 1 93.56 109 GLY B C 1
ATOM 3094 O O . GLY B 1 109 ? -5.555 12.875 21.641 1 93.56 109 GLY B O 1
ATOM 3095 N N . ILE B 1 110 ? -4.793 11.992 23.484 1 93.44 110 ILE B N 1
ATOM 3096 C CA . ILE B 1 110 ? -4.93 13.219 24.266 1 93.44 110 ILE B CA 1
ATOM 3097 C C . ILE B 1 110 ? -3.553 13.695 24.719 1 93.44 110 ILE B C 1
ATOM 3099 O O . ILE B 1 110 ? -2.867 13.008 25.484 1 93.44 110 ILE B O 1
ATOM 3103 N N . GLU B 1 111 ? -3.223 14.875 24.219 1 95.38 111 GLU B N 1
ATOM 3104 C CA . GLU B 1 111 ? -1.849 15.32 24.406 1 95.38 111 GLU B CA 1
ATOM 3105 C C . GLU B 1 111 ? -1.807 16.719 25.016 1 95.38 111 GLU B C 1
ATOM 3107 O O . GLU B 1 111 ? -2.684 17.547 24.75 1 95.38 111 GLU B O 1
ATOM 3112 N N . LYS B 1 112 ? -0.799 16.891 25.844 1 96.19 112 LYS B N 1
ATOM 3113 C CA . LYS B 1 112 ? -0.593 18.219 26.422 1 96.19 112 LYS B CA 1
ATOM 3114 C C . LYS B 1 112 ? -0.225 19.234 25.344 1 96.19 112 LYS B C 1
ATOM 3116 O O . LYS B 1 112 ? 0.606 18.969 24.469 1 96.19 112 LYS B O 1
ATOM 3121 N N . VAL B 1 113 ? -0.843 20.422 25.438 1 97.12 113 VAL B N 1
ATOM 3122 C CA . VAL B 1 113 ? -0.62 21.484 24.469 1 97.12 113 VAL B CA 1
ATOM 3123 C C . VAL B 1 113 ? 0.863 21.844 24.438 1 97.12 113 VAL B C 1
ATOM 3125 O O . VAL B 1 113 ? 1.455 21.969 23.359 1 97.12 113 VAL B O 1
ATOM 3128 N N . GLY B 1 114 ? 1.447 21.953 25.547 1 97.81 114 GLY B N 1
ATOM 3129 C CA . GLY B 1 114 ? 2.85 22.328 25.625 1 97.81 114 GLY B CA 1
ATOM 3130 C C . GLY B 1 114 ? 3.77 21.375 24.891 1 97.81 114 GLY B C 1
ATOM 3131 O O . GLY B 1 114 ? 4.75 21.797 24.281 1 97.81 114 GLY B O 1
ATOM 3132 N N . HIS B 1 115 ? 3.484 20.172 24.984 1 97.69 115 HIS B N 1
ATOM 3133 C CA . HIS B 1 115 ? 4.309 19.172 24.297 1 97.69 115 HIS B CA 1
ATOM 3134 C C . HIS B 1 115 ? 4.18 19.297 22.781 1 97.69 115 HIS B C 1
ATOM 3136 O O . HIS B 1 115 ? 5.176 19.219 22.062 1 97.69 115 HIS B O 1
ATOM 3142 N N . ILE B 1 116 ? 2.992 19.438 22.328 1 98.06 116 ILE B N 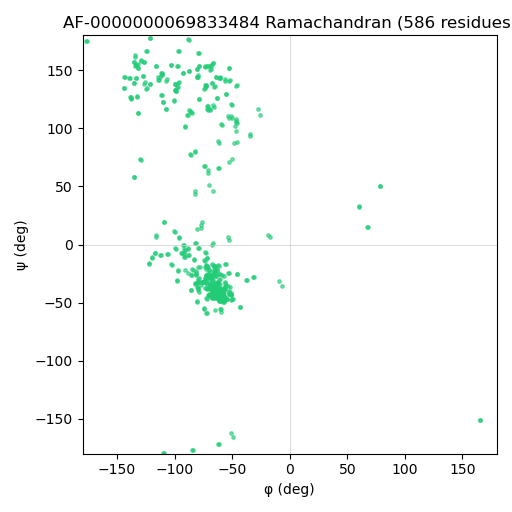1
ATOM 3143 C CA . ILE B 1 116 ? 2.771 19.609 20.891 1 98.06 116 ILE B CA 1
ATOM 3144 C C . ILE B 1 116 ? 3.533 20.828 20.391 1 98.06 116 ILE B C 1
ATOM 3146 O O . ILE B 1 116 ? 4.23 20.766 19.375 1 98.06 116 ILE B O 1
ATOM 3150 N N . VAL B 1 117 ? 3.408 21.891 21.109 1 97.69 117 VAL B N 1
ATOM 3151 C CA . VAL B 1 117 ? 4.082 23.141 20.766 1 97.69 117 VAL B CA 1
ATOM 3152 C C . VAL B 1 117 ? 5.59 22.906 20.703 1 97.69 117 VAL B C 1
ATOM 3154 O O . VAL B 1 117 ? 6.254 23.328 19.75 1 97.69 117 VAL B O 1
ATOM 3157 N N . HIS B 1 118 ? 6.078 22.281 21.672 1 97.88 118 HIS B N 1
ATOM 3158 C CA . HIS B 1 118 ? 7.512 22 21.734 1 97.88 118 HIS B CA 1
ATOM 3159 C C . HIS B 1 118 ? 7.969 21.219 20.516 1 97.88 118 HIS B C 1
ATOM 3161 O O . HIS B 1 118 ? 8.961 21.578 19.875 1 97.88 118 HIS B O 1
ATOM 3167 N N . VAL B 1 119 ? 7.285 20.188 20.203 1 97.62 119 VAL B N 1
ATOM 3168 C CA . VAL B 1 119 ? 7.652 19.328 19.094 1 97.62 119 VAL B CA 1
ATOM 3169 C C . VAL B 1 119 ? 7.59 20.125 17.781 1 97.62 119 VAL B C 1
ATOM 3171 O O . VAL B 1 119 ? 8.492 20.031 16.953 1 97.62 119 VAL B O 1
ATOM 3174 N N . LEU B 1 120 ? 6.562 20.922 17.625 1 96.75 120 LEU B N 1
ATOM 3175 C CA . LEU B 1 120 ? 6.398 21.672 16.391 1 96.75 120 LEU B CA 1
ATOM 3176 C C . LEU B 1 120 ? 7.48 22.75 16.25 1 96.75 120 LEU B C 1
ATOM 3178 O O . LEU B 1 120 ? 7.906 23.062 15.148 1 96.75 120 LEU B O 1
ATOM 3182 N N . ARG B 1 121 ? 7.93 23.203 17.328 1 96.56 121 ARG B N 1
ATOM 3183 C CA . ARG B 1 121 ? 8.953 24.25 17.297 1 96.56 121 ARG B CA 1
ATOM 3184 C C . ARG B 1 121 ? 10.336 23.656 17.062 1 96.56 121 ARG B C 1
ATOM 3186 O O . ARG B 1 121 ? 11.227 24.312 16.547 1 96.56 121 ARG B O 1
ATOM 3193 N N . THR B 1 122 ? 10.484 22.422 17.406 1 95.62 122 THR B N 1
ATOM 3194 C CA . THR B 1 122 ? 11.82 21.844 17.391 1 95.62 122 THR B CA 1
ATOM 3195 C C . THR B 1 122 ? 11.984 20.906 16.203 1 95.62 122 THR B C 1
ATOM 3197 O O . THR B 1 122 ? 13.07 20.359 15.977 1 95.62 122 THR B O 1
ATOM 3200 N N . THR B 1 123 ? 10.938 20.656 15.531 1 93.88 123 THR B N 1
ATOM 3201 C CA . THR B 1 123 ? 11.047 19.797 14.352 1 93.88 123 THR B CA 1
ATOM 3202 C C . THR B 1 123 ? 10.289 20.391 13.172 1 93.88 123 THR B C 1
ATOM 3204 O O . THR B 1 123 ? 9.422 21.25 13.352 1 93.88 123 THR B O 1
ATOM 3207 N N . GLY B 1 124 ? 10.625 19.906 11.953 1 92 124 GLY B N 1
ATOM 3208 C CA . GLY B 1 124 ? 9.93 20.312 10.742 1 92 124 GLY B CA 1
ATOM 3209 C C . GLY B 1 124 ? 9.055 19.203 10.164 1 92 124 GLY B C 1
ATOM 3210 O O . GLY B 1 124 ? 8.688 19.25 8.984 1 92 124 GLY B O 1
ATOM 3211 N N . HIS B 1 125 ? 8.742 18.25 10.969 1 93.62 125 HIS B N 1
ATOM 3212 C CA . HIS B 1 125 ? 7.949 17.125 10.484 1 93.62 125 HIS B CA 1
ATOM 3213 C C . HIS B 1 125 ? 6.523 17.562 10.156 1 93.62 125 HIS B C 1
ATOM 3215 O O . HIS B 1 125 ? 5.969 18.438 10.828 1 93.62 125 HIS B O 1
ATOM 3221 N N . ASN B 1 126 ? 5.918 16.875 9.203 1 91.5 126 ASN B N 1
ATOM 3222 C CA . ASN B 1 126 ? 4.582 17.266 8.758 1 91.5 126 ASN B CA 1
ATOM 3223 C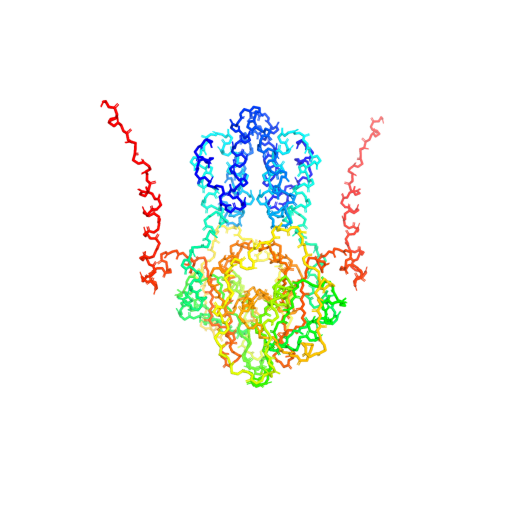 C . ASN B 1 126 ? 3.541 16.219 9.141 1 91.5 126 ASN B C 1
ATOM 3225 O O . ASN B 1 126 ? 2.342 16.422 8.953 1 91.5 126 ASN B O 1
ATOM 3229 N N . GLY B 1 127 ? 3.945 15.109 9.617 1 94.5 127 GLY B N 1
ATOM 3230 C CA . GLY B 1 127 ? 3.076 14.047 10.086 1 94.5 127 GLY B CA 1
ATOM 3231 C C . GLY B 1 127 ? 3.58 13.383 11.359 1 94.5 127 GLY B C 1
ATOM 3232 O O . GLY B 1 127 ? 4.785 13.203 11.531 1 94.5 127 GLY B O 1
ATOM 3233 N N . PHE B 1 128 ? 2.59 13.016 12.227 1 97.19 128 PHE B N 1
ATOM 3234 C CA . PHE B 1 128 ? 2.936 12.438 13.516 1 97.19 128 PHE B CA 1
ATOM 3235 C C . PHE B 1 128 ? 2.018 11.266 13.852 1 97.19 128 PHE B C 1
ATOM 3237 O O . PHE B 1 128 ? 0.792 11.398 13.805 1 97.19 128 PHE B O 1
ATOM 3244 N N . PRO B 1 129 ? 2.627 10.141 14.141 1 96.44 129 PRO B N 1
ATOM 3245 C CA . PRO B 1 129 ? 1.774 9.078 14.672 1 96.44 129 PRO B CA 1
ATOM 3246 C C . PRO B 1 129 ? 1.086 9.461 15.977 1 96.44 129 PRO B C 1
ATOM 3248 O O . PRO B 1 129 ? 1.651 10.211 16.781 1 96.44 129 PRO B O 1
ATOM 3251 N N . VAL B 1 130 ? -0.129 9 16.109 1 96.06 130 VAL B N 1
ATOM 3252 C CA . VAL B 1 130 ? -0.875 9.125 17.359 1 96.06 130 VAL B CA 1
ATOM 3253 C C . VAL B 1 130 ? -1.055 7.754 18 1 96.06 130 VAL B C 1
ATOM 3255 O O . VAL B 1 130 ? -1.508 6.812 17.344 1 96.06 130 VAL B O 1
ATOM 3258 N N . VAL B 1 131 ? -0.686 7.703 19.266 1 94.44 131 VAL B N 1
ATOM 3259 C CA . VAL B 1 131 ? -0.738 6.434 19.984 1 94.44 131 VAL B CA 1
ATOM 3260 C C . VAL B 1 131 ? -1.654 6.57 21.188 1 94.44 131 VAL B C 1
ATOM 3262 O O . VAL B 1 131 ? -1.632 7.59 21.891 1 94.44 131 VAL B O 1
ATOM 3265 N N . ASP B 1 132 ? -2.428 5.516 21.344 1 91.06 132 ASP B N 1
ATOM 3266 C CA . ASP B 1 132 ? -3.242 5.457 22.547 1 91.06 132 ASP B CA 1
ATOM 3267 C C . ASP B 1 132 ? -2.598 4.559 23.594 1 91.06 132 ASP B C 1
ATOM 3269 O O . ASP B 1 132 ? -2.113 3.469 23.281 1 91.06 132 ASP B O 1
ATOM 3273 N N . GLU B 1 133 ? -2.557 5.027 24.734 1 87.12 133 GLU B N 1
ATOM 3274 C CA . GLU B 1 133 ? -2.084 4.305 25.906 1 87.12 133 GLU B CA 1
ATOM 3275 C C . GLU B 1 133 ? -3.135 4.301 27.016 1 87.12 133 GLU B C 1
ATOM 3277 O O . GLU B 1 133 ? -4.168 4.965 26.891 1 87.12 133 GLU B O 1
ATOM 3282 N N . PRO B 1 134 ? -2.873 3.387 28.047 1 79.75 134 PRO B N 1
ATOM 3283 C CA . PRO B 1 134 ? -3.811 3.477 29.172 1 79.75 134 PRO B CA 1
ATOM 3284 C C . PRO B 1 134 ? -4.059 4.914 29.609 1 79.75 134 PRO B C 1
ATOM 3286 O O . PRO B 1 134 ? -3.135 5.73 29.625 1 79.75 134 PRO B O 1
ATOM 3289 N N . PRO B 1 135 ? -5.336 5.238 29.875 1 77.88 135 PRO B N 1
ATOM 3290 C CA . PRO B 1 135 ? -6.516 4.406 30.094 1 77.88 135 PRO B CA 1
ATOM 3291 C C . PRO B 1 135 ? -7.301 4.137 28.812 1 77.88 135 PRO B C 1
ATOM 3293 O O . PRO B 1 135 ? -8.297 3.412 28.844 1 77.88 135 PRO B O 1
ATOM 3296 N N . PHE B 1 136 ? -6.898 4.637 27.734 1 75.75 136 PHE B N 1
ATOM 3297 C CA . PHE B 1 136 ? -7.68 4.516 26.516 1 75.75 136 PHE B CA 1
ATOM 3298 C C . PHE B 1 136 ? -7.559 3.113 25.938 1 75.75 136 PHE B C 1
ATOM 3300 O O . PHE B 1 136 ? -8.469 2.637 25.25 1 75.75 136 PHE B O 1
ATOM 3307 N N . SER B 1 137 ? -6.379 2.543 26.172 1 78.12 137 SER B N 1
ATOM 3308 C CA . SER B 1 137 ? -6.129 1.175 25.719 1 78.12 137 SER B CA 1
ATOM 3309 C C . SER B 1 137 ? -5.266 0.418 26.734 1 78.12 137 SER B C 1
ATOM 3311 O O . SER B 1 137 ? -4.371 0.999 27.344 1 78.12 137 SER B O 1
ATOM 3313 N N . ASP B 1 138 ? -5.531 -0.791 26.875 1 80 138 ASP B N 1
ATOM 3314 C CA . ASP B 1 138 ? -4.781 -1.6 27.828 1 80 138 ASP B CA 1
ATOM 3315 C C . ASP B 1 138 ? -3.301 -1.655 27.453 1 80 138 ASP B C 1
ATOM 3317 O O . ASP B 1 138 ? -2.436 -1.649 28.344 1 80 138 ASP B O 1
ATOM 3321 N N . SER B 1 139 ? -3.049 -1.623 26.172 1 82.12 139 SER B N 1
ATOM 3322 C CA . SER B 1 139 ? -1.694 -1.595 25.625 1 82.12 139 SER B CA 1
ATOM 3323 C C . SER B 1 139 ? -1.55 -0.518 24.562 1 82.12 139 SER B C 1
ATOM 3325 O O . SER B 1 139 ? -2.545 -0.061 24 1 82.12 139 SER B O 1
ATOM 3327 N N . PRO B 1 140 ? -0.35 -0.043 24.453 1 87.44 140 PRO B N 1
ATOM 3328 C CA . PRO B 1 140 ? -0.158 0.983 23.422 1 87.44 140 PRO B CA 1
ATOM 3329 C C . PRO B 1 140 ? -0.591 0.515 22.047 1 87.44 140 PRO B C 1
ATOM 3331 O O . PRO B 1 140 ? -0.245 -0.593 21.625 1 87.44 140 PRO B O 1
ATOM 3334 N N . VAL B 1 141 ? -1.395 1.359 21.438 1 88.19 141 VAL B N 1
ATOM 3335 C CA . VAL B 1 141 ? -1.865 1.03 20.094 1 88.19 141 VAL B CA 1
ATOM 3336 C C . VAL B 1 141 ? -1.727 2.248 19.188 1 88.19 141 VAL B C 1
ATOM 3338 O O . VAL B 1 141 ? -1.917 3.385 19.625 1 88.19 141 VAL B O 1
ATOM 3341 N N . LEU B 1 142 ? -1.379 1.902 18 1 90.44 142 LEU B N 1
ATOM 3342 C CA . LEU B 1 142 ? -1.364 2.969 17 1 90.44 142 LEU B CA 1
ATOM 3343 C C . LEU B 1 142 ? -2.783 3.408 16.656 1 90.44 142 LEU B C 1
ATOM 3345 O O . LEU B 1 142 ? -3.572 2.617 16.141 1 90.44 142 LEU B O 1
ATOM 3349 N N . PHE B 1 143 ? -3.092 4.66 16.969 1 91.25 143 PHE B N 1
ATOM 3350 C CA . PHE B 1 143 ? -4.422 5.188 16.688 1 91.25 143 PHE B CA 1
ATOM 3351 C C . PHE B 1 143 ? -4.504 5.723 15.258 1 91.25 143 PHE B C 1
ATOM 3353 O O . PHE B 1 143 ? -5.531 5.574 14.594 1 91.25 143 PHE B O 1
ATOM 3360 N N . GLY B 1 144 ? -3.4 6.355 14.875 1 93 144 GLY B N 1
ATOM 3361 C CA . GLY B 1 144 ? -3.418 6.883 13.516 1 93 144 GLY B CA 1
ATOM 3362 C C . GLY B 1 144 ? -2.311 7.883 13.25 1 93 144 GLY B C 1
ATOM 3363 O O . GLY B 1 144 ? -1.203 7.746 13.773 1 93 144 GLY B O 1
ATOM 3364 N N . LEU B 1 145 ? -2.639 8.812 12.312 1 93.62 145 LEU B N 1
ATOM 3365 C CA . LEU B 1 145 ? -1.687 9.828 11.875 1 93.62 145 LEU B CA 1
ATOM 3366 C C . LEU B 1 145 ? -2.334 11.211 11.852 1 93.62 145 LEU B C 1
ATOM 3368 O O . LEU B 1 145 ? -3.418 11.383 11.289 1 93.62 145 LEU B O 1
ATOM 3372 N N . VAL B 1 146 ? -1.708 12.188 12.5 1 94.56 146 VAL B N 1
ATOM 3373 C CA . VAL B 1 146 ? -2.199 13.562 12.477 1 94.56 146 VAL B CA 1
ATOM 3374 C C . VAL B 1 146 ? -1.2 14.453 11.75 1 94.56 146 VAL B C 1
ATOM 3376 O O . VAL B 1 146 ? 0.013 14.297 11.898 1 94.56 146 VAL B O 1
ATOM 3379 N N . LEU B 1 147 ? -1.713 15.359 11 1 92.06 147 LEU B N 1
ATOM 3380 C CA . LEU B 1 147 ? -0.856 16.234 10.211 1 92.06 147 LEU B CA 1
ATOM 3381 C C . LEU B 1 147 ? -0.527 17.516 10.969 1 92.06 147 LEU B C 1
ATOM 3383 O O . LEU B 1 147 ? -1.345 18 11.758 1 92.06 147 LEU B O 1
ATOM 3387 N N . ARG B 1 148 ? 0.674 18.016 10.703 1 94.12 148 ARG B N 1
ATOM 3388 C CA . ARG B 1 148 ? 1.103 19.297 11.266 1 94.12 148 ARG B CA 1
ATOM 3389 C C . ARG B 1 148 ? 0.08 20.391 10.984 1 94.12 148 ARG B C 1
ATOM 3391 O O . ARG B 1 148 ? -0.267 21.172 11.867 1 94.12 148 ARG B O 1
ATOM 3398 N N . ALA B 1 149 ? -0.438 20.422 9.781 1 88.5 149 ALA B N 1
ATOM 3399 C CA . ALA B 1 149 ? -1.406 21.438 9.375 1 88.5 149 ALA B CA 1
ATOM 3400 C C . ALA B 1 149 ? -2.65 21.391 10.25 1 88.5 149 ALA B C 1
ATOM 3402 O O . ALA B 1 149 ? -3.203 22.438 10.609 1 88.5 149 ALA B O 1
ATOM 3403 N N . HIS B 1 150 ? -3.09 20.203 10.562 1 89.88 150 HIS B N 1
ATOM 3404 C CA . HIS B 1 150 ? -4.262 20.047 11.414 1 89.88 150 HIS B CA 1
ATOM 3405 C C . HIS B 1 150 ? -3.971 20.516 12.836 1 89.88 150 HIS B C 1
ATOM 3407 O O . HIS B 1 150 ? -4.816 21.141 13.477 1 89.88 150 HIS B O 1
ATOM 3413 N N . LEU B 1 151 ? -2.812 20.219 13.273 1 94.38 151 LEU B N 1
ATOM 3414 C CA . LEU B 1 151 ? -2.416 20.641 14.617 1 94.38 151 LEU B CA 1
ATOM 3415 C C . LEU B 1 151 ? -2.406 22.156 14.734 1 94.38 151 LEU B C 1
ATOM 3417 O O . LEU B 1 151 ? -2.857 22.703 15.742 1 94.38 151 LEU B O 1
ATOM 3421 N N . LEU B 1 152 ? -1.903 22.812 13.758 1 92.31 152 LEU B N 1
ATOM 3422 C CA . LEU B 1 152 ? -1.826 24.266 13.773 1 92.31 152 LEU B CA 1
ATOM 3423 C C . LEU B 1 152 ? -3.219 24.891 13.836 1 92.31 152 LEU B C 1
ATOM 3425 O O . LEU B 1 152 ? -3.436 25.875 14.547 1 92.31 152 LEU B O 1
ATOM 3429 N N . VAL B 1 153 ? -4.109 24.266 13.109 1 87.56 153 VAL B N 1
ATOM 3430 C CA . VAL B 1 153 ? -5.492 24.734 13.141 1 87.56 153 VAL B CA 1
ATOM 3431 C C . VAL B 1 153 ? -6.062 24.562 14.547 1 87.56 153 VAL B C 1
ATOM 3433 O O . VAL B 1 153 ? -6.695 25.484 15.086 1 87.56 153 VAL B O 1
ATOM 3436 N N . LEU B 1 154 ? -5.809 23.453 15.156 1 90.12 154 LEU B N 1
ATOM 3437 C CA . LEU B 1 154 ? -6.309 23.156 16.5 1 90.12 154 LEU B CA 1
ATOM 3438 C C . LEU B 1 154 ? -5.719 24.109 17.531 1 90.12 154 LEU B C 1
ATOM 3440 O O . LEU B 1 154 ? -6.434 24.609 18.406 1 90.12 154 LEU B O 1
ATOM 3444 N N . LEU B 1 155 ? -4.477 24.375 17.391 1 94.25 155 LEU B N 1
ATOM 3445 C CA . LEU B 1 155 ? -3.783 25.25 18.344 1 94.25 155 LEU B CA 1
ATOM 3446 C C . LEU B 1 155 ? -4.258 26.688 18.203 1 94.25 155 LEU B C 1
ATOM 3448 O O . LEU B 1 155 ? -4.324 27.422 19.188 1 94.25 155 LEU B O 1
ATOM 3452 N N . ARG B 1 156 ? -4.562 27.047 17.031 1 90.75 156 ARG B N 1
ATOM 3453 C CA . ARG B 1 156 ? -5.055 28.391 16.797 1 90.75 156 ARG B CA 1
ATOM 3454 C C . ARG B 1 156 ? -6.449 28.578 17.391 1 90.75 156 ARG B 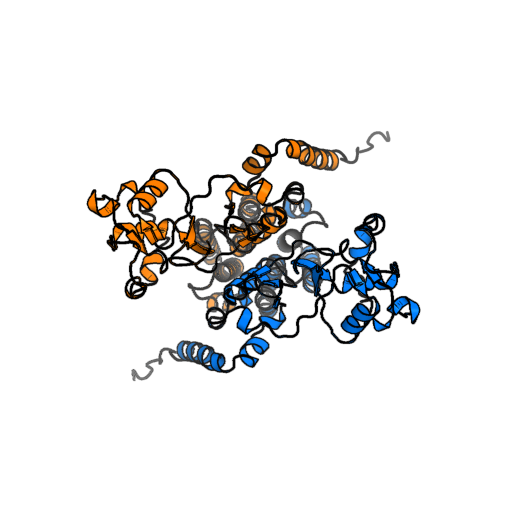C 1
ATOM 3456 O O . ARG B 1 156 ? -6.766 29.656 17.906 1 90.75 156 ARG B O 1
ATOM 3463 N N . LYS B 1 157 ? -7.199 27.578 17.281 1 87.31 157 LYS B N 1
ATOM 3464 C CA . LYS B 1 157 ? -8.57 27.641 17.781 1 87.31 157 LYS B CA 1
ATOM 3465 C C . LYS B 1 157 ? -8.586 27.609 19.312 1 87.31 157 LYS B C 1
ATOM 3467 O O . LYS B 1 157 ? -9.562 28.031 19.938 1 87.31 157 LYS B O 1
ATOM 3472 N N . LYS B 1 158 ? -7.605 27.031 19.953 1 90.44 158 LYS B N 1
ATOM 3473 C CA . LYS B 1 158 ? -7.379 26.969 21.391 1 90.44 158 LYS B CA 1
ATOM 3474 C C . LYS B 1 158 ? -8.539 26.281 22.094 1 90.44 158 LYS B C 1
ATOM 3476 O O . LYS B 1 158 ? -8.969 26.719 23.172 1 90.44 158 LYS B O 1
ATOM 3481 N N . ASP B 1 159 ? -9.102 25.328 21.375 1 84.81 159 ASP B N 1
ATOM 3482 C CA . ASP B 1 159 ? -10.125 24.516 22.031 1 84.81 159 ASP B CA 1
ATOM 3483 C C . ASP B 1 159 ? -9.484 23.406 22.859 1 84.81 159 ASP B C 1
ATOM 3485 O O . ASP B 1 159 ? -9.555 22.234 22.469 1 84.81 159 ASP B O 1
ATOM 3489 N N . PHE B 1 160 ? -9.031 23.844 24.062 1 92.75 160 PHE B N 1
ATOM 3490 C CA . PHE B 1 160 ? -8.258 22.938 24.906 1 92.75 160 PHE B CA 1
ATOM 3491 C C . PHE B 1 160 ? -9.117 22.391 26.047 1 92.75 160 PHE B C 1
ATOM 3493 O O . PHE B 1 160 ? -10.125 23 26.422 1 92.75 160 PHE B O 1
ATOM 3500 N N . ILE B 1 161 ? -8.688 21.234 26.484 1 90.81 161 ILE B N 1
ATOM 3501 C CA . ILE B 1 161 ? -9.359 20.625 27.625 1 90.81 161 ILE B CA 1
ATOM 3502 C C . ILE B 1 161 ? -8.43 20.641 28.828 1 90.81 161 ILE B C 1
ATOM 3504 O O . ILE B 1 161 ? -7.215 20.5 28.688 1 90.81 161 ILE B O 1
ATOM 3508 N N . PRO B 1 162 ? -9.023 20.781 29.984 1 87.44 162 PRO B N 1
ATOM 3509 C CA . PRO B 1 162 ? -8.195 20.984 31.188 1 87.44 162 PRO B CA 1
ATOM 3510 C C . PRO B 1 162 ? -7.48 19.719 31.625 1 87.44 162 PRO B C 1
ATOM 3512 O O . PRO B 1 162 ? -6.426 19.781 32.281 1 87.44 162 PRO B O 1
ATOM 3515 N N . ASN B 1 163 ? -8.07 18.469 31.531 1 77.94 163 ASN B N 1
ATOM 3516 C CA . ASN B 1 163 ? -7.445 17.234 32 1 77.94 163 ASN B CA 1
ATOM 3517 C C . ASN B 1 163 ? -7.547 16.125 30.969 1 77.94 163 ASN B C 1
ATOM 3519 O O . ASN B 1 163 ? -8.305 16.234 30 1 77.94 163 ASN B O 1
ATOM 3523 N N . CYS B 1 164 ? -6.562 15.156 31.062 1 65.25 164 CYS B N 1
ATOM 3524 C CA . CYS B 1 164 ? -6.453 14.031 30.141 1 65.25 164 CYS B CA 1
ATOM 3525 C C . CYS B 1 164 ? -7.648 13.094 30.266 1 65.25 164 CYS B C 1
ATOM 3527 O O . CYS B 1 164 ? -7.879 12.25 29.406 1 65.25 164 CYS B O 1
ATOM 3529 N N . SER B 1 165 ? -8.281 13.078 31.5 1 59.66 165 SER B N 1
ATOM 3530 C CA . SER B 1 165 ? -9.383 12.164 31.766 1 59.66 165 SER B CA 1
ATOM 3531 C C . SER B 1 165 ? -10.609 12.508 30.922 1 59.66 165 SER B C 1
ATOM 3533 O O . SER B 1 165 ? -11.703 11.992 31.156 1 59.66 165 SER B O 1
ATOM 3535 N N . ALA B 1 166 ? -10.469 13.445 30.172 1 50.88 166 ALA B N 1
ATOM 3536 C CA . ALA B 1 166 ? -11.664 14 29.531 1 50.88 166 ALA B CA 1
ATOM 3537 C C . ALA B 1 166 ? -12.5 12.898 28.891 1 50.88 166 ALA B C 1
ATOM 3539 O O . ALA B 1 166 ? -11.953 11.953 28.312 1 50.88 166 ALA B O 1
ATOM 3540 N N . SER B 1 167 ? -13.648 12.578 29.438 1 44.91 167 SER B N 1
ATOM 3541 C CA . SER B 1 167 ? -14.773 11.883 28.812 1 44.91 167 SER B CA 1
ATOM 3542 C C . SER B 1 167 ? -14.781 12.078 27.297 1 44.91 167 SER B C 1
ATOM 3544 O O . SER B 1 167 ? -14.375 13.141 26.797 1 44.91 167 SER B O 1
ATOM 3546 N N . ALA B 1 168 ? -14.531 11.094 26.484 1 43.69 168 ALA B N 1
ATOM 3547 C CA . ALA B 1 168 ? -14.727 10.898 25.047 1 43.69 168 ALA B CA 1
ATOM 3548 C C . ALA B 1 168 ? -15.719 11.914 24.484 1 43.69 168 ALA B C 1
ATOM 3550 O O . ALA B 1 168 ? -16.875 11.578 24.203 1 43.69 168 ALA B O 1
ATOM 3551 N N . LEU B 1 169 ? -16.172 12.836 25.156 1 41.31 169 LEU B N 1
ATOM 3552 C CA . LEU B 1 169 ? -17.359 13.555 24.672 1 41.31 169 LEU B CA 1
ATOM 3553 C C . LEU B 1 169 ? -17.172 14 23.234 1 41.31 169 LEU B C 1
ATOM 3555 O O . LEU B 1 169 ? -16.062 13.953 22.703 1 41.31 169 LEU B O 1
ATOM 3559 N N . ASP B 1 170 ? -18.109 15.141 22.656 1 41.72 170 ASP B N 1
ATOM 3560 C CA . ASP B 1 170 ? -18.781 15.617 21.438 1 41.72 170 ASP B CA 1
ATOM 3561 C C . ASP B 1 170 ? -17.797 16.375 20.547 1 41.72 170 ASP B C 1
ATOM 3563 O O . ASP B 1 170 ? -18.125 17.422 20 1 41.72 170 ASP B O 1
ATOM 3567 N N . ALA B 1 171 ? -16.641 16.297 20.781 1 39.22 171 ALA B N 1
ATOM 3568 C CA . ALA B 1 171 ? -15.828 17.266 20.031 1 39.22 171 ALA B CA 1
ATOM 3569 C C . ALA B 1 171 ? -16.016 17.078 18.531 1 39.22 171 ALA B C 1
ATOM 3571 O O . ALA B 1 171 ? -15.422 17.812 17.734 1 39.22 171 ALA B O 1
ATOM 3572 N N . SER B 1 172 ? -16.359 15.945 18.078 1 41.34 172 SER B N 1
ATOM 3573 C CA . SER B 1 172 ? -16.484 15.797 16.641 1 41.34 172 SER B CA 1
ATOM 3574 C C . SER B 1 172 ? -17.25 16.969 16.031 1 41.34 172 SER B C 1
ATOM 3576 O O . SER B 1 172 ? -17.438 17.031 14.805 1 41.34 172 SER B O 1
ATOM 3578 N N . LYS B 1 173 ? -18.109 17.609 16.844 1 41.41 173 LYS B N 1
ATOM 3579 C CA . LYS B 1 173 ? -19.125 18.469 16.25 1 41.41 173 LYS B CA 1
ATOM 3580 C C . LYS B 1 173 ? -18.484 19.609 15.461 1 41.41 173 LYS B C 1
ATOM 3582 O O . LYS B 1 173 ? -19.156 20.297 14.68 1 41.41 173 LYS B O 1
ATOM 3587 N N . GLN B 1 174 ? -17.391 20.219 16 1 41.66 174 GLN B N 1
ATOM 3588 C CA . GLN B 1 174 ? -17.188 21.594 15.539 1 41.66 174 GLN B CA 1
ATOM 3589 C C . GLN B 1 174 ? -16.344 21.609 14.266 1 41.66 174 GLN B C 1
ATOM 3591 O O . GLN B 1 174 ? -16.094 22.688 13.703 1 41.66 174 GLN B O 1
ATOM 3596 N N . PHE B 1 175 ? -15.523 20.625 14 1 43.84 175 PHE B N 1
ATOM 3597 C CA . PHE B 1 175 ? -14.641 20.922 12.875 1 43.84 175 PHE B CA 1
ATOM 3598 C C . PHE B 1 175 ? -15.289 20.516 11.555 1 43.84 175 PHE B C 1
ATOM 3600 O O . PHE B 1 175 ? -15.93 19.469 11.477 1 43.84 175 PHE B O 1
ATOM 3607 N N . LEU B 1 176 ? -15.648 21.453 10.727 1 43.16 176 LEU B N 1
ATOM 3608 C CA . LEU B 1 176 ? -16.141 21.219 9.375 1 43.16 176 LEU B CA 1
ATOM 3609 C C . LEU B 1 176 ? -15 20.781 8.453 1 43.16 176 LEU B C 1
ATOM 3611 O O . LEU B 1 176 ? -13.836 21.125 8.688 1 43.16 176 LEU B O 1
ATOM 3615 N N . PRO B 1 177 ? -15.227 19.797 7.633 1 46.12 177 PRO B N 1
ATOM 3616 C CA . PRO B 1 177 ? -14.25 19.375 6.621 1 46.12 177 PRO B CA 1
ATOM 3617 C C . PRO B 1 177 ? -13.5 20.547 6 1 46.12 177 PRO B C 1
ATOM 3619 O O . PRO B 1 177 ? -12.328 20.422 5.633 1 46.12 177 PRO B O 1
ATOM 3622 N N . HIS B 1 178 ? -14.188 21.703 5.926 1 43.91 178 HIS B N 1
ATOM 3623 C CA . HIS B 1 178 ? -13.586 22.859 5.281 1 43.91 178 HIS B CA 1
ATOM 3624 C C . HIS B 1 178 ? -12.438 23.422 6.109 1 43.91 178 HIS B C 1
ATOM 3626 O O . HIS B 1 178 ? -11.594 24.156 5.594 1 43.91 178 HIS B O 1
ATOM 3632 N N . ASP B 1 179 ? -12.555 23.188 7.379 1 44.56 179 ASP B N 1
ATOM 3633 C CA . ASP B 1 179 ? -11.508 23.75 8.227 1 44.56 179 ASP B CA 1
ATOM 3634 C C . ASP B 1 179 ? -10.141 23.188 7.855 1 44.56 179 ASP B C 1
ATOM 3636 O O . ASP B 1 179 ? -9.117 23.828 8.102 1 44.56 179 ASP B O 1
ATOM 3640 N N . PHE B 1 180 ? -10.172 22 7.277 1 48.19 180 PHE B N 1
ATOM 3641 C CA . PHE B 1 180 ? -8.906 21.344 6.992 1 48.19 180 PHE B CA 1
ATOM 3642 C C . PHE B 1 180 ? -8.555 21.469 5.512 1 48.19 180 PHE B C 1
ATOM 3644 O O . PHE B 1 180 ? -7.5 20.984 5.078 1 48.19 180 PHE B O 1
ATOM 3651 N N . ALA B 1 181 ? -9.539 21.797 4.664 1 39.91 181 ALA B N 1
ATOM 3652 C CA . ALA B 1 181 ? -9.414 21.719 3.211 1 39.91 181 ALA B CA 1
ATOM 3653 C C . ALA B 1 181 ? -8.352 22.672 2.699 1 39.91 181 ALA B C 1
ATOM 3655 O O . ALA B 1 181 ? -8.016 22.672 1.512 1 39.91 181 ALA B O 1
ATOM 3656 N N . LYS B 1 182 ? -8.195 23.906 3.227 1 40.25 182 LYS B N 1
ATOM 3657 C CA . LYS B 1 182 ? -7.535 24.875 2.359 1 40.25 182 LYS B CA 1
ATOM 3658 C C . LYS B 1 182 ? -6.055 24.547 2.195 1 40.25 182 LYS B C 1
ATOM 3660 O O . LYS B 1 182 ? -5.23 24.953 3.02 1 40.25 182 LYS B O 1
ATOM 3665 N N . PRO B 1 183 ? -5.746 23.484 1.694 1 40.78 183 PRO B N 1
ATOM 3666 C CA . PRO B 1 183 ? -4.293 23.391 1.509 1 40.78 183 PRO B CA 1
ATOM 3667 C C . PRO B 1 183 ? -3.684 24.672 0.971 1 40.78 183 PRO B C 1
ATOM 3669 O O . PRO B 1 183 ? -2.482 24.906 1.127 1 40.78 183 PRO B O 1
ATOM 3672 N N . GLY B 1 184 ? -4.215 25.156 -0.142 1 34.25 184 GLY B N 1
ATOM 3673 C CA . GLY B 1 184 ? -3.586 26.156 -1.001 1 34.25 184 GLY B CA 1
ATOM 3674 C C . GLY B 1 184 ? -3.316 27.469 -0.295 1 34.25 184 GLY B C 1
ATOM 3675 O O . GLY B 1 184 ? -2.906 28.438 -0.926 1 34.25 184 GLY B O 1
ATOM 3676 N N . SER B 1 185 ? -4.043 27.891 0.668 1 35.31 185 SER B N 1
ATOM 3677 C CA . SER B 1 185 ? -3.631 29.266 0.987 1 35.31 185 SER B CA 1
ATOM 3678 C C . SER B 1 185 ? -2.178 29.297 1.452 1 35.31 185 SER B C 1
ATOM 3680 O O . SER B 1 185 ? -1.744 28.453 2.229 1 35.31 185 SER B O 1
ATOM 3682 N N . GLY B 1 186 ? -1.211 29.438 0.644 1 39.97 186 GLY B N 1
ATOM 3683 C CA . GLY B 1 186 ? 0.192 29.797 0.802 1 39.97 186 GLY B CA 1
ATOM 3684 C C . GLY B 1 186 ? 0.544 30.219 2.213 1 39.97 186 GLY B C 1
ATOM 3685 O O . GLY B 1 186 ? 1.704 30.516 2.504 1 39.97 186 GLY B O 1
ATOM 3686 N N . LYS B 1 187 ? -0.318 30.891 2.922 1 43.53 187 LYS B N 1
ATOM 3687 C CA . LYS B 1 187 ? 0.208 31.375 4.195 1 43.53 187 LYS B CA 1
ATOM 3688 C C . LYS B 1 187 ? 0.357 30.25 5.199 1 43.53 187 LYS B C 1
ATOM 3690 O O . LYS B 1 187 ? -0.637 29.75 5.734 1 43.53 187 LYS B O 1
ATOM 3695 N N . HIS B 1 188 ? 1.28 29.297 4.961 1 53.09 188 HIS B N 1
ATOM 3696 C CA . HIS B 1 188 ? 1.696 28.266 5.906 1 53.09 188 HIS B CA 1
ATOM 3697 C C . HIS B 1 188 ? 1.673 28.797 7.34 1 53.09 188 HIS B C 1
ATOM 3699 O O . HIS B 1 188 ? 2.416 29.719 7.676 1 53.09 188 HIS B O 1
ATOM 3705 N N . ASP B 1 189 ? 0.644 28.609 8.07 1 64.38 189 ASP B N 1
ATOM 3706 C CA . ASP B 1 189 ? 0.631 28.938 9.492 1 64.38 189 ASP B CA 1
ATOM 3707 C C . ASP B 1 189 ? 1.831 28.328 10.211 1 64.38 189 ASP B C 1
ATOM 3709 O O . ASP B 1 189 ? 2.189 27.172 9.961 1 64.38 189 ASP B O 1
ATOM 3713 N N . ARG B 1 190 ? 2.645 29.188 10.836 1 84.25 190 ARG B N 1
ATOM 3714 C CA . ARG B 1 190 ? 3.818 28.766 11.594 1 84.25 190 ARG B CA 1
ATOM 3715 C C . ARG B 1 190 ? 3.521 28.734 13.086 1 84.25 190 ARG B C 1
ATOM 3717 O O . ARG B 1 190 ? 2.779 29.578 13.594 1 84.25 190 ARG B O 1
ATOM 3724 N N . ILE B 1 191 ? 3.986 27.75 13.664 1 92.75 191 ILE B N 1
ATOM 3725 C CA . ILE B 1 191 ? 3.816 27.578 15.109 1 92.75 191 ILE B CA 1
ATOM 3726 C C . ILE B 1 191 ? 4.309 28.812 15.844 1 92.75 191 ILE B C 1
ATOM 3728 O O . ILE B 1 191 ? 3.768 29.188 16.891 1 92.75 191 ILE B O 1
ATOM 3732 N N . GLU B 1 192 ? 5.223 29.562 15.227 1 91.19 192 GLU B N 1
ATOM 3733 C CA . GLU B 1 192 ? 5.824 30.75 15.844 1 91.19 192 GLU B CA 1
ATOM 3734 C C . GLU B 1 192 ? 4.828 31.891 15.922 1 91.19 192 GLU B C 1
ATOM 3736 O O . GLU B 1 192 ? 5.004 32.812 16.703 1 91.19 192 GLU B O 1
ATOM 3741 N N . GLU B 1 193 ? 3.84 31.781 15.148 1 90.62 193 GLU B N 1
ATOM 3742 C CA . GLU B 1 193 ? 2.873 32.875 15.07 1 90.62 193 GLU B CA 1
ATOM 3743 C C . GLU B 1 193 ? 1.778 32.719 16.125 1 90.62 193 GLU B C 1
ATOM 3745 O O . GLU B 1 193 ? 0.969 33.625 16.328 1 90.62 193 GLU B O 1
ATOM 3750 N N . ILE B 1 194 ? 1.763 31.656 16.75 1 92.88 194 ILE B N 1
ATOM 3751 C CA . ILE B 1 194 ? 0.732 31.406 17.75 1 92.88 194 ILE B CA 1
ATOM 3752 C C . ILE B 1 194 ? 1.291 31.656 19.141 1 92.88 194 ILE B C 1
ATOM 3754 O O . ILE B 1 194 ? 2.342 31.125 19.516 1 92.88 194 ILE B O 1
ATOM 3758 N N . GLN B 1 195 ? 0.615 32.531 19.859 1 94.19 195 GLN B N 1
ATOM 3759 C CA . GLN B 1 195 ? 1.019 32.812 21.234 1 94.19 195 GLN B CA 1
ATOM 3760 C C . GLN B 1 195 ? 0.211 32 22.234 1 94.19 195 GLN B C 1
ATOM 3762 O O . GLN B 1 195 ? -0.992 31.797 22.047 1 94.19 195 GLN B O 1
ATOM 3767 N N . PHE B 1 196 ? 0.924 31.516 23.25 1 95.75 196 PHE B N 1
ATOM 3768 C CA . PHE B 1 196 ? 0.291 30.703 24.281 1 95.75 196 PHE B CA 1
ATOM 3769 C C . PHE B 1 196 ? 0.566 31.266 25.672 1 95.75 196 PHE B C 1
ATOM 3771 O O . PHE B 1 196 ? 1.673 31.734 25.953 1 95.75 196 PHE B O 1
ATOM 3778 N N . SER B 1 197 ? -0.446 31.266 26.516 1 96.25 197 SER B N 1
ATOM 3779 C CA . SER B 1 197 ? -0.224 31.547 27.922 1 96.25 197 SER B CA 1
ATOM 3780 C C . SER B 1 197 ? 0.333 30.328 28.656 1 96.25 197 SER B C 1
ATOM 3782 O O . SER B 1 197 ? 0.272 29.219 28.141 1 96.25 197 SER B O 1
ATOM 3784 N N . ALA B 1 198 ? 0.854 30.578 29.844 1 95.94 198 ALA B N 1
ATOM 3785 C CA . ALA B 1 198 ? 1.373 29.484 30.672 1 95.94 198 ALA B CA 1
ATOM 3786 C C . ALA B 1 198 ? 0.276 28.469 31 1 95.94 198 ALA B C 1
ATOM 3788 O O . ALA B 1 198 ? 0.527 27.266 31.047 1 95.94 198 ALA B O 1
ATOM 3789 N N . GLU B 1 199 ? -0.906 28.938 31.219 1 95.38 199 GLU B N 1
ATOM 3790 C CA . GLU B 1 199 ? -2.045 28.078 31.547 1 95.38 199 GLU B CA 1
ATOM 3791 C C . GLU B 1 199 ? -2.424 27.203 30.344 1 95.38 199 GLU B C 1
ATOM 3793 O O . GLU B 1 199 ? -2.736 26.016 30.516 1 95.38 199 GLU B O 1
ATOM 3798 N N . GLU B 1 200 ? -2.385 27.797 29.188 1 95.5 200 GLU B N 1
ATOM 3799 C CA . GLU B 1 200 ? -2.734 27.062 27.969 1 95.5 200 GLU B CA 1
ATOM 3800 C C . GLU B 1 200 ? -1.763 25.922 27.703 1 95.5 200 GLU B C 1
ATOM 3802 O O . GLU B 1 200 ? -2.17 24.844 27.281 1 95.5 200 GLU B O 1
ATOM 3807 N N . LEU B 1 201 ? -0.55 26.156 27.969 1 96.62 201 LEU B N 1
ATOM 3808 C CA . LEU B 1 201 ? 0.484 25.156 27.719 1 96.62 201 LEU B CA 1
ATOM 3809 C C . LEU B 1 201 ? 0.31 23.953 28.641 1 96.62 201 LEU B C 1
ATOM 3811 O O . LEU B 1 201 ? 0.834 22.875 28.359 1 96.62 201 LEU B O 1
ATOM 3815 N N . GLU B 1 202 ? -0.452 24.125 29.703 1 95.88 202 GLU B N 1
ATOM 3816 C CA . GLU B 1 202 ? -0.679 23.047 30.672 1 95.88 202 GLU B CA 1
ATOM 3817 C C . GLU B 1 202 ? -1.953 22.281 30.344 1 95.88 202 GLU B C 1
ATOM 3819 O O . GLU B 1 202 ? -2.211 21.219 30.906 1 95.88 202 GLU B O 1
ATOM 3824 N N . MET B 1 203 ? -2.715 22.766 29.391 1 95.69 203 MET B N 1
ATOM 3825 C CA . MET B 1 203 ? -3.967 22.125 29 1 95.69 203 MET B CA 1
ATOM 3826 C C . MET B 1 203 ? -3.711 21.016 27.984 1 95.69 203 MET B C 1
ATOM 3828 O O . MET B 1 203 ? -2.559 20.688 27.672 1 95.69 203 MET B O 1
ATOM 3832 N N . PHE B 1 204 ? -4.859 20.406 27.516 1 95.38 204 PHE B N 1
ATOM 3833 C CA . PHE B 1 204 ? -4.75 19.25 26.641 1 95.38 204 PHE B CA 1
ATOM 3834 C C . PHE B 1 204 ? -5.598 19.438 25.391 1 95.38 204 PHE B C 1
ATOM 3836 O O . PHE B 1 204 ? -6.508 20.266 25.359 1 95.38 204 PHE B O 1
ATOM 3843 N N . VAL B 1 205 ? -5.203 18.688 24.391 1 94.62 205 VAL B N 1
ATOM 3844 C CA . VAL B 1 205 ? -5.977 18.625 23.156 1 94.62 205 VAL B CA 1
ATOM 3845 C C . VAL B 1 205 ? -6.344 17.172 22.844 1 94.62 205 VAL B C 1
ATOM 3847 O O . VAL B 1 205 ? -5.516 16.266 22.969 1 94.62 205 VAL B O 1
ATOM 3850 N N . ASP B 1 206 ? -7.602 16.969 22.484 1 92.81 206 ASP B N 1
ATOM 3851 C CA . ASP B 1 206 ? -8.023 15.672 21.969 1 92.81 206 ASP B CA 1
ATOM 3852 C C . ASP B 1 206 ? -7.766 15.57 20.469 1 92.81 206 ASP B C 1
ATOM 3854 O O . ASP B 1 206 ? -8.43 16.234 19.672 1 92.81 206 ASP B O 1
ATOM 3858 N N . LEU B 1 207 ? -6.887 14.711 20.109 1 93.75 207 LEU B N 1
ATOM 3859 C CA . LEU B 1 207 ? -6.469 14.617 18.719 1 93.75 207 LEU B CA 1
ATOM 3860 C C . LEU B 1 207 ? -7.316 13.594 17.969 1 93.75 207 LEU B C 1
ATOM 3862 O O . LEU B 1 207 ? -7.281 13.539 16.734 1 93.75 207 LEU B O 1
ATOM 3866 N N . HIS B 1 208 ? -8.109 12.797 18.609 1 91 208 HIS B N 1
ATOM 3867 C CA . HIS B 1 208 ? -8.812 11.656 18.031 1 91 208 HIS B CA 1
ATOM 3868 C C . HIS B 1 208 ? -9.688 12.078 16.859 1 91 208 HIS B C 1
ATOM 3870 O O . HIS B 1 208 ? -9.609 11.492 15.773 1 91 208 HIS B O 1
ATOM 3876 N N . PRO B 1 209 ? -10.367 13.188 17.016 1 87.31 209 PRO B N 1
ATOM 3877 C CA . PRO B 1 209 ? -11.281 13.562 15.93 1 87.31 209 PRO B CA 1
ATOM 3878 C C . PRO B 1 209 ? -10.539 14.047 14.688 1 87.31 209 PRO B C 1
ATOM 3880 O O . PRO B 1 209 ? -11.125 14.117 13.602 1 87.31 209 PRO B O 1
ATOM 3883 N N . PHE B 1 210 ? -9.289 14.289 14.805 1 88.69 210 PHE B N 1
ATOM 3884 C CA . PHE B 1 210 ? -8.562 14.922 13.711 1 88.69 210 PHE B CA 1
ATOM 3885 C C . PHE B 1 210 ? -7.492 13.984 13.156 1 88.69 210 PHE B C 1
ATOM 3887 O O . PHE B 1 210 ? -6.664 14.391 12.336 1 88.69 210 PHE B O 1
ATOM 3894 N N . THR B 1 211 ? -7.512 12.844 13.617 1 90.06 211 THR B N 1
ATOM 3895 C CA . THR B 1 211 ? -6.508 11.852 13.242 1 90.06 211 THR B CA 1
ATOM 3896 C C . THR B 1 211 ? -7.043 10.922 12.164 1 90.06 211 THR B C 1
ATOM 3898 O O . THR B 1 211 ? -8.188 10.477 12.227 1 90.06 211 THR B O 1
ATOM 3901 N N . ASN B 1 212 ? -6.215 10.75 11.141 1 87.69 212 ASN B N 1
ATOM 3902 C CA . ASN B 1 212 ? -6.508 9.664 10.203 1 87.69 212 ASN B CA 1
ATOM 3903 C C . ASN B 1 212 ? -6.297 8.297 10.844 1 87.69 212 ASN B C 1
ATOM 3905 O O . ASN B 1 212 ? -5.164 7.91 11.141 1 87.69 212 ASN B O 1
ATOM 3909 N N . THR B 1 213 ? -7.316 7.539 10.969 1 86.12 213 THR B N 1
ATOM 3910 C CA . THR B 1 213 ? -7.27 6.309 11.75 1 86.12 213 THR B CA 1
ATOM 3911 C C . THR B 1 213 ? -6.82 5.137 10.883 1 86.12 213 THR B C 1
ATOM 3913 O O . THR B 1 213 ? -6.613 4.031 11.383 1 86.12 213 THR B O 1
ATOM 3916 N N . SER B 1 214 ? -6.625 5.359 9.648 1 84.12 214 SER B N 1
ATOM 3917 C CA . SER B 1 214 ? -6.242 4.258 8.773 1 84.12 214 SER B CA 1
ATOM 3918 C C . SER B 1 214 ? -5.102 4.656 7.844 1 84.12 214 SER B C 1
ATOM 3920 O O . SER B 1 214 ? -5.207 4.512 6.621 1 84.12 214 SER B O 1
ATOM 3922 N N . PRO B 1 215 ? -4.051 5.047 8.438 1 89 215 PRO B N 1
ATOM 3923 C CA . PRO B 1 215 ? -2.904 5.344 7.578 1 89 215 PRO B CA 1
ATOM 3924 C C . PRO B 1 215 ? -2.316 4.098 6.922 1 89 215 PRO B C 1
ATOM 3926 O O . PRO B 1 215 ? -2.527 2.982 7.406 1 89 215 PRO B O 1
ATOM 3929 N N . TYR B 1 216 ? -1.689 4.297 5.793 1 89.81 216 TYR B N 1
ATOM 3930 C CA . TYR B 1 216 ? -0.938 3.189 5.219 1 89.81 216 TYR B CA 1
ATOM 3931 C C . TYR B 1 216 ? 0.272 2.846 6.078 1 89.81 216 TYR B C 1
ATOM 3933 O O . TYR B 1 216 ? 0.953 3.738 6.59 1 89.81 216 TYR B O 1
ATOM 3941 N N . THR B 1 217 ? 0.463 1.56 6.203 1 91.12 217 THR B N 1
ATOM 3942 C CA . THR B 1 217 ? 1.577 1.088 7.02 1 91.12 217 THR B CA 1
ATOM 3943 C C . THR B 1 217 ? 2.33 -0.033 6.309 1 91.12 217 THR B C 1
ATOM 3945 O O . THR B 1 217 ? 1.802 -0.657 5.387 1 91.12 217 THR B O 1
ATOM 3948 N N . VAL B 1 218 ? 3.584 -0.19 6.707 1 90.81 218 VAL B N 1
ATOM 3949 C CA . VAL B 1 218 ? 4.387 -1.338 6.293 1 90.81 218 VAL B CA 1
ATOM 3950 C C . VAL B 1 218 ? 5.109 -1.926 7.504 1 90.81 218 VAL B C 1
ATOM 3952 O O . VAL B 1 218 ? 5.332 -1.232 8.5 1 90.81 218 VAL B O 1
ATOM 3955 N N . VAL B 1 219 ? 5.395 -3.18 7.375 1 87.81 219 VAL B N 1
ATOM 3956 C CA . VAL B 1 219 ? 6.184 -3.814 8.43 1 87.81 219 VAL B CA 1
ATOM 3957 C C . VAL B 1 219 ? 7.664 -3.496 8.227 1 87.81 219 VAL B C 1
ATOM 3959 O O . VAL B 1 219 ? 8.125 -3.354 7.09 1 87.81 219 VAL B O 1
ATOM 3962 N N . GLU B 1 220 ? 8.391 -3.459 9.266 1 91.38 220 GLU B N 1
ATOM 3963 C CA . GLU B 1 220 ? 9.773 -2.994 9.242 1 91.38 220 GLU B CA 1
ATOM 3964 C C . GLU B 1 220 ? 10.656 -3.932 8.422 1 91.38 220 GLU B C 1
ATOM 3966 O O . GLU B 1 220 ? 11.719 -3.531 7.941 1 91.38 220 GLU B O 1
ATOM 3971 N N . THR B 1 221 ? 10.258 -5.145 8.188 1 88.75 221 THR B N 1
ATOM 3972 C CA . THR B 1 221 ? 11.078 -6.129 7.488 1 88.75 221 THR B CA 1
ATOM 3973 C C . THR B 1 221 ? 10.797 -6.098 5.988 1 88.75 221 THR B C 1
ATOM 3975 O O . THR B 1 221 ? 11.477 -6.777 5.211 1 88.75 221 THR B O 1
ATOM 3978 N N . MET B 1 222 ? 9.867 -5.305 5.598 1 89.94 222 MET B N 1
ATOM 3979 C CA . MET B 1 222 ? 9.57 -5.215 4.172 1 89.94 222 MET B CA 1
ATOM 3980 C C . MET B 1 222 ? 10.758 -4.645 3.404 1 89.94 222 MET B C 1
ATOM 3982 O O . MET B 1 222 ? 11.461 -3.768 3.904 1 89.94 222 MET B O 1
ATOM 3986 N N . SER B 1 223 ? 10.914 -5.176 2.199 1 90 223 SER B N 1
ATOM 3987 C CA . SER B 1 223 ? 11.977 -4.633 1.363 1 90 223 SER B CA 1
ATOM 3988 C C . SER B 1 223 ? 11.758 -3.152 1.076 1 90 223 SER B C 1
ATOM 3990 O O . SER B 1 223 ? 10.617 -2.719 0.872 1 90 223 SER B O 1
ATOM 3992 N N . LEU B 1 224 ? 12.828 -2.428 1.027 1 92.81 224 LEU B N 1
ATOM 3993 C CA . LEU B 1 224 ? 12.742 -1 0.74 1 92.81 224 LEU B CA 1
ATOM 3994 C C . LEU B 1 224 ? 12.188 -0.758 -0.659 1 92.81 224 LEU B C 1
ATOM 3996 O O . LEU B 1 224 ? 11.461 0.215 -0.885 1 92.81 224 LEU B O 1
ATOM 4000 N N . ALA B 1 225 ? 12.461 -1.626 -1.538 1 86.25 225 ALA B N 1
ATOM 4001 C CA . ALA B 1 225 ? 11.961 -1.534 -2.906 1 86.25 225 ALA B CA 1
ATOM 4002 C C . ALA B 1 225 ? 10.43 -1.576 -2.93 1 86.25 225 ALA B C 1
ATOM 4004 O O . ALA B 1 225 ? 9.789 -0.742 -3.576 1 86.25 225 ALA B O 1
ATOM 4005 N N . LYS B 1 226 ? 9.891 -2.49 -2.256 1 87.19 226 LYS B N 1
ATOM 4006 C CA . LYS B 1 226 ? 8.445 -2.633 -2.203 1 87.19 226 LYS B CA 1
ATOM 4007 C C . LYS B 1 226 ? 7.797 -1.429 -1.525 1 87.19 226 LYS B C 1
ATOM 4009 O O . LYS B 1 226 ? 6.77 -0.924 -1.989 1 87.19 226 LYS B O 1
ATOM 4014 N N . ALA B 1 227 ? 8.398 -1.028 -0.469 1 93.25 227 ALA B N 1
ATOM 4015 C CA . ALA B 1 227 ? 7.887 0.153 0.218 1 93.25 227 ALA B CA 1
ATOM 4016 C C . ALA B 1 227 ? 7.918 1.376 -0.694 1 93.25 227 ALA B C 1
ATOM 4018 O O . ALA B 1 227 ? 6.992 2.189 -0.684 1 93.25 227 ALA B O 1
ATOM 4019 N N . HIS B 1 228 ? 9.016 1.44 -1.403 1 89.38 228 HIS B N 1
ATOM 4020 C CA . HIS B 1 228 ? 9.156 2.562 -2.322 1 89.38 228 HIS B CA 1
ATOM 4021 C C . HIS B 1 228 ? 8.062 2.549 -3.385 1 89.38 228 HIS B C 1
ATOM 4023 O O . HIS B 1 228 ? 7.5 3.596 -3.717 1 89.38 228 HIS B O 1
ATOM 4029 N N . VAL B 1 229 ? 7.789 1.436 -3.859 1 81.5 229 VAL B N 1
ATOM 4030 C CA . VAL B 1 229 ? 6.734 1.301 -4.859 1 81.5 229 VAL B CA 1
ATOM 4031 C C . VAL B 1 229 ? 5.402 1.763 -4.266 1 81.5 229 VAL B C 1
ATOM 4033 O O . VAL B 1 229 ? 4.691 2.562 -4.879 1 81.5 229 VAL B O 1
ATOM 4036 N N . LEU B 1 230 ? 5.113 1.277 -3.119 1 85.81 230 LEU B N 1
ATOM 4037 C CA . LEU B 1 230 ? 3.889 1.671 -2.434 1 85.81 230 LEU B CA 1
ATOM 4038 C C . LEU B 1 230 ? 3.83 3.184 -2.248 1 85.81 230 LEU B C 1
ATOM 4040 O O . LEU B 1 230 ? 2.83 3.816 -2.596 1 85.81 230 LEU B O 1
ATOM 4044 N N . PHE B 1 231 ? 4.906 3.703 -1.777 1 87.31 231 PHE B N 1
ATOM 4045 C CA . PHE B 1 231 ? 4.996 5.129 -1.477 1 87.31 231 PHE B CA 1
ATOM 4046 C C . PHE B 1 231 ? 4.746 5.961 -2.729 1 87.31 231 PHE B C 1
ATOM 4048 O O . PHE B 1 231 ? 3.943 6.895 -2.707 1 87.31 231 PHE B O 1
ATOM 4055 N N . ARG B 1 232 ? 5.32 5.512 -3.666 1 77.69 232 ARG B N 1
ATOM 4056 C CA . ARG B 1 232 ? 5.293 6.285 -4.902 1 77.69 232 ARG B CA 1
ATOM 4057 C C . ARG B 1 232 ? 3.982 6.066 -5.652 1 77.69 232 ARG B C 1
ATOM 4059 O O . ARG B 1 232 ? 3.344 7.027 -6.086 1 77.69 232 ARG B O 1
ATOM 4066 N N . GLU B 1 233 ? 3.641 4.875 -5.801 1 73.5 233 GLU B N 1
ATOM 4067 C CA . GLU B 1 233 ? 2.486 4.555 -6.633 1 73.5 233 GLU B CA 1
ATOM 4068 C C . GLU B 1 233 ? 1.194 5.074 -6.008 1 73.5 233 GLU B C 1
ATOM 4070 O O . GLU B 1 233 ? 0.296 5.531 -6.719 1 73.5 233 GLU B O 1
ATOM 4075 N N . VAL B 1 234 ? 1.094 5.051 -4.75 1 75.31 234 VAL B N 1
ATOM 4076 C CA . VAL B 1 234 ? -0.103 5.535 -4.07 1 75.31 234 VAL B CA 1
ATOM 4077 C C . VAL B 1 234 ? -0.021 7.051 -3.893 1 75.31 234 VAL B C 1
ATOM 4079 O O . VAL B 1 234 ? -1.042 7.715 -3.699 1 75.31 234 VAL B O 1
ATOM 4082 N N . GLY B 1 235 ? 1.172 7.555 -3.938 1 75.56 235 GLY B N 1
ATOM 4083 C CA . GLY B 1 235 ? 1.354 8.984 -3.74 1 75.56 235 GLY B CA 1
ATOM 4084 C C . GLY B 1 235 ? 1.286 9.398 -2.283 1 75.56 235 GLY B C 1
ATOM 4085 O O . GLY B 1 235 ? 0.578 10.344 -1.936 1 75.56 235 GLY B O 1
ATOM 4086 N N . LEU B 1 236 ? 2.064 8.68 -1.499 1 81.5 236 LEU B N 1
ATOM 4087 C CA . LEU B 1 236 ? 2.01 8.906 -0.058 1 81.5 236 LEU B CA 1
ATOM 4088 C C . LEU B 1 236 ? 2.975 10.008 0.355 1 81.5 236 LEU B C 1
ATOM 4090 O O . LEU B 1 236 ? 3.988 10.234 -0.309 1 81.5 236 LEU B O 1
ATOM 4094 N N . ARG B 1 237 ? 2.611 10.727 1.409 1 82.25 237 ARG B N 1
ATOM 4095 C CA . ARG B 1 237 ? 3.541 11.664 2.029 1 82.25 237 ARG B CA 1
ATOM 4096 C C . ARG B 1 237 ? 4.207 11.039 3.254 1 82.25 237 ARG B C 1
ATOM 4098 O O . ARG B 1 237 ? 5.32 11.422 3.623 1 82.25 237 ARG B O 1
ATOM 4105 N N . HIS B 1 238 ? 3.447 10.188 3.857 1 89.25 238 HIS B N 1
ATOM 4106 C CA . HIS B 1 238 ? 3.918 9.469 5.035 1 89.25 238 HIS B CA 1
ATOM 4107 C C . HIS B 1 238 ? 3.568 7.988 4.953 1 89.25 238 HIS B C 1
ATOM 4109 O O . HIS B 1 238 ? 2.479 7.625 4.504 1 89.25 238 HIS B O 1
ATOM 4115 N N . LEU B 1 239 ? 4.477 7.172 5.355 1 93.44 239 LEU B N 1
ATOM 4116 C CA . LEU B 1 239 ? 4.281 5.73 5.465 1 93.44 239 LEU B CA 1
ATOM 4117 C C . LEU B 1 239 ? 4.77 5.219 6.816 1 93.44 239 LEU B C 1
ATOM 4119 O O . LEU B 1 239 ? 5.965 5.266 7.105 1 93.44 239 LEU B O 1
ATOM 4123 N N . LEU B 1 240 ? 3.779 4.75 7.609 1 94.5 240 LEU B N 1
ATOM 4124 C CA . LEU B 1 240 ? 4.137 4.324 8.961 1 94.5 240 LEU B CA 1
ATOM 4125 C C . LEU B 1 240 ? 4.734 2.922 8.945 1 94.5 240 LEU B C 1
ATOM 4127 O O . LEU B 1 240 ? 4.305 2.064 8.172 1 94.5 240 LEU B O 1
ATOM 413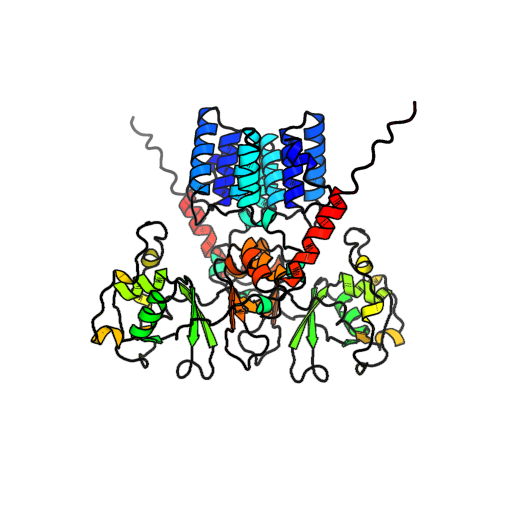1 N N . VAL B 1 241 ? 5.691 2.756 9.828 1 93.81 241 VAL B N 1
ATOM 4132 C CA . VAL B 1 241 ? 6.398 1.481 9.914 1 93.81 241 VAL B CA 1
ATOM 4133 C C . VAL B 1 241 ? 6.02 0.768 11.211 1 93.81 241 VAL B C 1
ATOM 4135 O O . VAL B 1 241 ? 6.188 1.317 12.297 1 93.81 241 VAL B O 1
ATOM 4138 N N . LEU B 1 242 ? 5.52 -0.404 11.055 1 89.38 242 LEU B N 1
ATOM 4139 C CA . LEU B 1 242 ? 5.137 -1.215 12.211 1 89.38 242 LEU B CA 1
ATOM 4140 C C . LEU B 1 242 ? 6.23 -2.215 12.555 1 89.38 242 LEU B C 1
ATOM 4142 O O . LEU B 1 242 ? 6.988 -2.643 11.688 1 89.38 242 LEU B O 1
ATOM 4146 N N . PRO B 1 243 ? 6.215 -2.561 13.812 1 87.5 243 PRO B N 1
ATOM 4147 C CA . PRO B 1 243 ? 7.184 -3.58 14.219 1 87.5 243 PRO B CA 1
ATOM 4148 C C . PRO B 1 243 ? 6.805 -4.98 13.734 1 87.5 243 PRO B C 1
ATOM 4150 O O . PRO B 1 243 ? 5.629 -5.25 13.484 1 87.5 243 PRO B O 1
ATOM 4153 N N . LYS B 1 244 ? 7.852 -5.797 13.586 1 78.62 244 LYS B N 1
ATOM 4154 C CA . LYS B 1 244 ? 7.625 -7.195 13.227 1 78.62 244 LYS B CA 1
ATOM 4155 C C . LYS B 1 244 ? 6.875 -7.93 14.336 1 78.62 244 LYS B C 1
ATOM 4157 O O . LYS B 1 244 ? 6.008 -8.766 14.055 1 78.62 244 LYS B O 1
ATOM 4162 N N . SER B 1 245 ? 7.234 -7.625 15.531 1 74.69 245 SER B N 1
ATOM 4163 C CA . SER B 1 245 ? 6.629 -8.281 16.688 1 74.69 245 SER B CA 1
ATOM 4164 C C . SER B 1 245 ? 5.801 -7.301 17.5 1 74.69 245 SER B C 1
ATOM 4166 O O . SER B 1 245 ? 6.164 -6.129 17.625 1 74.69 245 SER B O 1
ATOM 4168 N N . SER B 1 246 ? 4.68 -7.785 18.062 1 68.94 246 SER B N 1
ATOM 4169 C CA . SER B 1 246 ? 3.738 -6.957 18.812 1 68.94 246 SER B CA 1
ATOM 4170 C C . SER B 1 246 ? 4.301 -6.57 20.172 1 68.94 246 SER B C 1
ATOM 4172 O O . SER B 1 246 ? 3.746 -5.707 20.859 1 68.94 246 SER B O 1
ATOM 4174 N N . LYS B 1 247 ? 5.375 -7.098 20.531 1 71.31 247 LYS B N 1
ATOM 4175 C CA . LYS B 1 247 ? 5.91 -6.84 21.859 1 71.31 247 LYS B CA 1
ATOM 4176 C C . LYS B 1 247 ? 6.598 -5.477 21.922 1 71.31 247 LYS B C 1
ATOM 4178 O O . LYS B 1 247 ? 6.984 -5.016 23 1 71.31 247 LYS B O 1
ATOM 4183 N N . ARG B 1 248 ? 6.668 -4.824 20.875 1 76.38 248 ARG B N 1
ATOM 4184 C CA . ARG B 1 248 ? 7.344 -3.531 20.797 1 76.38 248 ARG B CA 1
ATOM 4185 C C . ARG B 1 248 ? 6.336 -2.398 20.625 1 76.38 248 ARG B C 1
ATOM 4187 O O . ARG B 1 248 ? 5.129 -2.617 20.719 1 76.38 248 ARG B O 1
ATOM 4194 N N . ALA B 1 249 ? 6.914 -1.215 20.531 1 85.56 249 ALA B N 1
ATOM 4195 C CA . ALA B 1 249 ? 6.086 -0.04 20.266 1 85.56 249 ALA B CA 1
ATOM 4196 C C . ALA B 1 249 ? 5.199 -0.253 19.047 1 85.56 249 ALA B C 1
ATOM 4198 O O . ALA B 1 249 ? 5.59 -0.938 18.094 1 85.56 249 ALA B O 1
ATOM 4199 N N . PRO B 1 250 ? 4.039 0.226 19.141 1 88.81 250 PRO B N 1
ATOM 4200 C CA . PRO B 1 250 ? 3.076 -0.018 18.062 1 88.81 250 PRO B CA 1
ATOM 4201 C C . PRO B 1 250 ? 3.521 0.578 16.734 1 88.81 250 PRO B C 1
ATOM 4203 O O . PRO B 1 250 ? 2.986 0.215 15.68 1 88.81 250 PRO B O 1
ATOM 4206 N N . VAL B 1 251 ? 4.426 1.471 16.766 1 91.81 251 VAL B N 1
ATOM 4207 C CA . VAL B 1 251 ? 4.996 2.098 15.578 1 91.81 251 VAL B CA 1
ATOM 4208 C C . VAL B 1 251 ? 6.484 2.361 15.797 1 91.81 251 VAL B C 1
ATOM 4210 O O . VAL B 1 251 ? 6.883 2.84 16.859 1 91.81 251 VAL B O 1
ATOM 4213 N N . VAL B 1 252 ? 7.305 2.025 14.766 1 92.56 252 VAL B N 1
ATOM 4214 C CA . VAL B 1 252 ? 8.742 2.102 15 1 92.56 252 VAL B CA 1
ATOM 4215 C C . VAL B 1 252 ? 9.367 3.145 14.078 1 92.56 252 VAL B C 1
ATOM 4217 O O . VAL B 1 252 ? 10.562 3.43 14.172 1 92.56 252 VAL B O 1
ATOM 4220 N N . GLY B 1 253 ? 8.555 3.658 13.164 1 94.38 253 GLY B N 1
ATOM 4221 C CA . GLY B 1 253 ? 9.109 4.684 12.289 1 94.38 253 GLY B CA 1
ATOM 4222 C C . GLY B 1 253 ? 8.086 5.266 11.336 1 94.38 253 GLY B C 1
ATOM 4223 O O . GLY B 1 253 ? 6.918 4.863 11.344 1 94.38 253 GLY B O 1
ATOM 4224 N N . ILE B 1 254 ? 8.547 6.238 10.633 1 95.19 254 ILE B N 1
ATOM 4225 C CA . ILE B 1 254 ? 7.777 6.895 9.578 1 95.19 254 ILE B CA 1
ATOM 4226 C C . ILE B 1 254 ? 8.68 7.172 8.375 1 95.19 254 ILE B C 1
ATOM 4228 O O . ILE B 1 254 ? 9.805 7.656 8.539 1 95.19 254 ILE B O 1
ATOM 4232 N N . LEU B 1 255 ? 8.227 6.723 7.262 1 94.31 255 LEU B N 1
ATOM 4233 C CA . LEU B 1 255 ? 8.969 6.984 6.027 1 94.31 255 LEU B CA 1
ATOM 4234 C C . LEU B 1 255 ? 8.375 8.18 5.289 1 94.31 255 LEU B C 1
ATOM 4236 O O . LEU B 1 255 ? 7.152 8.336 5.223 1 94.31 255 LEU B O 1
ATOM 4240 N N . THR B 1 256 ? 9.203 9.055 4.805 1 88.75 256 THR B N 1
ATOM 4241 C CA . THR B 1 256 ? 8.867 10.156 3.908 1 88.75 256 THR B CA 1
ATOM 4242 C C . THR B 1 256 ? 9.656 10.055 2.605 1 88.75 256 THR B C 1
ATOM 4244 O O . THR B 1 256 ? 10.477 9.148 2.438 1 88.75 256 THR B O 1
ATOM 4247 N N . ARG B 1 257 ? 9.406 10.93 1.749 1 83.38 257 ARG B N 1
ATOM 4248 C CA . ARG B 1 257 ? 10.102 10.938 0.464 1 83.38 257 ARG B CA 1
ATOM 4249 C C . ARG B 1 257 ? 11.617 10.984 0.656 1 83.38 257 ARG B C 1
ATOM 4251 O O . ARG B 1 257 ? 12.359 10.344 -0.093 1 83.38 257 ARG B O 1
ATOM 4258 N N . HIS B 1 258 ? 12.094 11.625 1.658 1 86.12 258 HIS B N 1
ATOM 4259 C CA . HIS B 1 258 ? 13.508 11.797 1.956 1 86.12 258 HIS B CA 1
ATOM 4260 C C . HIS B 1 258 ? 14.188 10.453 2.215 1 86.12 258 HIS B C 1
ATOM 4262 O O . HIS B 1 258 ? 15.352 10.266 1.855 1 86.12 258 HIS B O 1
ATOM 4268 N N . ASP B 1 259 ? 13.516 9.57 2.777 1 90.12 259 ASP B N 1
ATOM 4269 C CA . ASP B 1 259 ? 14.086 8.297 3.199 1 90.12 259 ASP B CA 1
ATOM 4270 C C . ASP B 1 259 ? 14.391 7.406 1.997 1 90.12 259 ASP B C 1
ATOM 4272 O O . ASP B 1 259 ? 15.141 6.434 2.111 1 90.12 259 ASP B O 1
ATOM 4276 N N . PHE B 1 260 ? 13.773 7.727 0.898 1 86.94 260 PHE B N 1
ATOM 4277 C CA . PHE B 1 260 ? 13.969 6.914 -0.297 1 86.94 260 PHE B CA 1
ATOM 4278 C C . PHE B 1 260 ? 14.992 7.559 -1.227 1 86.94 260 PHE B C 1
ATOM 4280 O O . PHE B 1 260 ? 15.375 6.969 -2.24 1 86.94 260 PHE B O 1
ATOM 4287 N N . MET B 1 261 ? 15.453 8.688 -0.891 1 82.81 261 MET B N 1
ATOM 4288 C CA . MET B 1 261 ? 16.406 9.398 -1.738 1 82.81 261 MET B CA 1
ATOM 4289 C C . MET B 1 261 ? 17.781 8.734 -1.694 1 82.81 261 MET B C 1
ATOM 4291 O O . MET B 1 261 ? 18.234 8.328 -0.627 1 82.81 261 MET B O 1
ATOM 4295 N N . PRO B 1 262 ? 18.375 8.625 -2.793 1 78.12 262 PRO B N 1
ATOM 4296 C CA . PRO B 1 262 ? 19.703 7.996 -2.852 1 78.12 262 PRO B CA 1
ATOM 4297 C C . PRO B 1 262 ? 20.688 8.617 -1.869 1 78.12 262 PRO B C 1
ATOM 4299 O O . PRO B 1 262 ? 21.469 7.902 -1.242 1 78.12 262 PRO B O 1
ATOM 4302 N N . GLU B 1 263 ? 20.656 9.93 -1.743 1 82.19 263 GLU B N 1
ATOM 4303 C CA . GLU B 1 263 ? 21.578 10.625 -0.847 1 82.19 263 GLU B CA 1
ATOM 4304 C C . GLU B 1 263 ? 21.422 10.125 0.589 1 82.19 263 GLU B C 1
ATOM 4306 O O . GLU B 1 263 ? 22.406 9.945 1.298 1 82.19 263 GLU B O 1
ATOM 4311 N N . HIS B 1 264 ? 20.25 9.938 0.977 1 85.88 264 HIS B N 1
ATOM 4312 C CA . HIS B 1 264 ? 20 9.469 2.334 1 85.88 264 HIS B CA 1
ATOM 4313 C C . HIS B 1 264 ? 20.391 8.008 2.492 1 85.88 264 HIS B C 1
ATOM 4315 O O . HIS B 1 264 ? 21.094 7.648 3.451 1 85.88 264 HIS B O 1
ATOM 4321 N N . ILE B 1 265 ? 20 7.184 1.58 1 86.69 265 ILE B N 1
ATOM 4322 C CA . ILE B 1 265 ? 20.234 5.746 1.655 1 86.69 265 ILE B CA 1
ATOM 4323 C C . ILE B 1 265 ? 21.734 5.461 1.603 1 86.69 265 ILE B C 1
ATOM 4325 O O . ILE B 1 265 ? 22.25 4.695 2.416 1 86.69 265 ILE B O 1
ATOM 4329 N N . LEU B 1 266 ? 22.391 6.121 0.694 1 81.5 266 LEU B N 1
ATOM 4330 C CA . LEU B 1 266 ? 23.812 5.875 0.529 1 81.5 266 LEU B CA 1
ATOM 4331 C C . LEU B 1 266 ? 24.609 6.492 1.679 1 81.5 266 LEU B C 1
ATOM 4333 O O . LEU B 1 266 ? 25.703 6.016 2.014 1 81.5 266 LEU B O 1
ATOM 4337 N N . GLY B 1 267 ? 24.078 7.527 2.205 1 84.62 267 GLY B N 1
ATOM 4338 C CA . GLY B 1 267 ? 24.688 8.055 3.418 1 84.62 267 GLY B CA 1
ATOM 4339 C C . GLY B 1 267 ? 24.641 7.082 4.582 1 84.62 267 GLY B C 1
ATOM 4340 O O . GLY B 1 267 ? 25.609 6.953 5.332 1 84.62 267 GLY B O 1
ATOM 4341 N N . LEU B 1 268 ? 23.594 6.363 4.672 1 87.12 268 LEU B N 1
ATOM 4342 C CA . LEU B 1 268 ? 23.406 5.383 5.734 1 87.12 268 LEU B CA 1
ATOM 4343 C C . LEU B 1 268 ? 24.156 4.094 5.422 1 87.12 268 LEU B C 1
ATOM 4345 O O . LEU B 1 268 ? 24.609 3.398 6.336 1 87.12 268 LEU B O 1
ATOM 4349 N N . HIS B 1 269 ? 24.203 3.828 4.121 1 88.88 269 HIS B N 1
ATOM 4350 C CA . HIS B 1 269 ? 24.828 2.592 3.67 1 88.88 269 HIS B CA 1
ATOM 4351 C C . HIS B 1 269 ? 25.859 2.859 2.568 1 88.88 269 HIS B C 1
ATOM 4353 O O . HIS B 1 269 ? 25.641 2.477 1.416 1 88.88 269 HIS B O 1
ATOM 4359 N N . PRO B 1 270 ? 26.906 3.367 2.867 1 81.5 270 PRO B N 1
ATOM 4360 C CA . PRO B 1 270 ? 27.906 3.779 1.88 1 81.5 270 PRO B CA 1
ATOM 4361 C C . PRO B 1 270 ? 28.469 2.604 1.083 1 81.5 270 PRO B C 1
ATOM 4363 O O . PRO B 1 270 ? 28.969 2.789 -0.033 1 81.5 270 PRO B O 1
ATOM 4366 N N . PHE B 1 271 ? 28.375 1.399 1.628 1 79.31 271 PHE B N 1
ATOM 4367 C CA . PHE B 1 271 ? 28.938 0.227 0.967 1 79.31 271 PHE B CA 1
ATOM 4368 C C . PHE B 1 271 ? 28.141 -0.122 -0.285 1 79.31 271 PHE B C 1
ATOM 4370 O O . PHE B 1 271 ? 28.641 -0.85 -1.152 1 79.31 271 PHE B O 1
ATOM 4377 N N . LEU B 1 272 ? 26.969 0.296 -0.353 1 73.25 272 LEU B N 1
ATOM 4378 C CA . LEU B 1 272 ? 26.125 0.006 -1.504 1 73.25 272 LEU B CA 1
ATOM 4379 C C . LEU B 1 272 ? 26.547 0.829 -2.715 1 73.25 272 LEU B C 1
ATOM 4381 O O . LEU B 1 272 ? 26.125 0.55 -3.84 1 73.25 272 LEU B O 1
ATOM 4385 N N . PHE B 1 273 ? 27.234 1.867 -2.604 1 60.97 273 PHE B N 1
ATOM 4386 C CA . PHE B 1 273 ? 27.719 2.734 -3.672 1 60.97 273 PHE B CA 1
ATOM 4387 C C . PHE B 1 273 ? 28.547 1.941 -4.68 1 60.97 273 PHE B C 1
ATOM 4389 O O . PHE B 1 273 ? 28.531 2.238 -5.875 1 60.97 273 PHE B O 1
ATOM 4396 N N . LYS B 1 274 ? 29.234 1.041 -4.254 1 51.62 274 LYS B N 1
ATOM 4397 C CA . LYS B 1 274 ? 30.141 0.347 -5.16 1 51.62 274 LYS B CA 1
ATOM 4398 C C . LYS B 1 274 ? 29.375 -0.536 -6.141 1 51.62 274 LYS B C 1
ATOM 4400 O O . LYS B 1 274 ? 29.844 -0.798 -7.25 1 51.62 274 LYS B O 1
ATOM 4405 N N . THR B 1 275 ? 28.359 -0.892 -5.789 1 45.03 275 THR B N 1
ATOM 4406 C CA . THR B 1 275 ? 27.672 -1.861 -6.629 1 45.03 275 THR B CA 1
ATOM 4407 C C . THR B 1 275 ? 27 -1.169 -7.812 1 45.03 275 THR B C 1
ATOM 4409 O O . THR B 1 275 ? 26.688 -1.812 -8.812 1 45.03 275 THR B O 1
ATOM 4412 N N . ARG B 1 276 ? 26.453 -0.032 -7.719 1 44.34 276 ARG B N 1
ATOM 4413 C CA . ARG B 1 276 ? 25.766 0.645 -8.812 1 44.34 276 ARG B CA 1
ATOM 4414 C C . ARG B 1 276 ? 26.719 0.901 -9.984 1 44.34 276 ARG B C 1
ATOM 4416 O O . ARG B 1 276 ? 26.312 0.775 -11.141 1 44.34 276 ARG B O 1
ATOM 4423 N N . TRP B 1 277 ? 27.891 1.595 -9.734 1 37.34 277 TRP B N 1
ATOM 4424 C CA . TRP B 1 277 ? 28.703 2.186 -10.789 1 37.34 277 TRP B CA 1
ATOM 4425 C C . TRP B 1 277 ? 29.391 1.104 -11.617 1 37.34 277 TRP B C 1
ATOM 4427 O O . TRP B 1 277 ? 29.828 1.355 -12.742 1 37.34 277 TRP B O 1
ATOM 4437 N N . LYS B 1 278 ? 29.578 0.075 -11.102 1 36.59 278 LYS B N 1
ATOM 4438 C CA . LYS B 1 278 ? 30.297 -0.865 -11.961 1 36.59 278 LYS B CA 1
ATOM 4439 C C . LYS B 1 278 ? 29.406 -1.373 -13.086 1 36.59 278 LYS B C 1
ATOM 4441 O O . LYS B 1 278 ? 29.844 -1.505 -14.227 1 36.59 278 LYS B O 1
ATOM 4446 N N . LYS B 1 279 ? 28.219 -1.596 -12.805 1 38.03 279 LYS B N 1
ATOM 4447 C CA . LYS B 1 279 ? 27.484 -2.215 -13.906 1 38.03 279 LYS B CA 1
ATOM 4448 C C . LYS B 1 279 ? 27.062 -1.178 -14.945 1 38.03 279 LYS B C 1
ATOM 4450 O O . LYS B 1 279 ? 26.969 -1.491 -16.141 1 38.03 279 LYS B O 1
ATOM 4455 N N . VAL B 1 280 ? 26.828 0.015 -14.617 1 34 280 VAL B N 1
ATOM 4456 C CA . VAL B 1 280 ? 26.594 1.027 -15.641 1 34 280 VAL B CA 1
ATOM 4457 C C . VAL B 1 280 ? 27.875 1.285 -16.422 1 34 280 VAL B C 1
ATOM 4459 O O . VAL B 1 280 ? 27.844 1.464 -17.641 1 34 280 VAL B O 1
ATOM 4462 N N . ARG B 1 281 ? 29.016 1.21 -15.797 1 33.47 281 ARG B N 1
ATOM 4463 C CA . ARG B 1 281 ? 30.281 1.383 -16.516 1 33.47 281 ARG B CA 1
ATOM 4464 C C . ARG B 1 281 ? 30.547 0.192 -17.438 1 33.47 281 ARG B C 1
ATOM 4466 O O . ARG B 1 281 ? 31.078 0.356 -18.531 1 33.47 281 ARG B O 1
ATOM 4473 N N . LEU B 1 282 ? 30.156 -1.041 -16.922 1 34.34 282 LEU B N 1
ATOM 4474 C CA . LEU B 1 282 ? 30.469 -2.176 -17.781 1 34.34 282 LEU B CA 1
ATOM 4475 C C . LEU B 1 282 ? 29.547 -2.211 -19 1 34.34 282 LEU B C 1
ATOM 4477 O O . LEU B 1 282 ? 29.953 -2.6 -20.094 1 34.34 282 LEU B O 1
ATOM 4481 N N . ALA B 1 283 ? 28.281 -1.773 -18.844 1 33.97 283 ALA B N 1
ATOM 4482 C CA . ALA B 1 283 ? 27.406 -1.758 -20.016 1 33.97 283 ALA B CA 1
ATOM 4483 C C . ALA B 1 283 ? 27.812 -0.651 -20.984 1 33.97 283 ALA B C 1
ATOM 4485 O O . ALA B 1 283 ? 27.688 -0.805 -22.188 1 33.97 283 ALA B O 1
ATOM 4486 N N . SER B 1 284 ? 28.281 0.427 -20.5 1 31.98 284 SER B N 1
ATOM 4487 C CA . SER B 1 284 ? 28.781 1.461 -21.406 1 31.98 284 SER B CA 1
ATOM 4488 C C . SER B 1 284 ? 30.078 1.034 -22.078 1 31.98 284 SER B C 1
ATOM 4490 O O . SER B 1 284 ? 30.438 1.56 -23.125 1 31.98 284 SER B O 1
ATOM 4492 N N . GLN B 1 285 ? 30.844 0.231 -21.375 1 33.31 285 GLN B N 1
ATOM 4493 C CA . GLN B 1 285 ? 32.156 0.001 -21.953 1 33.31 285 GLN B CA 1
ATOM 4494 C C . GLN B 1 285 ? 32.094 -1.003 -23.109 1 33.31 285 GLN B C 1
ATOM 4496 O O . GLN B 1 285 ? 33.094 -1.226 -23.797 1 33.31 285 GLN B O 1
ATOM 4501 N N . HIS B 1 286 ? 31.016 -1.828 -23.188 1 33 286 HIS B N 1
ATOM 4502 C CA . HIS B 1 286 ? 31.141 -2.73 -24.328 1 33 286 HIS B CA 1
ATOM 4503 C C . HIS B 1 286 ? 30.703 -2.055 -25.609 1 33 286 HIS B C 1
ATOM 4505 O O . HIS B 1 286 ? 29.531 -2.15 -26 1 33 286 HIS B O 1
ATOM 4511 N N . SER B 1 287 ? 31.156 -0.747 -25.781 1 31.64 287 SER B N 1
ATOM 4512 C CA . SER B 1 287 ? 31.109 -0.17 -27.125 1 31.64 287 SER B CA 1
ATOM 4513 C C . SER B 1 287 ? 31.766 -1.096 -28.141 1 31.64 287 SER B C 1
ATOM 4515 O O . SER B 1 287 ? 32.844 -1.629 -27.906 1 31.64 287 SER B O 1
ATOM 4517 N N . PRO B 1 288 ? 31.016 -1.721 -29.047 1 33.09 288 PRO B N 1
ATOM 4518 C CA . PRO B 1 288 ? 31.656 -2.496 -30.109 1 33.09 288 PRO B CA 1
ATOM 4519 C C . PRO B 1 288 ? 32.812 -1.743 -30.766 1 33.09 288 PRO B C 1
ATOM 4521 O O . PRO B 1 288 ? 32.75 -0.521 -30.922 1 33.09 288 PRO B O 1
ATOM 4524 N N . THR B 1 289 ? 34.062 -2.062 -30.547 1 32.06 289 THR B N 1
ATOM 4525 C CA . THR B 1 289 ? 35.281 -1.659 -31.234 1 32.06 289 THR B CA 1
ATOM 4526 C C . THR B 1 289 ? 35.094 -1.77 -32.75 1 32.06 289 THR B C 1
ATOM 4528 O O . THR B 1 289 ? 34.656 -2.809 -33.25 1 32.06 289 THR B O 1
ATOM 4531 N N . SER B 1 290 ? 34.781 -0.684 -33.469 1 31.58 290 SER B N 1
ATOM 4532 C CA . SER B 1 290 ? 34.844 -0.487 -34.938 1 31.58 290 SER B CA 1
ATOM 4533 C C . SER B 1 290 ? 36.156 -1.013 -35.5 1 31.58 290 SER B C 1
ATOM 4535 O O . SER B 1 290 ? 37.25 -0.597 -35.094 1 31.58 290 SER B O 1
ATOM 4537 N N . SER B 1 291 ? 36.281 -2.352 -35.906 1 29.59 291 SER B N 1
ATOM 4538 C CA . SER B 1 291 ? 37.375 -2.914 -36.688 1 29.59 291 SER B CA 1
ATOM 4539 C C . SER B 1 291 ? 37.594 -2.115 -37.969 1 29.59 291 SER B C 1
ATOM 4541 O O . SER B 1 291 ? 36.75 -2.119 -38.875 1 29.59 291 SER B O 1
ATOM 4543 N N . SER B 1 292 ? 38.094 -0.903 -38 1 28.55 292 SER B N 1
ATOM 4544 C CA . SER B 1 292 ? 38.562 -0.1 -39.125 1 28.55 292 SER B CA 1
ATOM 4545 C C . SER B 1 292 ? 39.562 -0.864 -40 1 28.55 292 SER B C 1
ATOM 4547 O O . SER B 1 292 ? 39.75 -0.545 -41.156 1 28.55 292 SER B O 1
ATOM 4549 N N . ASP B 1 293 ? 40.594 -1.525 -39.438 1 26.55 293 ASP B N 1
ATOM 4550 C CA . ASP B 1 293 ? 41.812 -1.459 -40.25 1 26.55 293 ASP B CA 1
ATOM 4551 C C . ASP B 1 293 ? 41.75 -2.395 -41.438 1 26.55 293 ASP B C 1
ATOM 4553 O O . ASP B 1 293 ? 42.312 -3.486 -41.438 1 26.55 293 ASP B O 1
ATOM 4557 N N . ALA B 1 294 ? 40.625 -2.893 -41.938 1 24.56 294 ALA B N 1
ATOM 4558 C CA . ALA B 1 294 ? 40.844 -3.725 -43.094 1 24.56 294 ALA B CA 1
ATOM 4559 C C . ALA B 1 294 ? 41.281 -2.879 -44.312 1 24.56 294 ALA B C 1
ATOM 4561 O O . ALA B 1 294 ? 40.438 -2.217 -44.938 1 24.56 294 ALA B O 1
ATOM 4562 N N . ARG B 1 295 ? 42.375 -1.96 -44.125 1 21.03 295 ARG B N 1
ATOM 4563 C CA . ARG B 1 295 ? 43.156 -1.71 -45.344 1 21.03 295 ARG B CA 1
ATOM 4564 C C . ARG B 1 295 ? 44.031 -2.908 -45.688 1 21.03 295 ARG B C 1
ATOM 4566 O O . ARG B 1 295 ? 44.594 -3.543 -44.812 1 21.03 295 ARG B O 1
#

Sequence (590 aa):
MQLVIDEIGPGAATPLQAVRLLAVYLSGGAGGKESAIRKLNELLADDAVGSNPILRLVAGTVLMHERDYAGALKHTNSGFPYLEGHVEPYMRQLSVSDVVTGPLQAFNGIEKVGHIVHVLRTTGHNGFPVVDEPPFSDSPVLFGLVLRAHLLVLLRKKDFIPNCSASALDASKQFLPHDFAKPGSGKHDRIEEIQFSAEELEMFVDLHPFTNTSPYTVVETMSLAKAHVLFREVGLRHLLVLPKSSKRAPVVGILTRHDFMPEHILGLHPFLFKTRWKKVRLASQHSPTSSSDARMQLVIDEIGPGAATPLQAVRLLAVYLSGGAGGKESAIRKLNELLADDAVGSNPILRLVAGTVLMHERDYAGALKHTNSGFPYLEGHVEPYMRQLSVSDVVTGPLQAFNGIEKVGHIVHVLRTTGHNGFPVVDEPPFSDSPVLFGLVLRAHLLVLLRKKDFIPNCSASALDASKQFLPHDFAKPGSGKHDRIEEIQFSAEELEMFVDLHPFTNTSPYTVVETMSLAKAHVLFREVGLRHLLVLPKSSKRAPVVGILTRHDFMPEHILGLHPFLFKTRWKKVRLASQHSPTSSSDAR

Organism: Oryza sativa subsp. indica (NCBI:txid39946)

Solvent-accessible surface area (backbone atoms only — not comparable to full-atom values): 32835 Å² total; per-residue (Å²): 87,67,61,56,41,66,68,46,50,95,82,42,59,65,54,51,44,26,49,25,32,46,30,36,34,72,62,31,55,75,64,35,29,52,52,25,50,53,51,48,51,52,44,50,67,31,87,87,52,22,53,36,52,51,35,12,45,41,46,14,51,52,25,43,73,68,67,33,52,68,57,13,42,46,31,30,40,67,27,12,45,74,63,58,47,50,60,50,74,69,30,63,78,31,34,39,56,74,53,50,66,83,83,73,67,65,40,42,38,62,29,46,38,39,56,54,52,49,52,58,73,74,43,86,71,57,67,28,43,24,33,31,41,70,90,80,25,96,53,66,34,67,50,28,37,32,43,42,71,57,49,53,53,50,61,71,67,60,76,61,36,79,57,84,78,60,72,87,66,77,65,71,73,72,69,52,74,66,78,72,57,66,70,73,62,77,74,72,84,51,74,84,77,58,84,76,55,78,69,53,38,66,17,20,35,75,42,64,80,65,33,43,64,67,61,62,63,42,48,30,75,33,39,30,30,58,51,47,42,48,36,55,48,63,62,55,70,63,36,36,22,25,48,87,51,84,88,49,60,54,58,72,32,63,42,42,71,64,52,71,32,63,71,49,43,39,67,75,38,57,78,59,56,63,66,59,57,49,56,59,50,54,63,63,61,67,58,83,78,81,85,68,75,82,118,87,67,61,56,40,66,68,48,48,96,80,42,57,65,54,51,44,25,50,28,33,45,30,38,34,74,62,31,55,74,65,36,29,52,51,25,51,54,51,50,52,52,44,51,68,31,86,88,53,23,53,34,50,53,34,14,44,38,46,14,52,51,24,43,74,67,68,34,53,69,56,12,43,45,31,31,40,67,28,13,47,74,62,57,48,50,61,52,73,68,30,64,78,30,33,38,55,74,51,52,65,83,82,74,67,67,40,44,36,61,27,48,38,40,57,54,52,49,50,57,72,74,44,87,69,58,67,28,44,24,34,31,40,71,89,81,24,96,52,67,35,67,49,26,37,32,42,43,71,56,48,52,53,49,62,71,66,61,76,59,38,79,54,85,78,58,73,86,66,79,64,69,72,73,69,52,74,68,76,73,55,66,70,75,62,76,72,72,84,50,75,84,76,59,85,76,54,78,70,54,37,66,16,21,35,74,41,63,80,67,35,42,65,66,63,62,62,42,48,30,75,32,39,29,29,59,51,48,42,48,37,55,49,63,62,54,71,61,37,35,22,26,48,88,50,86,90,50,60,52,56,71,31,63,41,40,73,64,52,72,32,63,72,50,42,38,66,75,38,57,78,59,58,63,64,59,56,51,56,57,49,54,62,62,60,67,57,81,77,80,85,66,76,83,120

InterPro domains:
  IPR000644 CBS domain [PF00571] (212-261)
  IPR000644 CBS domain [PS51371] (211-271)
  IPR006822 Coatomer, epsilon subunit [PF04733] (2-81)
  IPR011990 Tetratricopeptide-like helical domain superfamily [G3DSA:1.25.40.10] (1-86)
  IPR046342 CBS domain superfamily [G3DSA:3.10.580.10] (87-263)
  IPR046342 CBS domain superfamily [SSF54631] (86-261)
  IPR051280 Voltage-gated chloride channel/antiporter [PTHR11689] (78-267)

Nearest PDB structures (foldseek):
  8iab-assembly1_B  TM=6.261E-01  e=2.513E-18  Arabidopsis thaliana
  7jm6-assembly1_B  TM=6.077E-01  e=1.751E-14  Gallus gallus
  7cq5-assembly1_C  TM=5.765E-01  e=5.111E-13  Homo sapiens
  7jm7-assembly1_A  TM=5.773E-01  e=5.709E-13  Homo sapiens
  7cq7-assembly1_D  TM=5.557E-01  e=6.878E-12  Homo sapiens